Protein AF-A0A432UED9-F1 (afdb_monomer_lite)

Foldseek 3Di:
DVVVVVVVVVVVVVCVVVPHDVVVVVVVVVVVVVVVVCVVPVVVVLVVVLVVLCVVHPVSSVVSVVVVVVVVVVVVVVVVVVVVVVVVVVVVVVVCVVPVPDQLVPDDLVVLVVLLVVLLVLLLVLCPPPPHDPVLNVVSVVLSVVLVCCLVQLAAEEEEAEDQPLCRQLLVCQQQVHRDGDDDSPPDFPPDWDWDDGVPQRRYIYTYQTDLQPPPDPVSPVSSVVSLLQHLAYEYGDAFADDPSSLVSLQVSLVLVHAYQYEHEPCVVDDPVRSVVRLVVVCVSCPPSYDSLSHYYWYSDWDWDWDWDQDPVRDTDTDIDTDDTGCPSVVVSVVVCCVPPSSSSSSSSSSSSSVVSSVVSLVVSLVVLLVVLLVLLVVLLQVLLVVQLPDPDPVVSVVSLLVSLLVSLCVSCVSLVHDDDSVRSNVLVVVLVVLVCVVVDVPDDPCPLLVLLVVLVVPDPPDPDDDPSNSRSLSSSLVSSLSSVLSNQQSSCVSVVHPGDDSSVSSVVSNCVSSDSVNSVVSNVVVVVVVVVVVVVVVVVVVPD

Radius of gyration: 36.58 Å; chains: 1; bounding box: 94×60×133 Å

pLDDT: mean 77.94, std 15.43, range [35.62, 96.44]

Structure (mmCIF, N/CA/C/O backbone):
data_AF-A0A432UED9-F1
#
_entry.id   AF-A0A432UED9-F1
#
loop_
_atom_site.group_PDB
_atom_site.id
_atom_site.type_symbol
_atom_site.label_atom_id
_atom_site.label_alt_id
_atom_site.label_comp_id
_atom_site.label_asym_id
_atom_site.label_entity_id
_atom_site.label_seq_id
_atom_site.pdbx_PDB_ins_code
_atom_site.Cartn_x
_atom_site.Cartn_y
_atom_site.Cartn_z
_atom_site.occupancy
_atom_site.B_iso_or_equiv
_atom_site.auth_seq_id
_atom_site.auth_comp_id
_atom_site.auth_asym_id
_atom_site.auth_atom_id
_atom_site.pdbx_PDB_model_num
ATOM 1 N N . MET A 1 1 ? -7.446 26.823 -44.133 1.00 36.09 1 MET A N 1
ATOM 2 C CA . MET A 1 1 ? -6.359 25.834 -43.932 1.00 36.09 1 MET A CA 1
ATOM 3 C C . MET A 1 1 ? -5.287 26.330 -42.955 1.00 36.09 1 MET A C 1
ATOM 5 O O . MET A 1 1 ? -5.137 25.722 -41.907 1.00 36.09 1 MET A O 1
ATOM 9 N N . LEU A 1 2 ? -4.612 27.458 -43.213 1.00 41.72 2 LEU A N 1
ATOM 10 C CA . LEU A 1 2 ? -3.575 28.015 -42.317 1.00 41.72 2 LEU A CA 1
ATOM 11 C C . LEU A 1 2 ? -4.075 28.396 -40.907 1.00 41.72 2 LEU A C 1
ATOM 13 O O . LEU A 1 2 ? -3.389 28.144 -39.925 1.00 41.72 2 LEU A O 1
ATOM 17 N N . ILE A 1 3 ? -5.296 28.926 -40.789 1.00 50.16 3 ILE A N 1
ATOM 18 C CA . ILE A 1 3 ? -5.912 29.262 -39.488 1.00 50.16 3 ILE A CA 1
ATOM 19 C C . ILE A 1 3 ? -6.211 27.994 -38.668 1.00 50.16 3 ILE A C 1
ATOM 21 O O . ILE A 1 3 ? -5.996 27.966 -37.461 1.00 50.16 3 ILE A O 1
ATOM 25 N N . PHE A 1 4 ? -6.622 26.914 -39.340 1.00 43.75 4 PHE A N 1
ATOM 26 C CA . PHE A 1 4 ? -6.864 25.613 -38.713 1.00 43.75 4 PHE A CA 1
ATOM 27 C C . PHE A 1 4 ? -5.549 24.976 -38.236 1.00 43.75 4 PHE A C 1
ATOM 29 O O . PHE A 1 4 ? -5.474 24.498 -37.113 1.00 43.75 4 PHE A O 1
ATOM 36 N N . LEU A 1 5 ? -4.479 25.059 -39.038 1.00 43.38 5 LEU A N 1
ATOM 37 C CA . LEU A 1 5 ? -3.134 24.602 -38.657 1.00 43.38 5 LEU A CA 1
ATOM 38 C C . LEU A 1 5 ? -2.552 25.382 -37.466 1.00 43.38 5 LEU A C 1
ATOM 40 O O . LEU A 1 5 ? -1.876 24.793 -36.625 1.00 43.38 5 LEU A O 1
ATOM 44 N N . ARG A 1 6 ? -2.846 26.685 -37.358 1.00 53.12 6 ARG A N 1
ATOM 45 C CA . ARG A 1 6 ? -2.422 27.523 -36.226 1.00 53.12 6 ARG A CA 1
ATOM 46 C C . ARG A 1 6 ? -3.153 27.161 -34.933 1.00 53.12 6 ARG A C 1
ATOM 48 O O . ARG A 1 6 ? -2.504 26.975 -33.910 1.00 53.12 6 ARG A O 1
ATOM 55 N N . HIS A 1 7 ? -4.472 26.982 -34.994 1.00 54.75 7 HIS A N 1
ATOM 56 C CA . HIS A 1 7 ? -5.255 26.568 -33.827 1.00 54.75 7 HIS A CA 1
ATOM 57 C C . HIS A 1 7 ? -4.871 25.151 -33.352 1.00 54.75 7 HIS A C 1
ATOM 59 O O . HIS A 1 7 ? -4.771 24.881 -32.158 1.00 54.75 7 HIS A O 1
ATOM 65 N N . MET A 1 8 ? -4.530 24.271 -34.298 1.00 50.72 8 MET A N 1
ATOM 66 C CA . MET A 1 8 ? -4.008 22.926 -34.044 1.00 50.72 8 MET A CA 1
ATOM 67 C C . MET A 1 8 ? -2.629 22.914 -33.365 1.00 50.72 8 MET A C 1
ATOM 69 O O . MET A 1 8 ? -2.375 22.044 -32.533 1.00 50.72 8 MET A O 1
ATOM 73 N N . ALA A 1 9 ? -1.733 23.849 -33.699 1.00 50.19 9 ALA A N 1
ATOM 74 C CA . ALA A 1 9 ? -0.420 23.954 -33.057 1.00 50.19 9 ALA A CA 1
ATOM 75 C C . ALA A 1 9 ? -0.545 24.354 -31.576 1.00 50.19 9 ALA A C 1
ATOM 77 O O . ALA A 1 9 ? 0.102 23.754 -30.715 1.00 50.19 9 ALA A O 1
ATOM 78 N N . GLU A 1 10 ? -1.450 25.287 -31.273 1.00 55.97 10 GLU A N 1
ATOM 79 C CA . GLU A 1 10 ? -1.755 25.720 -29.903 1.00 55.97 10 GLU A CA 1
ATOM 80 C C . GLU A 1 10 ? -2.382 24.585 -29.069 1.00 55.97 10 GLU A C 1
ATOM 82 O O . GLU A 1 10 ? -2.042 24.388 -27.899 1.00 55.97 10 GLU A O 1
ATOM 87 N N . GLU A 1 11 ? -3.254 23.772 -29.671 1.00 48.91 11 GLU A N 1
ATOM 88 C CA . GLU A 1 11 ? -3.901 22.647 -28.986 1.00 48.91 11 GLU A CA 1
ATOM 89 C C . GLU A 1 11 ? -2.949 21.452 -28.754 1.00 48.91 11 GLU A C 1
ATOM 91 O O . GLU A 1 11 ? -3.057 20.741 -27.748 1.00 48.91 11 GLU A O 1
ATOM 96 N N . GLN A 1 12 ? -1.955 21.259 -29.630 1.00 49.06 12 GLN A N 1
ATOM 97 C CA . GLN A 1 12 ? -0.869 20.282 -29.454 1.00 49.06 12 GLN A CA 1
ATOM 98 C C . GLN A 1 12 ? 0.091 20.683 -28.330 1.00 49.06 12 GLN A C 1
ATOM 100 O O . GLN A 1 12 ? 0.479 19.837 -27.520 1.00 49.06 12 GLN A O 1
ATOM 105 N N . GLU A 1 13 ? 0.429 21.969 -28.224 1.00 50.94 13 GLU A N 1
ATOM 106 C CA . GLU A 1 13 ? 1.265 22.484 -27.138 1.00 50.94 13 GLU A CA 1
ATOM 107 C C . GLU A 1 13 ? 0.572 22.331 -25.773 1.00 50.94 13 GLU A C 1
ATOM 109 O O . GLU A 1 13 ? 1.195 21.943 -24.780 1.00 50.94 13 GLU A O 1
ATOM 114 N N . LYS A 1 14 ? -0.755 22.509 -25.747 1.00 49.53 14 LYS A N 1
ATOM 115 C CA . LYS A 1 14 ? -1.598 22.262 -24.571 1.00 49.53 14 LYS A CA 1
ATOM 116 C C . LYS A 1 14 ? -1.686 20.771 -24.208 1.00 49.53 14 LYS A C 1
ATOM 118 O O . LYS A 1 14 ? -1.514 20.410 -23.047 1.00 49.53 14 LYS A O 1
ATOM 123 N N . ASN A 1 15 ? -1.861 19.877 -25.186 1.00 47.06 15 ASN A N 1
ATOM 124 C CA . ASN A 1 15 ? -1.908 18.423 -24.953 1.00 47.06 15 ASN A CA 1
ATOM 125 C C . ASN A 1 15 ? -0.559 17.817 -24.519 1.00 47.06 15 ASN A C 1
ATOM 127 O O . ASN A 1 15 ? -0.558 16.825 -23.784 1.00 47.06 15 ASN A O 1
ATOM 131 N N . LYS A 1 16 ? 0.568 18.409 -24.943 1.00 47.56 16 LYS A N 1
ATOM 132 C CA . LYS A 1 16 ? 1.922 18.030 -24.506 1.00 47.56 16 LYS A CA 1
ATOM 133 C C . LYS A 1 16 ? 2.175 18.412 -23.043 1.00 47.56 16 LYS A C 1
ATOM 135 O O . LYS A 1 16 ? 2.797 17.635 -22.326 1.00 47.56 16 LYS A O 1
ATOM 140 N N . LYS A 1 17 ? 1.639 19.553 -22.585 1.00 48.81 17 LYS A N 1
ATOM 141 C CA . LYS A 1 17 ? 1.655 19.958 -21.165 1.00 48.81 17 LYS A CA 1
ATOM 142 C C . LYS A 1 17 ? 0.771 19.065 -20.278 1.00 48.81 17 LYS A C 1
ATOM 144 O O . LYS A 1 17 ? 1.135 18.806 -19.139 1.00 48.81 17 LYS A O 1
ATOM 149 N N . ASP A 1 18 ? -0.323 18.522 -20.818 1.00 44.00 18 ASP A N 1
ATOM 150 C CA . ASP A 1 18 ? -1.283 17.666 -20.090 1.00 44.00 18 ASP A CA 1
ATOM 151 C C . ASP A 1 18 ? -0.950 16.151 -20.092 1.00 44.00 18 ASP A C 1
ATOM 153 O O . ASP A 1 18 ? -1.757 15.332 -19.633 1.00 44.00 18 ASP A O 1
ATOM 157 N N . GLY A 1 19 ? 0.196 15.734 -20.647 1.00 43.66 19 GLY A N 1
ATOM 158 C CA . GLY A 1 19 ? 0.627 14.326 -20.650 1.00 43.66 19 GLY A CA 1
ATOM 159 C C . GLY A 1 19 ? -0.291 13.374 -21.435 1.00 43.66 19 GLY A C 1
ATOM 160 O O . GLY A 1 19 ? -0.444 12.204 -21.074 1.00 43.66 19 GLY A O 1
ATOM 161 N N . LYS A 1 20 ? -0.965 13.855 -22.489 1.00 50.94 20 LYS A N 1
ATOM 162 C CA . LYS A 1 20 ? -1.780 13.007 -23.380 1.00 50.94 20 LYS A CA 1
ATOM 163 C C . LYS A 1 20 ? -0.901 12.347 -24.448 1.00 50.94 20 LYS A C 1
ATOM 165 O O . LYS A 1 20 ? -0.001 12.980 -24.986 1.00 50.94 20 LYS A O 1
ATOM 170 N N . ASN A 1 21 ? -1.197 11.091 -24.798 1.00 47.69 21 ASN A N 1
ATOM 171 C CA . ASN A 1 21 ? -0.459 10.349 -25.828 1.00 47.69 21 ASN A CA 1
ATOM 172 C C . ASN A 1 21 ? -0.582 11.039 -27.210 1.00 47.69 21 ASN A C 1
ATOM 174 O O . ASN A 1 21 ? -1.680 11.040 -27.777 1.00 47.69 21 ASN A O 1
ATOM 178 N N . PRO A 1 22 ? 0.515 11.560 -27.795 1.00 48.94 22 PRO A N 1
ATOM 179 C CA . PRO A 1 22 ? 0.488 12.335 -29.045 1.00 48.94 22 PRO A CA 1
ATOM 180 C C . PRO A 1 22 ? 0.173 11.484 -30.285 1.00 48.94 22 PRO A C 1
ATOM 182 O O . PRO A 1 22 ? -0.267 11.994 -31.310 1.00 48.94 22 PRO A O 1
ATOM 185 N N . VAL A 1 23 ? 0.337 10.163 -30.182 1.00 48.72 23 VAL A N 1
ATOM 186 C CA . VAL A 1 23 ? 0.050 9.212 -31.267 1.00 48.72 23 VAL A CA 1
ATOM 187 C C . VAL A 1 23 ? -1.434 9.231 -31.648 1.00 48.72 23 VAL A C 1
ATOM 189 O O . VAL A 1 23 ? -1.789 9.086 -32.814 1.00 48.72 23 VAL A O 1
ATOM 192 N N . PHE A 1 24 ? -2.315 9.456 -30.672 1.00 51.53 24 PHE A N 1
ATOM 193 C CA . PHE A 1 24 ? -3.758 9.386 -30.886 1.00 51.53 24 PHE A CA 1
ATOM 194 C C . PHE A 1 24 ? -4.313 10.656 -31.547 1.00 51.53 24 PHE A C 1
ATOM 196 O O . PHE A 1 24 ? -5.193 10.578 -32.404 1.00 51.53 24 PHE A O 1
ATOM 203 N N . SER A 1 25 ? -3.762 11.825 -31.200 1.00 54.34 25 SER A N 1
ATOM 204 C CA . SER A 1 25 ? -4.078 13.080 -31.888 1.00 54.34 25 SER A CA 1
ATOM 205 C C . SER A 1 25 ? -3.504 13.089 -33.307 1.00 54.34 25 SER A C 1
ATOM 207 O O . SER A 1 25 ? -4.192 13.529 -34.221 1.00 54.34 25 SER A O 1
ATOM 209 N N . MET A 1 26 ? -2.310 12.522 -33.526 1.00 53.50 26 MET A N 1
ATOM 210 C CA . MET A 1 26 ? -1.756 12.328 -34.873 1.00 53.50 26 MET A CA 1
ATOM 211 C C . MET A 1 26 ? -2.616 11.409 -35.746 1.00 53.50 26 MET A C 1
ATOM 213 O O . MET A 1 26 ? -2.861 11.745 -36.901 1.00 53.50 26 MET A O 1
ATOM 217 N N . ALA A 1 27 ? -3.110 10.287 -35.211 1.00 56.28 27 ALA A N 1
ATOM 218 C CA . ALA A 1 27 ? -3.962 9.368 -35.966 1.00 56.28 27 ALA A CA 1
ATOM 219 C C . ALA A 1 27 ? -5.292 10.022 -36.381 1.00 56.28 27 ALA A C 1
ATOM 221 O O . ALA A 1 27 ? -5.701 9.908 -37.533 1.00 56.28 27 ALA A O 1
ATOM 222 N N . LEU A 1 28 ? -5.937 10.767 -35.475 1.00 58.91 28 LEU A N 1
ATOM 223 C CA . LEU A 1 28 ? -7.177 11.488 -35.781 1.00 58.91 28 LEU A CA 1
ATOM 224 C C . LEU A 1 28 ? -6.959 12.575 -36.847 1.00 58.91 28 LEU A C 1
ATOM 226 O O . LEU A 1 28 ? -7.775 12.734 -37.752 1.00 58.91 28 LEU A O 1
ATOM 230 N N . VAL A 1 29 ? -5.837 13.293 -36.766 1.00 62.62 29 VAL A N 1
ATOM 231 C CA . VAL A 1 29 ? -5.458 14.318 -37.748 1.00 62.62 29 VAL A CA 1
ATOM 232 C C . VAL A 1 29 ? -5.149 13.696 -39.108 1.00 62.62 29 VAL A C 1
ATOM 234 O O . VAL A 1 29 ? -5.603 14.218 -40.121 1.00 62.62 29 VAL A O 1
ATOM 237 N N . ALA A 1 30 ? -4.442 12.565 -39.146 1.00 66.00 30 ALA A N 1
ATOM 238 C CA . ALA A 1 30 ? -4.166 11.840 -40.382 1.00 66.00 30 ALA A CA 1
ATOM 239 C C . ALA A 1 30 ? -5.459 11.347 -41.051 1.00 66.00 30 ALA A C 1
ATOM 241 O O . ALA A 1 30 ? -5.606 11.483 -42.263 1.00 66.00 30 ALA A O 1
ATOM 242 N N . VAL A 1 31 ? -6.424 10.855 -40.265 1.00 68.56 31 VAL A N 1
ATOM 243 C CA . VAL A 1 31 ? -7.744 10.442 -40.768 1.00 68.56 31 VAL A CA 1
ATOM 244 C C . VAL A 1 31 ? -8.524 11.634 -41.326 1.00 68.56 31 VAL A C 1
ATOM 246 O O . VAL A 1 31 ? -9.039 11.542 -42.434 1.00 68.56 31 VAL A O 1
ATOM 249 N N . LEU A 1 32 ? -8.576 12.769 -40.619 1.00 68.56 32 LEU A N 1
ATOM 250 C CA . LEU A 1 32 ? -9.261 13.978 -41.102 1.00 68.56 32 LEU A CA 1
ATOM 251 C C . LEU A 1 32 ? -8.607 14.556 -42.365 1.00 68.56 32 LEU A C 1
ATOM 253 O O . LEU A 1 32 ? -9.306 14.997 -43.276 1.00 68.56 32 LEU A O 1
ATOM 257 N N . PHE A 1 33 ? -7.276 14.523 -42.440 1.00 72.12 33 PHE A N 1
ATOM 258 C CA . PHE A 1 33 ? -6.526 14.959 -43.615 1.00 72.12 33 PHE A CA 1
ATOM 259 C C . PHE A 1 33 ? -6.776 14.043 -44.818 1.00 72.12 33 PHE A C 1
ATOM 261 O O . PHE A 1 33 ? -7.039 14.529 -45.915 1.00 72.12 33 PHE A O 1
ATOM 268 N N . PHE A 1 34 ? -6.767 12.724 -44.607 1.00 73.31 34 PHE A N 1
ATOM 269 C CA . PHE A 1 34 ? -7.076 11.737 -45.642 1.00 73.31 34 PHE A CA 1
ATOM 270 C C . PHE A 1 34 ? -8.522 11.862 -46.136 1.00 73.31 34 PHE A C 1
ATOM 272 O O . PHE A 1 34 ? -8.761 11.833 -47.341 1.00 73.31 34 PHE A O 1
ATOM 279 N N . LEU A 1 35 ? -9.477 12.090 -45.227 1.00 66.06 35 LEU A N 1
ATOM 280 C CA . LEU A 1 35 ? -10.881 12.323 -45.568 1.00 66.06 35 LEU A CA 1
ATOM 281 C C . LEU A 1 35 ? -11.051 13.605 -46.400 1.00 66.06 35 LEU A C 1
ATOM 283 O O . LEU A 1 35 ? -11.772 13.601 -47.395 1.00 66.06 35 LEU A O 1
ATOM 287 N N . GLY A 1 36 ? -10.351 14.685 -46.031 1.00 70.19 36 GLY A N 1
ATOM 288 C CA . GLY A 1 36 ? -10.336 15.939 -46.787 1.00 70.19 36 GLY A CA 1
ATOM 289 C C . GLY A 1 36 ? -9.699 15.797 -48.172 1.00 70.19 36 GLY A C 1
ATOM 290 O O . GLY A 1 36 ? -10.230 16.323 -49.147 1.00 70.19 36 GLY A O 1
ATOM 291 N N . TYR A 1 37 ? -8.605 15.038 -48.282 1.00 77.31 37 TYR A N 1
ATOM 292 C CA . TYR A 1 37 ? -7.964 14.725 -49.561 1.00 77.31 37 TYR A CA 1
ATOM 293 C C . TYR A 1 37 ? -8.882 13.906 -50.479 1.00 77.31 37 TYR A C 1
ATOM 295 O O . TYR A 1 37 ? -9.028 14.241 -51.657 1.00 77.31 37 TYR A O 1
ATOM 303 N N . LEU A 1 38 ? -9.557 12.885 -49.936 1.00 68.69 38 LEU A N 1
ATOM 304 C CA . LEU A 1 38 ? -10.560 12.103 -50.666 1.00 68.69 38 LEU A CA 1
ATOM 305 C C . LEU A 1 38 ? -11.679 13.003 -51.203 1.00 68.69 38 LEU A C 1
ATOM 307 O O . LEU A 1 38 ? -12.054 12.889 -52.364 1.00 68.69 38 LEU A O 1
ATOM 311 N N . LEU A 1 39 ? -12.189 13.922 -50.380 1.00 70.56 39 LEU A N 1
ATOM 312 C CA . LEU A 1 39 ? -13.325 14.778 -50.731 1.00 70.56 39 LEU A CA 1
ATOM 313 C C . LEU A 1 39 ? -13.017 15.753 -51.882 1.00 70.56 39 LEU A C 1
ATOM 315 O O . LEU A 1 39 ? -13.920 16.127 -52.625 1.00 70.56 39 LEU A O 1
ATOM 319 N N . VAL A 1 40 ? -11.748 16.138 -52.044 1.00 74.69 40 VAL A N 1
ATOM 320 C CA . VAL A 1 40 ? -11.282 17.025 -53.124 1.00 74.69 40 VAL A CA 1
ATOM 321 C C . VAL A 1 40 ? -10.968 16.252 -54.409 1.00 74.69 40 VAL A C 1
ATOM 323 O O . VAL A 1 40 ? -11.218 16.755 -55.501 1.00 74.69 40 VAL A O 1
ATOM 326 N N . THR A 1 41 ? -10.423 15.040 -54.303 1.00 72.19 41 THR A N 1
ATOM 327 C CA . THR A 1 41 ? -9.892 14.290 -55.460 1.00 72.19 41 THR A CA 1
ATOM 328 C C . THR A 1 41 ? -10.894 13.328 -56.094 1.00 72.19 41 THR A C 1
ATOM 330 O O . THR A 1 41 ? -10.867 13.097 -57.305 1.00 72.19 41 THR A O 1
ATOM 333 N N . LEU A 1 42 ? -11.813 12.783 -55.302 1.00 72.81 42 LEU A N 1
ATOM 334 C CA . LEU A 1 42 ? -12.792 11.812 -55.774 1.00 72.81 42 LEU A CA 1
ATOM 335 C C . LEU A 1 42 ? -13.867 12.354 -56.736 1.00 72.81 42 LEU A C 1
ATOM 337 O O . LEU A 1 42 ? -14.228 11.622 -57.655 1.00 72.81 42 LEU A O 1
ATOM 341 N N . PRO A 1 43 ? -14.394 13.590 -56.605 1.00 75.31 43 PRO A N 1
ATOM 342 C CA . PRO A 1 43 ? -15.504 14.035 -57.451 1.00 75.31 43 PRO A CA 1
ATOM 343 C C . PRO A 1 43 ? -15.193 14.004 -58.954 1.00 75.31 43 PRO A C 1
ATOM 345 O O . PRO A 1 43 ? -16.044 13.602 -59.741 1.00 75.31 43 PRO A O 1
ATOM 348 N N . GLY A 1 44 ? -13.971 14.375 -59.356 1.00 74.44 44 GLY A N 1
ATOM 349 C CA . GLY A 1 44 ? -13.562 14.357 -60.767 1.00 74.44 44 GLY A CA 1
ATOM 350 C C . GLY A 1 44 ? -13.429 12.940 -61.328 1.00 74.44 44 GLY A C 1
ATOM 351 O O . GLY A 1 44 ? -13.956 12.635 -62.396 1.00 74.44 44 GLY A O 1
ATOM 352 N N . THR A 1 45 ? -12.808 12.042 -60.562 1.00 75.94 45 THR A N 1
ATOM 353 C CA . THR A 1 45 ? -12.578 10.649 -60.979 1.00 75.94 45 THR A CA 1
ATOM 354 C C . THR A 1 45 ? -13.868 9.826 -61.020 1.00 75.94 45 THR A C 1
ATOM 356 O O . THR A 1 45 ? -14.031 8.992 -61.912 1.00 75.94 45 THR A O 1
ATOM 359 N N . PHE A 1 46 ? -14.829 10.098 -60.127 1.00 79.44 46 PHE A N 1
ATOM 360 C CA . PHE A 1 46 ? -16.156 9.472 -60.162 1.00 79.44 46 PHE A CA 1
ATOM 361 C C . PHE A 1 46 ? -16.934 9.808 -61.438 1.00 79.44 46 PHE A C 1
ATOM 363 O O . PHE A 1 46 ? -17.615 8.942 -61.987 1.00 79.44 46 PHE A O 1
ATOM 370 N N . ILE A 1 47 ? -16.838 11.052 -61.921 1.00 79.00 47 ILE A N 1
ATOM 371 C CA . ILE A 1 47 ? -17.550 11.495 -63.126 1.00 79.00 47 ILE A CA 1
ATOM 372 C C . ILE A 1 47 ? -16.965 10.822 -64.372 1.00 79.00 47 ILE A C 1
ATOM 374 O O . ILE A 1 47 ? -17.728 10.309 -65.191 1.00 79.00 47 ILE A O 1
ATOM 378 N N . GLU A 1 48 ? -15.637 10.765 -64.495 1.00 82.62 48 GLU A N 1
ATOM 379 C CA . GLU A 1 48 ? -14.961 10.105 -65.622 1.00 82.62 48 GLU A CA 1
ATOM 380 C C . GLU A 1 48 ? -15.268 8.601 -65.676 1.00 82.62 48 GLU A C 1
ATOM 382 O O . GLU A 1 48 ? -15.640 8.072 -66.725 1.00 82.62 48 GLU A O 1
ATOM 387 N N . GLN A 1 49 ? -15.196 7.909 -64.535 1.00 81.62 49 GLN A N 1
ATOM 388 C CA . GLN A 1 49 ? -15.490 6.475 -64.462 1.00 81.62 49 GLN A CA 1
ATOM 389 C C . GLN A 1 49 ? -16.973 6.161 -64.697 1.00 81.62 49 GLN A C 1
ATOM 391 O O . GLN A 1 49 ? -17.291 5.176 -65.364 1.00 81.62 49 GLN A O 1
ATOM 396 N N . TYR A 1 50 ? -17.888 7.008 -64.217 1.00 84.69 50 TYR A N 1
ATOM 397 C CA . TYR A 1 50 ? -19.313 6.867 -64.516 1.00 84.69 50 TYR A CA 1
ATOM 398 C C . TYR A 1 50 ? -19.598 7.040 -66.013 1.00 84.69 50 TYR A C 1
ATOM 400 O O . TYR A 1 50 ? -20.370 6.268 -66.584 1.00 84.69 50 TYR A O 1
ATOM 408 N N . GLN A 1 51 ? -18.965 8.018 -66.670 1.00 83.19 51 GLN A N 1
ATOM 409 C CA . GLN A 1 51 ? -19.105 8.214 -68.115 1.00 83.19 51 GLN A CA 1
ATOM 410 C C . GLN A 1 51 ? -18.550 7.021 -68.908 1.00 83.19 51 GLN A C 1
ATOM 412 O O . GLN A 1 51 ? -19.218 6.551 -69.831 1.00 83.19 51 GLN A O 1
ATOM 417 N N . ALA A 1 52 ? -17.397 6.477 -68.505 1.00 84.31 52 ALA A N 1
ATOM 418 C CA . ALA A 1 52 ? -16.818 5.274 -69.105 1.00 84.31 52 ALA A CA 1
ATOM 419 C C . ALA A 1 52 ? -17.725 4.038 -68.938 1.00 84.31 52 ALA A C 1
ATOM 421 O O . ALA A 1 52 ? -17.962 3.311 -69.902 1.00 84.31 52 ALA A O 1
ATOM 422 N N . ALA A 1 53 ? -18.303 3.835 -67.749 1.00 81.50 53 ALA A N 1
ATOM 423 C CA . ALA A 1 53 ? -19.246 2.745 -67.490 1.00 81.50 53 ALA A CA 1
ATOM 424 C C . ALA A 1 53 ? -20.555 2.910 -68.282 1.00 81.50 53 ALA A C 1
ATOM 426 O O . ALA A 1 53 ? -21.067 1.951 -68.859 1.00 81.50 53 ALA A O 1
ATOM 427 N N . LYS A 1 54 ? -21.081 4.138 -68.371 1.00 85.88 54 LYS A N 1
ATOM 428 C CA . LYS A 1 54 ? -22.298 4.457 -69.132 1.00 85.88 54 LYS A CA 1
ATOM 429 C C . LYS A 1 54 ? -22.123 4.228 -70.638 1.00 85.88 54 LYS A C 1
ATOM 431 O O . LYS A 1 54 ? -23.096 3.871 -71.301 1.00 85.88 54 LYS A O 1
ATOM 436 N N . ALA A 1 55 ? -20.908 4.379 -71.173 1.00 85.69 55 ALA A N 1
ATOM 437 C CA . ALA A 1 55 ? -20.611 4.117 -72.583 1.00 85.69 55 ALA A CA 1
ATOM 438 C C . ALA A 1 55 ? -20.847 2.649 -72.991 1.00 85.69 55 ALA A C 1
ATOM 440 O O . ALA A 1 55 ? -21.089 2.375 -74.161 1.00 85.69 55 ALA A O 1
ATOM 441 N N . HIS A 1 56 ? -20.815 1.709 -72.038 1.00 86.62 56 HIS A N 1
ATOM 442 C CA . HIS A 1 56 ? -21.090 0.282 -72.269 1.00 86.62 56 HIS A CA 1
ATOM 443 C C . HIS A 1 56 ? -22.575 -0.079 -72.071 1.00 86.62 56 HIS A C 1
ATOM 445 O O . HIS A 1 56 ? -22.971 -1.232 -72.237 1.00 86.62 56 HIS A O 1
ATOM 451 N N . GLY A 1 57 ? -23.409 0.901 -71.709 1.00 88.31 57 GLY A N 1
ATOM 452 C CA . GLY A 1 57 ? -24.849 0.759 -71.527 1.00 88.31 57 GLY A CA 1
ATOM 453 C C . GLY A 1 57 ? -25.349 1.388 -70.217 1.00 88.31 57 GLY A C 1
ATOM 454 O O . GLY A 1 57 ? -24.608 1.484 -69.236 1.00 88.31 57 GLY A O 1
ATOM 455 N N . PRO A 1 58 ? -26.630 1.796 -70.150 1.00 87.50 58 PRO A N 1
ATOM 456 C CA . PRO A 1 58 ? -27.184 2.500 -68.991 1.00 87.50 58 PRO A CA 1
ATOM 457 C C . PRO A 1 58 ? -27.186 1.659 -67.703 1.00 87.50 58 PRO A C 1
ATOM 459 O O . PRO A 1 58 ? -26.994 2.205 -66.619 1.00 87.50 58 PRO A O 1
ATOM 462 N N . VAL A 1 59 ? -27.332 0.332 -67.809 1.00 87.81 59 VAL A N 1
ATOM 463 C CA . VAL A 1 59 ? -27.324 -0.596 -66.660 1.00 87.81 59 VAL A CA 1
ATOM 464 C C . VAL A 1 59 ? -25.984 -0.566 -65.914 1.00 87.81 59 VAL A C 1
ATOM 466 O O . VAL A 1 59 ? -25.967 -0.519 -64.684 1.00 87.81 59 VAL A O 1
ATOM 469 N N . TRP A 1 60 ? -24.864 -0.507 -66.639 1.00 83.19 60 TRP A N 1
ATOM 470 C CA . TRP A 1 60 ? -23.521 -0.441 -66.054 1.00 83.19 60 TRP A CA 1
ATOM 471 C C . TRP A 1 60 ? -23.274 0.867 -65.294 1.00 83.19 60 TRP A C 1
ATOM 473 O O . TRP A 1 60 ? -22.639 0.857 -64.240 1.00 83.19 60 TRP A O 1
ATOM 483 N N . GLY A 1 61 ? -23.851 1.979 -65.764 1.00 83.62 61 GLY A N 1
ATOM 484 C CA . GLY A 1 61 ? -23.835 3.253 -65.041 1.00 83.62 61 GLY A CA 1
ATOM 485 C C . GLY A 1 61 ? -24.560 3.177 -63.691 1.00 83.62 61 GLY A C 1
ATOM 486 O O . GLY A 1 61 ? -24.025 3.631 -62.678 1.00 83.62 61 GLY A O 1
ATOM 487 N N . TYR A 1 62 ? -25.744 2.554 -63.648 1.00 86.62 62 TYR A N 1
ATOM 488 C CA . TYR A 1 62 ? -26.485 2.355 -62.395 1.00 86.62 62 TYR A CA 1
ATOM 489 C C . TYR A 1 62 ? -25.779 1.384 -61.438 1.00 86.62 62 TYR A C 1
ATOM 491 O O . TYR A 1 62 ? -25.761 1.632 -60.232 1.00 86.62 62 TYR A O 1
ATOM 499 N N . MET A 1 63 ? -25.144 0.322 -61.950 1.00 84.19 63 MET A N 1
ATOM 500 C CA . MET A 1 63 ? -24.343 -0.595 -61.127 1.00 84.19 63 MET A CA 1
ATOM 501 C C . MET A 1 63 ? -23.134 0.097 -60.486 1.00 84.19 63 MET A C 1
ATOM 503 O O . MET A 1 63 ? -22.877 -0.106 -59.300 1.00 84.19 63 MET A O 1
ATOM 507 N N . TYR A 1 64 ? -22.421 0.943 -61.237 1.00 84.25 64 TYR A N 1
ATOM 508 C CA . TYR A 1 64 ? -21.303 1.724 -60.705 1.00 84.25 64 TYR A CA 1
ATOM 509 C C . TYR A 1 64 ? -21.760 2.690 -59.604 1.00 84.25 64 TYR A C 1
ATOM 511 O O . TYR A 1 64 ? -21.185 2.701 -58.517 1.00 84.25 64 TYR A O 1
ATOM 519 N N . LEU A 1 65 ? -22.844 3.441 -59.837 1.00 85.44 65 LEU A N 1
ATOM 520 C CA . LEU A 1 65 ? -23.426 4.330 -58.824 1.00 85.44 65 LEU A CA 1
ATOM 521 C C . LEU A 1 65 ? -23.850 3.569 -57.560 1.00 85.44 65 LEU A C 1
ATOM 523 O O . LEU A 1 65 ? -23.597 4.043 -56.454 1.00 85.44 65 LEU A O 1
ATOM 527 N N . GLY A 1 66 ? -24.436 2.377 -57.710 1.00 86.44 66 GLY A N 1
ATOM 528 C CA . GLY A 1 66 ? -24.780 1.504 -56.587 1.00 86.44 66 GLY A CA 1
ATOM 529 C C . GLY A 1 66 ? -23.554 1.052 -55.787 1.00 86.44 66 GLY A C 1
ATOM 530 O O . GLY A 1 66 ? -23.563 1.126 -54.559 1.00 86.44 66 GLY A O 1
ATOM 531 N N . ALA A 1 67 ? -22.476 0.646 -56.465 1.00 82.50 67 ALA A N 1
ATOM 532 C CA . ALA A 1 67 ? -21.228 0.236 -55.820 1.00 82.50 67 ALA A CA 1
ATOM 533 C C . ALA A 1 67 ? -20.548 1.395 -55.070 1.00 82.50 67 ALA A C 1
ATOM 535 O O . ALA A 1 67 ? -20.097 1.220 -53.937 1.00 82.50 67 ALA A O 1
ATOM 536 N N . VAL A 1 68 ? -20.525 2.593 -55.662 1.00 84.06 68 VAL A N 1
ATOM 537 C CA . VAL A 1 68 ? -19.981 3.801 -55.023 1.00 84.06 68 VAL A CA 1
ATOM 538 C C . VAL A 1 68 ? -20.823 4.214 -53.816 1.00 84.06 68 VAL A C 1
ATOM 540 O O . VAL A 1 68 ? -20.267 4.486 -52.753 1.00 84.06 68 VAL A O 1
ATOM 543 N N . ALA A 1 69 ? -22.153 4.210 -53.937 1.00 83.25 69 ALA A N 1
ATOM 544 C CA . ALA A 1 69 ? -23.052 4.520 -52.827 1.00 83.25 69 ALA A CA 1
ATOM 545 C C . ALA A 1 69 ? -22.879 3.533 -51.660 1.00 83.25 69 ALA A C 1
ATOM 547 O O . ALA A 1 69 ? -22.805 3.955 -50.505 1.00 83.25 69 ALA A O 1
ATOM 548 N N . LEU A 1 70 ? -22.739 2.235 -51.955 1.00 87.81 70 LEU A N 1
ATOM 549 C CA . LEU A 1 70 ? -22.457 1.204 -50.956 1.00 87.81 70 LEU A CA 1
ATOM 550 C C . LEU A 1 70 ? -21.093 1.426 -50.282 1.00 87.81 70 LEU A C 1
ATOM 552 O O . LEU A 1 70 ? -20.992 1.354 -49.057 1.00 87.81 70 LEU A O 1
ATOM 556 N N . GLY A 1 71 ? -20.056 1.751 -51.060 1.00 80.00 71 GLY A N 1
ATOM 557 C CA . GLY A 1 71 ? -18.723 2.067 -50.543 1.00 80.00 71 GLY A CA 1
ATOM 558 C C . GLY A 1 71 ? -18.711 3.296 -49.628 1.00 80.00 71 GLY A C 1
ATOM 559 O O . GLY A 1 71 ? -18.109 3.261 -48.555 1.00 80.00 71 GLY A O 1
ATOM 560 N N . LEU A 1 72 ? -19.429 4.360 -50.001 1.00 82.94 72 LEU A N 1
ATOM 561 C CA . LEU A 1 72 ? -19.581 5.565 -49.179 1.00 82.94 72 LEU A CA 1
ATOM 562 C C . LEU A 1 72 ? -20.352 5.285 -47.882 1.00 82.94 72 LEU A C 1
ATOM 564 O O . LEU A 1 72 ? -19.958 5.779 -46.827 1.00 82.94 72 LEU A O 1
ATOM 568 N N . LEU A 1 73 ? -21.398 4.453 -47.931 1.00 87.31 73 LEU A N 1
ATOM 569 C CA . LEU A 1 73 ? -22.135 4.006 -46.742 1.00 87.31 73 LEU A CA 1
ATOM 570 C C . LEU A 1 73 ? -21.244 3.214 -45.777 1.00 87.31 73 LEU A C 1
ATOM 572 O O . LEU A 1 73 ? -21.264 3.471 -44.572 1.00 87.31 73 LEU A O 1
ATOM 576 N N . LEU A 1 74 ? -20.427 2.293 -46.295 1.00 84.62 74 LEU A N 1
ATOM 577 C CA . LEU A 1 74 ? -19.474 1.524 -45.489 1.00 84.62 74 LEU A CA 1
ATOM 578 C C . LEU A 1 74 ? -18.393 2.422 -44.869 1.00 84.62 74 LEU A C 1
ATOM 580 O O . LEU A 1 74 ? -18.081 2.274 -43.687 1.00 84.62 74 LEU A O 1
ATOM 584 N N . LEU A 1 75 ? -17.863 3.389 -45.625 1.00 79.94 75 LEU A N 1
ATOM 585 C CA . LEU A 1 75 ? -16.885 4.363 -45.126 1.00 79.94 75 LEU A CA 1
ATOM 586 C C . LEU A 1 75 ? -17.468 5.277 -44.043 1.00 79.94 75 LEU A C 1
ATOM 588 O O . LEU A 1 75 ? -16.810 5.516 -43.025 1.00 79.94 75 LEU A O 1
ATOM 592 N N . ALA A 1 76 ? -18.698 5.760 -44.234 1.00 82.06 76 ALA A N 1
ATOM 593 C CA . ALA A 1 76 ? -19.408 6.555 -43.240 1.00 82.06 76 ALA A CA 1
ATOM 594 C C . ALA A 1 76 ? -19.661 5.737 -41.965 1.00 82.06 76 ALA A C 1
ATOM 596 O O . ALA A 1 76 ? -19.347 6.201 -40.869 1.00 82.06 76 ALA A O 1
ATOM 597 N N . GLY A 1 77 ? -20.121 4.489 -42.102 1.00 88.25 77 GLY A N 1
ATOM 598 C CA . GLY A 1 77 ? -20.307 3.566 -40.981 1.00 88.25 77 GLY A CA 1
ATOM 599 C C . GLY 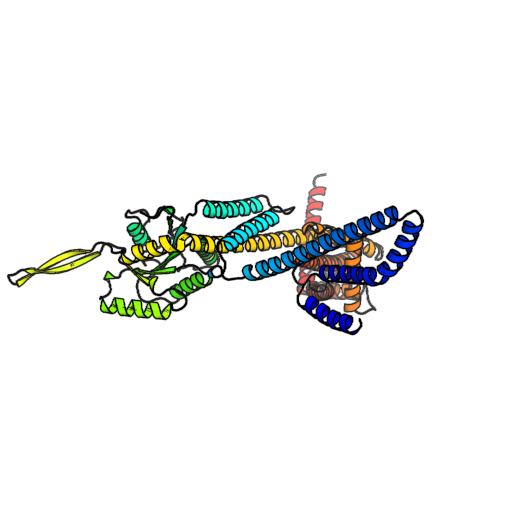A 1 77 ? -19.013 3.298 -40.205 1.00 88.25 77 GLY A C 1
ATOM 600 O O . GLY A 1 77 ? -18.994 3.407 -38.978 1.00 88.25 77 GLY A O 1
ATOM 601 N N . ALA A 1 78 ? -17.908 3.022 -40.906 1.00 77.81 78 ALA A N 1
ATOM 602 C CA . ALA A 1 78 ? -16.598 2.794 -40.296 1.00 77.81 78 ALA A CA 1
ATOM 603 C C . ALA A 1 78 ? -16.062 4.048 -39.581 1.00 77.81 78 ALA A C 1
ATOM 605 O O . ALA A 1 78 ? -15.538 3.957 -38.469 1.00 77.81 78 ALA A O 1
ATOM 606 N N . SER A 1 79 ? -16.246 5.226 -40.185 1.00 74.38 79 SER A N 1
ATOM 607 C CA . SER A 1 79 ? -15.835 6.514 -39.612 1.00 74.38 79 SER A CA 1
ATOM 608 C C . SER A 1 79 ? -16.651 6.877 -38.367 1.00 74.38 79 SER A C 1
ATOM 610 O O . SER A 1 79 ? -16.077 7.277 -37.354 1.00 74.38 79 SER A O 1
ATOM 612 N N . SER A 1 80 ? -17.974 6.675 -38.389 1.00 82.06 80 SER A N 1
ATOM 613 C CA . SER A 1 80 ? -18.841 6.850 -37.216 1.00 82.06 80 SER A CA 1
ATOM 614 C C . SER A 1 80 ? -18.497 5.872 -36.091 1.00 82.06 80 SER A C 1
ATOM 616 O O . SER A 1 80 ? -18.455 6.277 -34.928 1.00 82.06 80 SER A O 1
ATOM 618 N N . TRP A 1 81 ? -18.188 4.610 -36.408 1.00 87.44 81 TRP A N 1
ATOM 619 C CA . TRP A 1 81 ? -17.748 3.623 -35.417 1.00 87.44 81 TRP A CA 1
ATOM 620 C C . TRP A 1 81 ? -16.404 4.001 -34.781 1.00 87.44 81 TRP A C 1
ATOM 622 O O . TRP A 1 81 ? -16.278 3.988 -33.555 1.00 87.44 81 TRP A O 1
ATOM 632 N N . ALA A 1 82 ? -15.422 4.414 -35.589 1.00 73.75 82 ALA A N 1
ATOM 633 C CA . ALA A 1 82 ? -14.123 4.871 -35.101 1.00 73.75 82 ALA A CA 1
ATOM 634 C C . ALA A 1 82 ? -14.258 6.114 -34.202 1.00 73.75 82 ALA A C 1
ATOM 636 O O . ALA A 1 82 ? -13.690 6.154 -33.108 1.00 73.75 82 ALA A O 1
ATOM 637 N N . ALA A 1 83 ? -15.066 7.099 -34.612 1.00 75.94 83 ALA A N 1
ATOM 638 C CA . ALA A 1 83 ? -15.351 8.290 -33.813 1.00 75.94 83 ALA A CA 1
ATOM 639 C C . ALA A 1 83 ? -16.034 7.939 -32.480 1.00 75.94 83 ALA A C 1
ATOM 641 O O . ALA A 1 83 ? -15.634 8.438 -31.425 1.00 75.94 83 ALA A O 1
ATOM 642 N N . TRP A 1 84 ? -17.016 7.033 -32.500 1.00 86.06 84 TRP A N 1
ATOM 643 C CA . TRP A 1 84 ? -17.672 6.545 -31.288 1.00 86.06 84 TRP A CA 1
ATOM 644 C C . TRP A 1 84 ? -16.695 5.822 -30.354 1.00 86.06 84 TRP A C 1
ATOM 646 O O . TRP A 1 84 ? -16.691 6.083 -29.151 1.00 86.06 84 TRP A O 1
ATOM 656 N N . MET A 1 85 ? -15.816 4.972 -30.891 1.00 78.88 85 MET A N 1
ATOM 657 C CA . MET A 1 85 ? -14.788 4.265 -30.122 1.00 78.88 85 MET A CA 1
ATOM 658 C C . MET A 1 85 ? -13.824 5.243 -29.432 1.00 78.88 85 MET A C 1
ATOM 660 O O . MET A 1 85 ? -13.499 5.079 -28.254 1.00 78.88 85 MET A O 1
ATOM 664 N N . VAL A 1 86 ? -13.411 6.299 -30.137 1.00 74.62 86 VAL A N 1
ATOM 665 C CA . VAL A 1 86 ? -12.559 7.368 -29.597 1.00 74.62 86 VAL A CA 1
ATOM 666 C C . VAL A 1 86 ? -13.257 8.127 -28.470 1.00 74.62 86 VAL A C 1
ATOM 668 O O . VAL A 1 86 ? -12.670 8.297 -27.395 1.00 74.62 86 VAL A O 1
ATOM 671 N N . LEU A 1 87 ? -14.499 8.574 -28.689 1.00 77.12 87 LEU A N 1
ATOM 672 C CA . LEU A 1 87 ? -15.275 9.302 -27.681 1.00 77.12 87 LEU A CA 1
ATOM 673 C C . LEU A 1 87 ? -15.519 8.440 -26.443 1.00 77.12 87 LEU A C 1
ATOM 675 O O . LEU A 1 87 ? -15.315 8.892 -25.316 1.00 77.12 87 LEU A O 1
ATOM 679 N N . LYS A 1 88 ? -15.903 7.178 -26.644 1.00 79.44 88 LYS A N 1
ATOM 680 C CA . LYS A 1 88 ? -16.109 6.220 -25.560 1.00 79.44 88 LYS A CA 1
ATOM 681 C C . LYS A 1 88 ? -14.835 6.053 -24.731 1.00 79.44 88 LYS A C 1
ATOM 683 O O . LYS A 1 88 ? -14.875 6.241 -23.516 1.00 79.44 88 LYS A O 1
ATOM 688 N N . ASN A 1 89 ? -13.693 5.823 -25.380 1.00 73.69 89 ASN A N 1
ATOM 689 C CA . ASN A 1 89 ? -12.404 5.665 -24.700 1.00 73.69 89 ASN A CA 1
ATOM 690 C C . ASN A 1 89 ? -11.963 6.938 -23.957 1.00 73.69 89 ASN A C 1
ATOM 692 O O . ASN A 1 89 ? -11.405 6.854 -22.861 1.00 73.69 89 ASN A O 1
ATOM 696 N N . THR A 1 90 ? -12.227 8.127 -24.506 1.00 71.56 90 THR A N 1
ATOM 697 C CA . THR A 1 90 ? -11.887 9.395 -23.836 1.00 71.56 90 THR A CA 1
ATOM 698 C C . THR A 1 90 ? -12.794 9.690 -22.645 1.00 71.56 90 THR A C 1
ATOM 700 O O . THR A 1 90 ? -12.299 10.130 -21.604 1.00 71.56 90 THR A O 1
ATOM 703 N N . ILE A 1 91 ? -14.098 9.427 -22.748 1.00 72.06 91 ILE A N 1
ATOM 704 C CA . ILE A 1 91 ? -15.048 9.598 -21.640 1.00 72.06 91 ILE A CA 1
ATOM 705 C C . ILE A 1 91 ? -14.741 8.603 -20.515 1.00 72.06 91 ILE A C 1
ATOM 707 O O . ILE A 1 91 ? -14.656 9.000 -19.351 1.00 72.06 91 ILE A O 1
ATOM 711 N N . GLU A 1 92 ? -14.513 7.330 -20.845 1.00 70.44 92 GLU A N 1
ATOM 712 C CA . GLU A 1 92 ? -14.112 6.309 -19.872 1.00 70.44 92 GLU A CA 1
ATOM 713 C C . GLU A 1 92 ? -12.769 6.651 -19.215 1.00 70.44 92 GLU A C 1
ATOM 715 O O . GLU A 1 92 ? -12.627 6.520 -17.999 1.00 70.44 92 GLU A O 1
ATOM 720 N N . GLY A 1 93 ? -11.806 7.174 -19.980 1.00 66.81 93 GLY A N 1
ATOM 721 C CA . GLY A 1 93 ? -10.532 7.661 -19.454 1.00 66.81 93 GLY A CA 1
ATOM 722 C C . GLY A 1 93 ? -10.697 8.796 -18.436 1.00 66.81 93 GLY A C 1
ATOM 723 O O . GLY A 1 93 ? -10.068 8.766 -17.375 1.00 66.81 93 GLY A O 1
ATOM 724 N N . ARG A 1 94 ? -11.586 9.767 -18.703 1.00 68.94 94 ARG A N 1
ATOM 725 C CA . ARG A 1 94 ? -11.905 10.843 -17.744 1.00 68.94 94 ARG A CA 1
ATOM 726 C C . ARG A 1 94 ? -12.581 10.304 -16.485 1.00 68.94 94 ARG A C 1
ATOM 728 O O . ARG A 1 94 ? -12.198 10.708 -15.391 1.00 68.94 94 ARG A O 1
ATOM 735 N N . LYS A 1 95 ? -13.540 9.378 -16.617 1.00 67.19 95 LYS A N 1
ATOM 736 C CA . LYS A 1 95 ? -14.200 8.734 -15.466 1.00 67.19 95 LYS A CA 1
ATOM 737 C C . LYS A 1 95 ? -13.196 7.986 -14.587 1.00 67.19 95 LYS A C 1
ATOM 739 O O . LYS A 1 95 ? -13.178 8.195 -13.378 1.00 67.19 95 LYS A O 1
ATOM 744 N N . ARG A 1 96 ? -12.300 7.194 -15.192 1.00 67.69 96 ARG A N 1
ATOM 745 C CA . ARG A 1 96 ? -11.235 6.473 -14.470 1.00 67.69 96 ARG A CA 1
ATOM 746 C C . ARG A 1 96 ? -10.348 7.424 -13.672 1.00 67.69 96 ARG A C 1
ATOM 748 O O . ARG A 1 96 ? -10.104 7.171 -12.499 1.00 67.69 96 ARG A O 1
ATOM 755 N N . ARG A 1 97 ? -9.911 8.536 -14.277 1.00 68.88 97 ARG A N 1
ATOM 756 C CA . ARG A 1 97 ? -9.100 9.554 -13.585 1.00 68.88 97 ARG A CA 1
ATOM 757 C C . ARG A 1 97 ? -9.871 10.235 -12.455 1.00 68.88 97 ARG A C 1
ATOM 759 O O . ARG A 1 97 ? -9.314 10.407 -11.379 1.00 68.88 97 ARG A O 1
ATOM 766 N N . ARG A 1 98 ? -11.153 10.556 -12.670 1.00 73.56 98 ARG A N 1
ATOM 767 C CA . ARG A 1 98 ? -12.011 11.204 -11.666 1.00 73.56 98 ARG A CA 1
ATOM 768 C C . ARG A 1 98 ? -12.162 10.367 -10.395 1.00 73.56 98 ARG A C 1
ATOM 770 O O . ARG A 1 98 ? -12.165 10.937 -9.314 1.00 73.56 98 ARG A O 1
ATOM 777 N N . PHE A 1 99 ? -12.286 9.045 -10.519 1.00 76.06 99 PHE A N 1
ATOM 778 C CA . PHE A 1 99 ? -12.523 8.157 -9.373 1.00 76.06 99 PHE A CA 1
ATOM 779 C C . PHE A 1 99 ? -11.260 7.486 -8.811 1.00 76.06 99 PHE A C 1
ATOM 781 O O . PHE A 1 99 ? -11.301 6.946 -7.709 1.00 76.06 99 PHE A O 1
ATOM 788 N N . SER A 1 100 ? -10.124 7.531 -9.519 1.00 68.62 100 SER A N 1
ATOM 789 C CA . SER A 1 100 ? -8.883 6.878 -9.070 1.00 68.62 100 SER A CA 1
ATOM 790 C C . SER A 1 100 ? -8.381 7.414 -7.725 1.00 68.62 100 SER A C 1
ATOM 792 O O . SER A 1 100 ? -7.956 6.623 -6.887 1.00 68.62 100 SER A O 1
ATOM 794 N N . SER A 1 101 ? -8.454 8.730 -7.512 1.00 71.50 101 SER A N 1
ATOM 795 C CA . SER A 1 101 ? -7.979 9.418 -6.300 1.00 71.50 101 SER A CA 1
ATOM 796 C C . SER A 1 101 ? -9.100 10.042 -5.466 1.00 71.50 101 SER A C 1
ATOM 798 O O . SER A 1 101 ? -8.824 10.715 -4.479 1.00 71.50 101 SER A O 1
ATOM 800 N N . ALA A 1 102 ? -10.364 9.843 -5.848 1.00 81.06 102 ALA A N 1
ATOM 801 C CA . ALA A 1 102 ? -11.481 10.401 -5.098 1.00 81.06 102 ALA A CA 1
ATOM 802 C C . ALA A 1 102 ? -11.644 9.710 -3.726 1.00 81.06 102 ALA A C 1
ATOM 804 O O . ALA A 1 102 ? -11.396 8.495 -3.629 1.00 81.06 102 ALA A O 1
ATOM 805 N N . PRO A 1 103 ? -12.114 10.461 -2.710 1.00 82.00 103 PRO A N 1
ATOM 806 C CA . PRO A 1 103 ? -12.689 9.922 -1.479 1.00 82.00 103 PRO A CA 1
ATOM 807 C C . PRO A 1 103 ? -13.664 8.781 -1.752 1.00 82.00 103 PRO A C 1
ATOM 809 O O . PRO A 1 103 ? -14.467 8.878 -2.688 1.00 82.00 103 PRO A O 1
ATOM 812 N N . ALA A 1 104 ? -13.619 7.718 -0.951 1.00 82.62 104 ALA A N 1
ATOM 813 C CA . ALA A 1 104 ? -14.486 6.554 -1.110 1.00 82.62 104 ALA A CA 1
ATOM 814 C C . ALA A 1 104 ? -15.967 6.946 -1.021 1.00 82.62 104 ALA A C 1
ATOM 816 O O . ALA A 1 104 ? -16.773 6.485 -1.828 1.00 82.62 104 ALA A O 1
ATOM 817 N N . SER A 1 105 ? -16.300 7.881 -0.130 1.00 79.69 105 SER A N 1
ATOM 818 C CA . SER A 1 105 ? -17.654 8.420 0.067 1.00 79.69 105 SER A CA 1
ATOM 819 C C . SER A 1 105 ? -18.291 9.036 -1.189 1.00 79.69 105 SER A C 1
ATOM 821 O O . SER A 1 105 ? -19.511 9.097 -1.297 1.00 79.69 105 SER A O 1
ATOM 823 N N . ARG A 1 106 ? -17.493 9.482 -2.171 1.00 84.25 106 ARG A N 1
ATOM 824 C CA . ARG A 1 106 ? -17.985 10.119 -3.412 1.00 84.25 106 ARG A CA 1
ATOM 825 C C . ARG A 1 106 ? -18.112 9.156 -4.592 1.00 84.25 106 ARG A C 1
ATOM 827 O O . ARG A 1 106 ? -18.520 9.568 -5.681 1.00 84.25 106 ARG A O 1
ATOM 834 N N . ILE A 1 107 ? -17.702 7.904 -4.421 1.00 86.62 107 ILE A N 1
ATOM 835 C CA . ILE A 1 107 ? -17.663 6.914 -5.496 1.00 86.62 107 ILE A CA 1
ATOM 836 C C . ILE A 1 107 ? -18.938 6.064 -5.416 1.00 86.62 107 ILE A C 1
ATOM 838 O O . ILE A 1 107 ? -19.242 5.544 -4.353 1.00 86.62 107 ILE A O 1
ATOM 842 N N . PRO A 1 108 ? -19.688 5.866 -6.511 1.00 89.38 108 PRO A N 1
ATOM 843 C CA . PRO A 1 108 ? -20.825 4.947 -6.505 1.00 89.38 108 PRO A CA 1
ATOM 844 C C . PRO A 1 108 ? -20.398 3.492 -6.263 1.00 89.38 108 PRO A C 1
ATOM 846 O O . PRO A 1 108 ? -19.375 3.058 -6.792 1.00 89.38 108 PRO A O 1
ATOM 849 N N . ASP A 1 109 ? -21.223 2.694 -5.584 1.00 90.06 109 ASP A N 1
ATOM 850 C CA . ASP A 1 109 ? -20.945 1.281 -5.260 1.00 90.06 109 ASP A CA 1
ATOM 851 C C . ASP A 1 109 ? -20.442 0.443 -6.440 1.00 90.06 109 ASP A C 1
ATOM 853 O O . ASP A 1 109 ? -19.469 -0.303 -6.319 1.00 90.06 109 ASP A O 1
ATOM 857 N N . LYS A 1 110 ? -21.079 0.581 -7.611 1.00 89.62 110 LYS A N 1
ATOM 858 C CA . LYS A 1 110 ? -20.676 -0.144 -8.828 1.00 89.62 110 LYS A CA 1
ATOM 859 C C . LYS A 1 110 ? -19.237 0.187 -9.241 1.00 89.62 110 LYS A C 1
ATOM 861 O O . LYS A 1 110 ? -18.497 -0.698 -9.664 1.00 89.62 110 LYS A O 1
ATOM 866 N N . GLU A 1 111 ? -18.838 1.449 -9.098 1.00 90.44 111 GLU A N 1
ATOM 867 C CA . GLU A 1 111 ? -17.479 1.902 -9.398 1.00 90.44 111 GLU A CA 1
ATOM 868 C C . GLU A 1 111 ? -16.493 1.469 -8.305 1.00 90.44 111 GLU A C 1
ATOM 870 O O . GLU A 1 111 ? -15.389 1.043 -8.642 1.00 90.44 111 GLU A O 1
ATOM 875 N N . LYS A 1 112 ? -16.887 1.472 -7.017 1.00 92.44 112 LYS A N 1
ATOM 876 C CA . LYS A 1 112 ? -16.051 0.942 -5.920 1.00 92.44 112 LYS A CA 1
ATOM 877 C C . LYS A 1 112 ? -15.647 -0.505 -6.193 1.00 92.44 112 LYS A C 1
ATOM 879 O O . LYS A 1 112 ? -14.457 -0.808 -6.190 1.00 92.44 112 LYS A O 1
ATOM 884 N N . VAL A 1 113 ? -16.614 -1.369 -6.517 1.00 93.50 113 VAL A N 1
ATOM 885 C CA . VAL A 1 113 ? -16.361 -2.784 -6.849 1.00 93.50 113 VAL A CA 1
ATOM 886 C C . VAL A 1 113 ? -15.399 -2.907 -8.034 1.00 93.50 113 VAL A C 1
ATOM 888 O O . VAL A 1 113 ? -14.419 -3.643 -7.952 1.00 93.50 113 VAL A O 1
ATOM 891 N N . SER A 1 114 ? -15.611 -2.135 -9.108 1.00 91.75 114 SER A N 1
ATOM 892 C CA . SER A 1 114 ? -14.703 -2.140 -10.266 1.00 91.75 114 SER A CA 1
ATOM 893 C C . SER A 1 114 ? -13.270 -1.740 -9.898 1.00 91.75 114 SER A C 1
ATOM 895 O O . SER A 1 114 ? -12.313 -2.332 -10.405 1.00 91.75 114 SER A O 1
ATOM 897 N N . ILE A 1 115 ? -13.101 -0.732 -9.035 1.00 91.88 115 ILE A N 1
ATOM 898 C CA . ILE A 1 115 ? -11.780 -0.270 -8.593 1.00 91.88 115 ILE A CA 1
ATOM 899 C C . ILE A 1 115 ? -11.117 -1.314 -7.689 1.00 91.88 115 ILE A C 1
ATOM 901 O O . ILE A 1 115 ? -9.939 -1.598 -7.894 1.00 91.88 115 ILE A O 1
ATOM 905 N N . ILE A 1 116 ? -11.859 -1.925 -6.760 1.00 94.38 116 ILE A N 1
ATOM 906 C CA . ILE A 1 116 ? -11.362 -3.001 -5.888 1.00 94.38 116 ILE A CA 1
ATOM 907 C C . ILE A 1 116 ? -10.804 -4.148 -6.736 1.00 94.38 116 ILE A C 1
ATOM 909 O O . ILE A 1 116 ? -9.627 -4.487 -6.614 1.00 94.38 116 ILE A O 1
ATOM 913 N N . SER A 1 117 ? -11.606 -4.689 -7.659 1.00 94.50 117 SER A N 1
ATOM 914 C CA . SER A 1 117 ? -11.183 -5.800 -8.520 1.00 94.50 117 SER A CA 1
ATOM 915 C C . SER A 1 117 ? -9.968 -5.438 -9.379 1.00 94.50 117 SER A C 1
ATOM 917 O O . SER A 1 117 ? -9.069 -6.257 -9.569 1.00 94.50 117 SER A O 1
ATOM 919 N N . ARG A 1 118 ? -9.902 -4.198 -9.879 1.00 93.38 118 ARG A N 1
ATOM 920 C CA . ARG A 1 118 ? -8.764 -3.711 -10.669 1.00 93.38 118 ARG A CA 1
ATOM 921 C C . ARG A 1 118 ? -7.489 -3.608 -9.838 1.00 93.38 118 ARG A C 1
ATOM 923 O O . ARG A 1 118 ? -6.454 -4.087 -10.286 1.00 93.38 118 ARG A O 1
ATOM 930 N N . ASN A 1 119 ? -7.568 -3.030 -8.640 1.00 94.94 119 ASN A N 1
ATOM 931 C CA . ASN A 1 119 ? -6.430 -2.906 -7.731 1.00 94.94 119 ASN A CA 1
ATOM 932 C C . ASN A 1 119 ? -5.876 -4.284 -7.347 1.00 94.94 119 ASN A C 1
ATOM 934 O O . ASN A 1 119 ? -4.665 -4.488 -7.385 1.00 94.94 119 ASN A O 1
ATOM 938 N N . ILE A 1 120 ? -6.757 -5.247 -7.053 1.00 95.12 120 ILE A N 1
ATOM 939 C CA . ILE A 1 120 ? -6.374 -6.636 -6.768 1.00 95.12 120 ILE A CA 1
ATOM 940 C C . ILE A 1 120 ? -5.695 -7.276 -7.983 1.00 95.12 120 ILE A C 1
ATOM 942 O O . ILE A 1 120 ? -4.638 -7.895 -7.852 1.00 95.12 120 ILE A O 1
ATOM 946 N N . GLN A 1 121 ? -6.263 -7.117 -9.183 1.00 93.69 121 GLN A N 1
ATOM 947 C CA . GLN A 1 121 ? -5.678 -7.672 -10.403 1.00 93.69 121 GLN A CA 1
ATOM 948 C C . GLN A 1 121 ? -4.305 -7.059 -10.714 1.00 93.69 121 GLN A C 1
ATOM 950 O O . GLN A 1 121 ? -3.394 -7.776 -11.126 1.00 93.69 121 GLN A O 1
ATOM 955 N N . GLU A 1 122 ? -4.138 -5.752 -10.522 1.00 91.50 122 GLU A N 1
ATOM 956 C CA . GLU A 1 122 ? -2.856 -5.064 -10.690 1.00 91.50 122 GLU A CA 1
ATOM 957 C C . GLU A 1 122 ? -1.829 -5.540 -9.656 1.00 91.50 122 GLU A C 1
ATOM 959 O O . GLU A 1 122 ? -0.711 -5.877 -10.042 1.00 91.50 122 GLU A O 1
ATOM 964 N N . ALA A 1 123 ? -2.217 -5.693 -8.385 1.00 92.19 123 ALA A N 1
ATOM 965 C CA . ALA A 1 123 ? -1.355 -6.269 -7.353 1.00 92.19 123 ALA A CA 1
ATOM 966 C C . ALA A 1 123 ? -0.917 -7.705 -7.704 1.00 92.19 123 ALA A C 1
ATOM 968 O O . ALA A 1 123 ? 0.272 -8.020 -7.649 1.00 92.19 123 ALA A O 1
ATOM 969 N N . ARG A 1 124 ? -1.842 -8.562 -8.162 1.00 93.00 124 ARG A N 1
ATOM 970 C CA . ARG A 1 124 ? -1.534 -9.927 -8.631 1.00 93.00 124 ARG A CA 1
ATOM 971 C C . ARG A 1 124 ? -0.578 -9.932 -9.823 1.00 93.00 124 ARG A C 1
ATOM 973 O O . ARG A 1 124 ? 0.375 -10.705 -9.835 1.00 93.00 124 ARG A O 1
ATOM 980 N N . ARG A 1 125 ? -0.798 -9.066 -10.819 1.00 89.44 125 ARG A N 1
ATOM 981 C CA . ARG A 1 125 ? 0.094 -8.942 -11.986 1.00 89.44 125 ARG A CA 1
ATOM 982 C C . ARG A 1 125 ? 1.498 -8.510 -11.572 1.00 89.44 125 ARG A C 1
ATOM 984 O O . ARG A 1 125 ? 2.464 -9.112 -12.027 1.00 89.44 125 ARG A O 1
ATOM 991 N N . SER A 1 126 ? 1.608 -7.530 -10.677 1.00 87.12 126 SER A N 1
ATOM 992 C CA . SER A 1 126 ? 2.887 -7.090 -10.110 1.00 87.12 126 SER A CA 1
ATOM 993 C C . SER A 1 126 ? 3.582 -8.221 -9.341 1.00 87.12 126 SER A C 1
ATOM 995 O O . SER A 1 126 ? 4.780 -8.449 -9.503 1.00 87.12 126 SER A O 1
ATOM 997 N N . ALA A 1 127 ? 2.830 -9.000 -8.563 1.00 86.12 127 ALA A N 1
ATOM 998 C CA . ALA A 1 127 ? 3.352 -10.158 -7.842 1.00 86.12 127 ALA A CA 1
ATOM 999 C C . ALA A 1 127 ? 3.754 -11.332 -8.756 1.00 86.12 127 ALA A C 1
ATOM 1001 O O . ALA A 1 127 ? 4.628 -12.113 -8.379 1.00 86.12 127 ALA A O 1
ATOM 1002 N N . GLY A 1 128 ? 3.144 -11.450 -9.938 1.00 81.88 128 GLY A N 1
ATOM 1003 C CA . GLY A 1 128 ? 3.457 -12.450 -10.964 1.00 81.88 128 GLY A CA 1
ATOM 1004 C C . GLY A 1 128 ? 4.617 -12.078 -11.893 1.00 81.88 128 GLY A C 1
ATOM 1005 O O . GLY A 1 128 ? 4.940 -12.857 -12.787 1.00 81.88 128 GLY A O 1
ATOM 1006 N N . SER A 1 129 ? 5.236 -10.906 -11.705 1.00 79.19 129 SER A N 1
ATOM 1007 C CA . SER A 1 129 ? 6.409 -10.494 -12.482 1.00 79.19 129 SER A CA 1
ATOM 1008 C C . SER A 1 129 ? 7.590 -11.461 -12.296 1.00 79.19 129 SER A C 1
ATOM 1010 O O . SER A 1 129 ? 7.782 -12.070 -11.236 1.00 79.19 129 SER A O 1
ATOM 1012 N N . SER A 1 130 ? 8.384 -11.621 -13.351 1.00 64.12 130 SER A N 1
ATOM 1013 C CA . SER A 1 130 ? 9.490 -12.571 -13.426 1.00 64.12 130 SER A CA 1
ATOM 1014 C C . SER A 1 130 ? 10.573 -12.209 -12.407 1.00 64.12 130 SER A C 1
ATOM 1016 O O . SER A 1 130 ? 11.320 -11.246 -12.573 1.00 64.12 130 SER A O 1
ATOM 1018 N N . GLY A 1 131 ? 10.705 -13.013 -11.349 1.00 65.81 131 GLY A N 1
ATOM 1019 C CA . GLY A 1 131 ? 11.747 -12.840 -10.331 1.00 65.81 131 GLY A CA 1
ATOM 1020 C C . GLY A 1 131 ? 11.280 -12.392 -8.949 1.00 65.81 131 GLY A C 1
ATOM 1021 O O . GLY A 1 131 ? 12.134 -12.092 -8.112 1.00 65.81 131 GLY A O 1
ATOM 1022 N N . CYS A 1 132 ? 9.972 -12.369 -8.689 1.00 74.62 132 CYS A N 1
ATOM 1023 C CA . CYS A 1 132 ? 9.445 -12.283 -7.329 1.00 74.62 132 CYS A CA 1
ATOM 1024 C C . CYS A 1 132 ? 9.761 -13.557 -6.527 1.00 74.62 132 CYS A C 1
ATOM 1026 O O . CYS A 1 132 ? 9.731 -14.668 -7.058 1.00 74.62 132 CYS A O 1
ATOM 1028 N N . ALA A 1 133 ? 10.044 -13.400 -5.230 1.00 79.88 133 ALA A N 1
ATOM 1029 C CA . ALA A 1 133 ? 10.152 -14.539 -4.324 1.00 79.88 133 ALA A CA 1
ATOM 1030 C C . ALA A 1 133 ? 8.775 -15.226 -4.180 1.00 79.88 133 ALA A C 1
ATOM 1032 O O . ALA A 1 133 ? 7.773 -14.516 -4.055 1.00 79.88 133 ALA A O 1
ATOM 1033 N N . PRO A 1 134 ? 8.696 -16.571 -4.133 1.00 83.50 134 PRO A N 1
ATOM 1034 C CA . PRO A 1 134 ? 7.425 -17.289 -3.996 1.00 83.50 134 PRO A CA 1
ATOM 1035 C C . PRO A 1 134 ? 6.594 -16.833 -2.790 1.00 83.50 134 PRO A C 1
ATOM 1037 O O . PRO A 1 134 ? 5.369 -16.758 -2.869 1.00 83.50 134 PRO A O 1
ATOM 1040 N N . ASP A 1 135 ? 7.259 -16.485 -1.689 1.00 87.50 135 ASP A N 1
ATOM 1041 C CA . ASP A 1 135 ? 6.604 -16.040 -0.458 1.00 87.50 135 ASP A CA 1
ATOM 1042 C C . ASP A 1 135 ? 5.935 -14.671 -0.616 1.00 87.50 135 ASP A C 1
ATOM 1044 O O . ASP A 1 135 ? 4.851 -14.449 -0.078 1.00 87.50 135 ASP A O 1
ATOM 1048 N N . PHE A 1 136 ? 6.523 -13.775 -1.418 1.00 88.38 136 PHE A N 1
ATOM 1049 C CA . PHE A 1 136 ? 5.918 -12.482 -1.735 1.00 88.38 136 PHE A CA 1
ATOM 1050 C C . PHE A 1 136 ? 4.613 -12.671 -2.508 1.00 88.38 136 PHE A C 1
ATOM 1052 O O . PHE A 1 136 ? 3.577 -12.141 -2.111 1.00 88.38 136 PHE A O 1
ATOM 1059 N N . SER A 1 137 ? 4.635 -13.482 -3.568 1.00 89.62 137 SER A N 1
ATOM 1060 C CA . SER A 1 137 ? 3.443 -13.737 -4.380 1.00 89.62 137 SER A CA 1
ATOM 1061 C C . SER A 1 137 ? 2.346 -14.444 -3.579 1.00 89.62 137 SER A C 1
ATOM 1063 O O . SER A 1 137 ? 1.177 -14.079 -3.696 1.00 89.62 137 SER A O 1
ATOM 1065 N N . LYS A 1 138 ? 2.711 -15.390 -2.701 1.00 90.50 138 LYS A N 1
ATOM 1066 C CA . LYS A 1 138 ? 1.770 -16.031 -1.766 1.00 90.50 138 LYS A CA 1
ATOM 1067 C C . LYS A 1 138 ? 1.139 -15.034 -0.794 1.00 90.50 138 LYS A C 1
ATOM 1069 O O . LYS A 1 138 ? -0.059 -15.128 -0.540 1.00 90.50 138 LYS A O 1
ATOM 1074 N N . ALA A 1 139 ? 1.913 -14.090 -0.256 1.00 89.94 139 ALA A N 1
ATOM 1075 C CA . ALA A 1 139 ? 1.397 -13.075 0.659 1.00 89.94 139 ALA A CA 1
ATOM 1076 C C . ALA A 1 139 ? 0.379 -12.149 -0.027 1.00 89.94 139 ALA A C 1
ATOM 1078 O O . ALA A 1 139 ? -0.698 -11.921 0.523 1.00 89.94 139 ALA A O 1
ATOM 1079 N N . ILE A 1 140 ? 0.676 -11.678 -1.245 1.00 93.12 140 ILE A N 1
ATOM 1080 C CA . ILE A 1 140 ? -0.258 -10.849 -2.026 1.00 93.12 140 ILE A CA 1
ATOM 1081 C C . ILE A 1 140 ? -1.525 -11.631 -2.379 1.00 93.12 140 ILE A C 1
ATOM 1083 O O . ILE A 1 140 ? -2.626 -11.104 -2.233 1.00 93.12 140 ILE A O 1
ATOM 1087 N N . GLU A 1 141 ? -1.389 -12.894 -2.788 1.00 92.81 141 GLU A N 1
ATOM 1088 C CA . GLU A 1 141 ? -2.536 -13.748 -3.109 1.00 92.81 141 GLU A CA 1
ATOM 1089 C C . GLU A 1 141 ? -3.416 -14.016 -1.883 1.00 92.81 141 GLU A C 1
ATOM 1091 O O . GLU A 1 141 ? -4.641 -13.985 -1.989 1.00 92.81 141 GLU A O 1
ATOM 1096 N N . LYS A 1 142 ? -2.815 -14.220 -0.704 1.00 92.06 142 LYS A N 1
ATOM 1097 C CA . LYS A 1 142 ? -3.555 -14.357 0.554 1.00 92.06 142 LYS A CA 1
ATOM 1098 C C . LYS A 1 142 ? -4.383 -13.102 0.839 1.00 92.06 142 LYS A C 1
ATOM 1100 O O . LYS A 1 142 ? -5.582 -13.222 1.060 1.00 92.06 142 LYS A O 1
ATOM 1105 N N . SER A 1 143 ? -3.775 -11.916 0.784 1.00 91.31 143 SER A N 1
ATOM 1106 C CA . SER A 1 143 ? -4.484 -10.652 1.027 1.00 91.31 143 SER A CA 1
ATOM 1107 C C . SER A 1 143 ? -5.577 -10.384 -0.010 1.00 91.31 143 SER A C 1
ATOM 1109 O O . SER A 1 143 ? -6.675 -9.970 0.352 1.00 91.31 143 SER A O 1
ATOM 1111 N N . ALA A 1 144 ? -5.311 -10.665 -1.290 1.00 94.12 144 ALA A N 1
ATOM 1112 C CA . ALA A 1 144 ? -6.297 -10.555 -2.363 1.00 94.12 144 ALA A CA 1
ATOM 1113 C C . ALA A 1 144 ? -7.527 -11.436 -2.102 1.00 94.12 144 ALA A C 1
ATOM 1115 O O . ALA A 1 144 ? -8.655 -10.949 -2.168 1.00 94.12 144 ALA A O 1
ATOM 1116 N N . ARG A 1 145 ? -7.307 -12.707 -1.738 1.00 93.50 145 ARG A N 1
ATOM 1117 C CA . ARG A 1 145 ? -8.388 -13.641 -1.398 1.00 93.50 145 ARG A CA 1
ATOM 1118 C C . ARG A 1 145 ? -9.189 -13.183 -0.191 1.00 93.50 145 ARG A C 1
ATOM 1120 O O . ARG A 1 145 ? -10.406 -13.292 -0.230 1.00 93.50 145 ARG A O 1
ATOM 1127 N N . THR A 1 146 ? -8.547 -12.646 0.846 1.00 91.00 146 THR A N 1
ATOM 1128 C CA . THR A 1 146 ? -9.262 -12.104 2.012 1.00 91.00 146 THR A CA 1
ATOM 1129 C C . THR A 1 146 ? -10.228 -10.989 1.603 1.00 91.00 146 THR A C 1
ATOM 1131 O O . THR A 1 146 ? -11.384 -11.001 2.021 1.00 91.00 146 THR A O 1
ATOM 1134 N N . ILE A 1 147 ? -9.789 -10.054 0.750 1.00 92.19 147 ILE A N 1
ATOM 1135 C CA . ILE A 1 147 ? -10.630 -8.946 0.265 1.00 92.19 147 ILE A CA 1
ATOM 1136 C C . ILE A 1 147 ? -11.793 -9.478 -0.591 1.00 92.19 147 ILE A C 1
ATOM 1138 O O . ILE A 1 147 ? -12.930 -9.052 -0.404 1.00 92.19 147 ILE A O 1
ATOM 1142 N N . GLU A 1 148 ? -11.533 -10.421 -1.504 1.00 93.44 148 GLU A N 1
ATOM 1143 C CA . GLU A 1 148 ? -12.563 -11.042 -2.356 1.00 93.44 148 GLU A CA 1
ATOM 1144 C C . GLU A 1 148 ? -13.593 -11.825 -1.530 1.00 93.44 148 GLU A C 1
ATOM 1146 O O . GLU A 1 148 ? -14.794 -11.617 -1.684 1.00 93.44 148 GLU A O 1
ATOM 1151 N N . GLN A 1 149 ? -13.136 -12.649 -0.586 1.00 91.31 149 GLN A N 1
ATOM 1152 C CA . GLN A 1 149 ? -14.006 -13.401 0.319 1.00 91.31 149 GLN A CA 1
ATOM 1153 C C . GLN A 1 149 ? -14.864 -12.471 1.174 1.00 91.31 149 GLN A C 1
ATOM 1155 O O . GLN A 1 149 ? -16.057 -12.717 1.332 1.00 91.31 149 GLN A O 1
ATOM 1160 N N . LYS A 1 150 ? -14.293 -11.380 1.700 1.00 89.88 150 LYS A N 1
ATOM 1161 C CA . LYS A 1 150 ? -15.039 -10.395 2.493 1.00 89.88 150 LYS A CA 1
ATOM 1162 C C . LYS A 1 150 ? -16.077 -9.653 1.637 1.00 89.88 150 LYS A C 1
ATOM 1164 O O . LYS A 1 150 ? -17.196 -9.425 2.099 1.00 89.88 150 LYS A O 1
ATOM 1169 N N . LEU A 1 151 ? -15.750 -9.356 0.375 1.00 91.19 151 LEU A N 1
ATOM 1170 C CA . LEU A 1 151 ? -16.673 -8.765 -0.600 1.00 91.19 151 LEU A CA 1
ATOM 1171 C C . LEU A 1 151 ? -17.854 -9.692 -0.929 1.00 91.19 151 LEU A C 1
ATOM 1173 O O . LEU A 1 151 ? -18.996 -9.236 -0.945 1.00 91.19 151 LEU A O 1
ATOM 1177 N N . GLU A 1 152 ? -17.588 -10.974 -1.186 1.00 91.06 152 GLU A N 1
ATOM 1178 C CA . GLU A 1 152 ? -18.607 -11.983 -1.511 1.00 91.06 152 GLU A CA 1
ATOM 1179 C C . GLU A 1 152 ? -19.477 -12.334 -0.300 1.00 91.06 152 GLU A C 1
ATOM 1181 O O . GLU A 1 152 ? -20.705 -12.398 -0.399 1.00 91.06 152 GLU A O 1
ATOM 1186 N N . ALA A 1 153 ? -18.847 -12.519 0.863 1.00 87.88 153 ALA A N 1
ATOM 1187 C CA . ALA A 1 153 ? -19.540 -12.820 2.105 1.00 87.88 153 ALA A CA 1
ATOM 1188 C C . ALA A 1 153 ? -20.393 -11.639 2.576 1.00 87.88 153 ALA A C 1
ATOM 1190 O O . ALA A 1 153 ? -21.410 -11.853 3.230 1.00 87.88 153 ALA A O 1
ATOM 1191 N N . GLY A 1 154 ? -20.026 -10.396 2.253 1.00 87.56 154 GLY A N 1
ATOM 1192 C CA . GLY A 1 154 ? -20.716 -9.222 2.785 1.00 87.56 154 GLY A CA 1
ATOM 1193 C C . GLY A 1 154 ? -20.564 -9.094 4.305 1.00 87.56 154 GLY A C 1
ATOM 1194 O O . GLY A 1 154 ? -21.497 -8.636 4.964 1.00 87.56 154 GLY A O 1
ATOM 1195 N N . LEU A 1 155 ? -19.440 -9.577 4.848 1.00 83.56 155 LEU A N 1
ATOM 1196 C CA . LEU A 1 155 ? -19.148 -9.607 6.281 1.00 83.56 155 LEU A CA 1
ATOM 1197 C C . LEU A 1 155 ? -18.657 -8.230 6.740 1.00 83.56 155 LEU A C 1
ATOM 1199 O O . LEU A 1 155 ? -17.638 -7.750 6.247 1.00 83.56 155 LEU A O 1
ATOM 1203 N N . LEU A 1 156 ? -19.370 -7.628 7.689 1.00 87.19 156 LEU A N 1
ATOM 1204 C CA . LEU A 1 156 ? -19.000 -6.365 8.321 1.00 87.19 156 LEU A CA 1
ATOM 1205 C C . LEU A 1 156 ? -18.229 -6.646 9.615 1.00 87.19 156 LEU A C 1
ATOM 1207 O O . LEU A 1 156 ? -18.728 -7.332 10.503 1.00 87.19 156 LEU A O 1
ATOM 1211 N N . GLU A 1 157 ? -17.031 -6.100 9.743 1.00 88.25 157 GLU A N 1
ATOM 1212 C CA . GLU A 1 157 ? -16.190 -6.185 10.931 1.00 88.25 157 GLU A CA 1
ATOM 1213 C C . GLU A 1 157 ? -16.218 -4.854 11.682 1.00 88.25 157 GLU A C 1
ATOM 1215 O O . GLU A 1 157 ? -15.839 -3.804 11.158 1.00 88.25 157 GLU A O 1
ATOM 1220 N N . ILE A 1 158 ? -16.672 -4.912 12.927 1.00 88.81 158 ILE A N 1
ATOM 1221 C CA . ILE A 1 158 ? -16.743 -3.789 13.849 1.00 88.81 158 ILE A CA 1
ATOM 1222 C C . ILE A 1 158 ? -15.591 -3.942 14.834 1.00 88.81 158 ILE A C 1
ATOM 1224 O O . ILE A 1 158 ? -15.559 -4.885 15.622 1.00 88.81 158 ILE A O 1
ATOM 1228 N N . ALA A 1 159 ? -14.640 -3.023 14.774 1.00 87.38 159 ALA A N 1
ATOM 1229 C CA . ALA A 1 159 ? -13.523 -2.982 15.696 1.00 87.38 159 ALA A CA 1
ATOM 1230 C C . ALA A 1 159 ? -13.850 -2.176 16.948 1.00 87.38 159 ALA A C 1
ATOM 1232 O O . ALA A 1 159 ? -14.571 -1.185 16.867 1.00 87.38 159 ALA A O 1
ATOM 1233 N N . VAL A 1 160 ? -13.245 -2.537 18.076 1.00 86.12 160 VAL A N 1
ATOM 1234 C CA . VAL A 1 160 ? -13.266 -1.728 19.299 1.00 86.12 160 VAL A CA 1
ATOM 1235 C C . VAL A 1 160 ? -11.865 -1.203 19.591 1.00 86.12 160 VAL A C 1
ATOM 1237 O O . VAL A 1 160 ? -10.891 -1.949 19.547 1.00 86.12 160 VAL A O 1
ATOM 1240 N N . ALA A 1 161 ? -11.776 0.096 19.860 1.00 85.31 161 ALA A N 1
ATOM 1241 C CA . ALA A 1 161 ? -10.558 0.857 20.105 1.00 85.31 161 ALA A CA 1
ATOM 1242 C C . ALA A 1 161 ? -10.739 1.760 21.336 1.00 85.31 161 ALA A C 1
ATOM 1244 O O . ALA A 1 161 ? -11.864 2.025 21.744 1.00 85.31 161 ALA A O 1
ATOM 1245 N N . GLY A 1 162 ? -9.646 2.229 21.941 1.00 79.56 162 GLY A N 1
ATOM 1246 C CA . GLY A 1 162 ? -9.685 3.100 23.125 1.00 79.56 162 GLY A CA 1
ATOM 1247 C C . GLY A 1 162 ? -8.562 2.817 24.126 1.00 79.56 162 GLY A C 1
ATOM 1248 O O . GLY A 1 162 ? -7.827 1.830 24.000 1.00 79.56 162 GLY A O 1
ATOM 1249 N N . THR A 1 163 ? -8.453 3.659 25.151 1.00 73.25 163 THR A N 1
ATOM 1250 C CA . THR A 1 163 ? -7.431 3.593 26.218 1.00 73.25 163 THR A CA 1
ATOM 1251 C C . THR A 1 163 ? -7.478 2.312 27.039 1.00 73.25 163 THR A C 1
ATOM 1253 O O . THR A 1 163 ? -8.530 1.667 27.137 1.00 73.25 163 THR A O 1
ATOM 1256 N N . VAL A 1 164 ? -6.362 1.902 27.654 1.00 69.69 164 VAL A N 1
ATOM 1257 C CA . VAL A 1 164 ? -6.403 0.886 28.718 1.00 69.69 164 VAL A CA 1
ATOM 1258 C C . VAL A 1 164 ? -7.356 1.350 29.822 1.00 69.69 164 VAL A C 1
ATOM 1260 O O . VAL A 1 164 ? -7.461 2.534 30.127 1.00 69.69 164 VAL A O 1
ATOM 1263 N N . SER A 1 165 ? -8.127 0.408 30.367 1.00 75.06 165 SER A N 1
ATOM 1264 C CA . SER A 1 165 ? -9.120 0.664 31.423 1.00 75.06 165 SER A CA 1
ATOM 1265 C C . SER A 1 165 ? -10.319 1.557 31.048 1.00 75.06 165 SER A C 1
ATOM 1267 O O . SER A 1 165 ? -11.154 1.836 31.911 1.00 75.06 165 SER A O 1
ATOM 1269 N N . SER A 1 166 ? -10.498 1.910 29.766 1.00 79.94 166 SER A N 1
ATOM 1270 C CA . SER A 1 166 ? -11.743 2.531 29.261 1.00 79.94 166 SER A CA 1
ATOM 1271 C C . SER A 1 166 ? -12.941 1.579 29.242 1.00 79.94 166 SER A C 1
ATOM 1273 O O . SER A 1 166 ? -14.072 2.018 29.076 1.00 79.94 166 SER A O 1
ATOM 1275 N N . GLY A 1 167 ? -12.720 0.272 29.429 1.00 81.56 167 GLY A N 1
ATOM 1276 C CA . GLY A 1 167 ? -13.780 -0.739 29.484 1.00 81.56 167 GLY A CA 1
ATOM 1277 C C . GLY A 1 167 ? -14.111 -1.421 28.152 1.00 81.56 167 GLY A C 1
ATOM 1278 O O . GLY A 1 167 ? -15.188 -1.989 28.034 1.00 81.56 167 GLY A O 1
ATOM 1279 N N . LYS A 1 168 ? -13.198 -1.421 27.168 1.00 85.31 168 LYS A N 1
ATOM 1280 C CA . LYS A 1 168 ? -13.366 -2.090 25.856 1.00 85.31 168 LYS A CA 1
ATOM 1281 C C . LYS A 1 168 ? -13.828 -3.551 25.945 1.00 85.31 168 LYS A C 1
ATOM 1283 O O . LYS A 1 168 ? -14.854 -3.902 25.371 1.00 85.31 168 LYS A O 1
ATOM 1288 N N . SER A 1 169 ? -13.094 -4.397 26.677 1.00 82.62 169 SER A N 1
ATOM 1289 C CA . SER A 1 169 ? -13.421 -5.824 26.822 1.00 82.62 169 SER A CA 1
ATOM 1290 C C . SER A 1 169 ? -14.760 -6.029 27.529 1.00 82.62 169 SER A C 1
ATOM 1292 O O . SER A 1 169 ? -15.530 -6.910 27.156 1.00 82.62 169 SER A O 1
ATOM 1294 N N . THR A 1 170 ? -15.061 -5.186 28.522 1.00 88.25 170 THR A N 1
ATOM 1295 C CA . THR A 1 170 ? -16.350 -5.193 29.219 1.00 88.25 170 THR A CA 1
ATOM 1296 C C . THR A 1 170 ? -17.478 -4.822 28.262 1.00 88.25 170 THR A C 1
ATOM 1298 O O . THR A 1 170 ? -18.448 -5.561 28.168 1.00 88.25 170 THR A O 1
ATOM 1301 N N . LEU A 1 171 ? -17.315 -3.753 27.474 1.00 88.62 171 LEU A N 1
ATOM 1302 C CA . LEU A 1 171 ? -18.293 -3.320 26.475 1.00 88.62 171 LEU A CA 1
ATOM 1303 C C . LEU A 1 171 ? -18.558 -4.419 25.443 1.00 88.62 171 LEU A C 1
ATOM 1305 O O . LEU A 1 171 ? -19.708 -4.705 25.127 1.00 88.62 171 LEU A O 1
ATOM 1309 N N . LEU A 1 172 ? -17.504 -5.075 24.958 1.00 87.56 172 LEU A N 1
ATOM 1310 C CA . LEU A 1 172 ? -17.611 -6.203 24.039 1.00 87.56 172 LEU A CA 1
ATOM 1311 C C . LEU A 1 172 ? -18.377 -7.386 24.643 1.00 87.56 172 LEU A C 1
ATOM 1313 O O . LEU A 1 172 ? -19.254 -7.940 23.984 1.00 87.56 172 LEU A O 1
ATOM 1317 N N . ASN A 1 173 ? -18.080 -7.766 25.887 1.00 87.19 173 ASN A N 1
ATOM 1318 C CA . ASN A 1 173 ? -18.806 -8.833 26.582 1.00 87.19 173 ASN A CA 1
ATOM 1319 C C . ASN A 1 173 ? -20.292 -8.493 26.747 1.00 87.19 173 ASN A C 1
ATOM 1321 O O . ASN A 1 173 ? -21.142 -9.351 26.508 1.00 87.19 173 ASN A O 1
ATOM 1325 N N . THR A 1 174 ? -20.602 -7.241 27.087 1.00 89.31 174 THR A N 1
ATOM 1326 C CA . THR A 1 174 ? -21.974 -6.746 27.250 1.00 89.31 174 THR A CA 1
ATOM 1327 C C . THR A 1 174 ? -22.728 -6.725 25.920 1.00 89.31 174 THR A C 1
ATOM 1329 O O . THR A 1 174 ? -23.857 -7.201 25.858 1.00 89.31 174 THR A O 1
ATOM 1332 N N . LEU A 1 175 ? -22.092 -6.289 24.825 1.00 87.88 175 LEU A N 1
ATOM 1333 C CA . LEU A 1 175 ? -22.678 -6.330 23.475 1.00 87.88 175 LEU A CA 1
ATOM 1334 C C . LEU A 1 175 ? -22.949 -7.758 22.978 1.00 87.88 175 LEU A C 1
ATOM 1336 O O . LEU A 1 175 ? -23.894 -7.982 22.225 1.00 87.88 175 LEU A O 1
ATOM 1340 N N . VAL A 1 176 ? -22.114 -8.725 23.366 1.00 85.69 176 VAL A N 1
ATOM 1341 C CA . VAL A 1 176 ? -22.283 -10.141 22.997 1.00 85.69 176 VAL A CA 1
ATOM 1342 C C . VAL A 1 176 ? -23.250 -10.866 23.949 1.00 85.69 176 VAL A C 1
ATOM 1344 O O . VAL A 1 176 ? -23.798 -11.906 23.586 1.00 85.69 176 VAL A O 1
ATOM 1347 N N . GLY A 1 177 ? -23.467 -10.342 25.158 1.00 83.56 177 GLY A N 1
ATOM 1348 C CA . GLY A 1 177 ? -24.290 -10.961 26.202 1.00 83.56 177 GLY A CA 1
ATOM 1349 C C . GLY A 1 177 ? -23.627 -12.148 26.915 1.00 83.56 177 GLY A C 1
ATOM 1350 O O . GLY A 1 177 ? -24.308 -12.927 27.576 1.00 83.56 177 GLY A O 1
ATOM 1351 N N . ARG A 1 178 ? -22.307 -12.334 26.769 1.00 81.38 178 ARG A N 1
ATOM 1352 C CA . ARG A 1 178 ? -21.527 -13.385 27.456 1.00 81.38 178 ARG A CA 1
ATOM 1353 C C . ARG A 1 178 ? -20.070 -12.968 27.636 1.00 81.38 178 ARG A C 1
ATOM 1355 O O . ARG A 1 178 ? -19.529 -12.214 26.832 1.00 81.38 178 ARG A O 1
ATOM 1362 N N . GLN A 1 179 ? -19.412 -13.519 28.655 1.00 77.44 179 GLN A N 1
ATOM 1363 C CA . GLN A 1 179 ? -17.987 -13.291 28.901 1.00 77.44 179 GLN A CA 1
ATOM 1364 C C . GLN A 1 179 ? -17.116 -14.101 27.934 1.00 77.44 179 GLN A C 1
ATOM 1366 O O . GLN A 1 179 ? -16.962 -15.310 28.086 1.00 77.44 179 GLN A O 1
ATOM 1371 N N . VAL A 1 180 ? -16.556 -13.433 26.924 1.00 75.12 180 VAL A N 1
ATOM 1372 C CA . VAL A 1 180 ? -15.672 -14.044 25.915 1.00 75.12 180 VAL A CA 1
ATOM 1373 C C . VAL A 1 180 ? -14.330 -13.320 25.797 1.00 75.12 180 VAL A C 1
ATOM 1375 O O . VAL A 1 180 ? -13.327 -13.933 25.428 1.00 75.12 180 VAL A O 1
ATOM 1378 N N . PHE A 1 181 ? -14.284 -12.032 26.120 1.00 73.31 181 PHE A N 1
ATOM 1379 C CA . PHE A 1 181 ? -13.071 -11.222 26.151 1.00 73.31 181 PHE A CA 1
ATOM 1380 C C . PHE A 1 181 ? -12.563 -11.111 27.592 1.00 73.31 181 PHE A C 1
ATOM 1382 O O . PHE A 1 181 ? -13.347 -10.894 28.515 1.00 73.31 181 PHE A O 1
ATOM 1389 N N . GLU A 1 182 ? -11.254 -11.270 27.790 1.00 66.75 182 GLU A N 1
ATOM 1390 C CA . GLU A 1 182 ? -10.631 -11.160 29.114 1.00 66.75 182 GLU A CA 1
ATOM 1391 C C . GLU A 1 182 ? -10.668 -9.704 29.611 1.00 66.75 182 GLU A C 1
ATOM 1393 O O . GLU A 1 182 ? -10.300 -8.776 28.887 1.00 66.75 182 GLU A O 1
ATOM 1398 N N . THR A 1 183 ? -11.119 -9.500 30.853 1.00 56.72 183 THR A N 1
ATOM 1399 C CA . THR A 1 183 ? -11.330 -8.180 31.482 1.00 56.72 183 THR A CA 1
ATOM 1400 C C . THR A 1 183 ? -10.286 -7.840 32.556 1.00 56.72 183 THR A C 1
ATOM 1402 O O . THR A 1 183 ? -10.568 -7.069 33.470 1.00 56.72 183 THR A O 1
ATOM 1405 N N . ALA A 1 184 ? -9.074 -8.405 32.493 1.00 48.00 184 ALA A N 1
ATOM 1406 C CA . ALA A 1 184 ? -8.047 -8.153 33.506 1.00 48.00 184 ALA A CA 1
ATOM 1407 C C . ALA A 1 184 ? -7.491 -6.712 33.425 1.00 48.00 184 ALA A C 1
ATOM 1409 O O . ALA A 1 184 ? -6.956 -6.298 32.398 1.00 48.00 184 ALA A O 1
ATOM 1410 N N . ALA A 1 185 ? -7.566 -5.966 34.535 1.00 43.88 185 ALA A N 1
ATOM 1411 C CA . ALA A 1 185 ? -7.053 -4.594 34.682 1.00 43.88 185 ALA A CA 1
ATOM 1412 C C . ALA A 1 185 ? -5.509 -4.493 34.719 1.00 43.88 185 ALA A C 1
ATOM 1414 O O . ALA A 1 185 ? -4.945 -3.401 34.776 1.00 43.88 185 ALA A O 1
ATOM 1415 N N . SER A 1 186 ? -4.802 -5.623 34.684 1.00 35.62 186 SER A N 1
ATOM 1416 C CA . SER A 1 186 ? -3.343 -5.699 34.717 1.00 35.62 186 SER A CA 1
ATOM 1417 C C . SER A 1 186 ? -2.758 -5.676 33.303 1.00 35.62 186 SER A C 1
ATOM 1419 O O . SER A 1 186 ? -2.473 -6.740 32.764 1.00 35.62 186 SER A O 1
ATOM 1421 N N . GLY A 1 187 ? -2.604 -4.484 32.710 1.00 38.38 187 GLY A N 1
ATOM 1422 C CA . GLY A 1 187 ? -1.669 -4.160 31.610 1.00 38.38 187 GLY A CA 1
ATOM 1423 C C . GLY A 1 187 ? -1.323 -5.275 30.608 1.00 38.38 187 GLY A C 1
ATOM 1424 O O . GLY A 1 187 ? -0.152 -5.473 30.285 1.00 38.38 187 GLY A O 1
ATOM 1425 N N . GLY A 1 188 ? -2.316 -6.038 30.152 1.00 38.25 188 GLY A N 1
ATOM 1426 C CA . GLY A 1 188 ? -2.131 -7.200 29.293 1.00 38.25 188 GLY A CA 1
ATOM 1427 C C . GLY A 1 188 ? -2.356 -6.801 27.847 1.00 38.25 188 GLY A C 1
ATOM 1428 O O . GLY A 1 188 ? -3.457 -6.421 27.467 1.00 38.25 188 GLY A O 1
ATOM 1429 N N . THR A 1 189 ? -1.313 -6.867 27.023 1.00 40.09 189 THR A N 1
ATOM 1430 C CA . THR A 1 189 ? -1.423 -6.612 25.584 1.00 40.09 189 THR A CA 1
ATOM 1431 C C . THR A 1 189 ? -2.271 -7.719 24.954 1.00 40.09 189 THR A C 1
ATOM 1433 O O . THR A 1 189 ? -1.837 -8.872 24.919 1.00 40.09 189 THR A O 1
ATOM 1436 N N . THR A 1 190 ? -3.463 -7.399 24.440 1.00 44.19 190 THR A N 1
ATOM 1437 C CA . THR A 1 190 ? -4.277 -8.344 23.659 1.00 44.19 190 THR A CA 1
ATOM 1438 C C . THR A 1 190 ? -3.528 -8.715 22.373 1.00 44.19 190 THR A C 1
ATOM 1440 O O . THR A 1 190 ? -3.634 -8.048 21.354 1.00 44.19 190 THR A O 1
ATOM 1443 N N . ARG A 1 191 ? -2.709 -9.773 22.402 1.00 44.16 191 ARG A N 1
ATOM 1444 C CA . ARG A 1 191 ? -1.885 -10.201 21.249 1.00 44.16 191 ARG A CA 1
ATOM 1445 C C . ARG A 1 191 ? -2.666 -10.960 20.172 1.00 44.16 191 ARG A C 1
ATOM 1447 O O . ARG A 1 191 ? -2.104 -11.262 19.124 1.00 44.16 191 ARG A O 1
ATOM 1454 N N . GLN A 1 192 ? -3.929 -11.310 20.421 1.00 47.34 192 GLN A N 1
ATOM 1455 C CA . GLN A 1 192 ? -4.751 -12.083 19.491 1.00 47.34 192 GLN A CA 1
ATOM 1456 C C . GLN A 1 192 ? -6.067 -11.370 19.204 1.00 47.34 192 GLN A C 1
ATOM 1458 O O . GLN A 1 192 ? -6.865 -11.128 20.105 1.00 47.34 192 GLN A O 1
ATOM 1463 N N . VAL A 1 193 ? -6.298 -11.097 17.923 1.00 57.09 193 VAL A N 1
ATOM 1464 C CA . VAL A 1 193 ? -7.566 -10.586 17.404 1.00 57.09 193 VAL A CA 1
ATOM 1465 C C . VAL A 1 193 ? -8.646 -11.652 17.626 1.00 57.09 193 VAL A C 1
ATOM 1467 O O . VAL A 1 193 ? -8.654 -12.678 16.943 1.00 57.09 193 VAL A O 1
ATOM 1470 N N . ARG A 1 194 ? -9.544 -11.441 18.597 1.00 64.75 194 ARG A N 1
ATOM 1471 C CA . ARG A 1 194 ? -10.722 -12.301 18.814 1.00 64.75 194 ARG A CA 1
ATOM 1472 C C . ARG A 1 194 ? -11.886 -11.797 17.967 1.00 64.75 194 ARG A C 1
ATOM 1474 O O . ARG A 1 194 ? -12.110 -10.595 17.866 1.00 64.75 194 ARG A O 1
ATOM 1481 N N . GLN A 1 195 ? -12.603 -12.735 17.357 1.00 65.50 195 GLN A N 1
ATOM 1482 C CA . GLN A 1 195 ? -13.674 -12.480 16.401 1.00 65.50 195 GLN A CA 1
ATOM 1483 C C . GLN A 1 195 ? -14.950 -13.197 16.848 1.00 65.50 195 GLN A C 1
ATOM 1485 O O . GLN A 1 195 ? -14.927 -14.413 17.036 1.00 65.50 195 GLN A O 1
ATOM 1490 N N . ILE A 1 196 ? -16.050 -12.460 17.026 1.00 74.19 196 ILE A N 1
ATOM 1491 C CA . ILE A 1 196 ? -17.338 -13.021 17.471 1.00 74.19 196 ILE A CA 1
ATOM 1492 C C . ILE A 1 196 ? -18.474 -12.432 16.645 1.00 74.19 196 ILE A C 1
ATOM 1494 O O . ILE A 1 196 ? -18.481 -11.232 16.390 1.00 74.19 196 ILE A O 1
ATOM 1498 N N . ASP A 1 197 ? -19.440 -13.258 16.256 1.00 79.25 197 ASP A N 1
ATOM 1499 C CA . ASP A 1 197 ? -20.639 -12.785 15.569 1.00 79.25 197 ASP A CA 1
ATOM 1500 C C . ASP A 1 197 ? -21.506 -11.927 16.508 1.00 79.25 197 ASP A C 1
ATOM 1502 O O . ASP A 1 197 ? -21.748 -12.287 17.663 1.00 79.25 197 ASP A O 1
ATOM 1506 N N . PHE A 1 198 ? -21.956 -10.772 16.020 1.00 77.62 198 PHE A N 1
ATOM 1507 C CA . PHE A 1 198 ? -22.791 -9.849 16.784 1.00 77.62 198 PHE A CA 1
ATOM 1508 C C . PHE A 1 198 ? -24.225 -10.396 16.907 1.00 77.62 198 PHE A C 1
ATOM 1510 O O . PHE A 1 198 ? -24.845 -10.696 15.879 1.00 77.62 198 PHE A O 1
ATOM 1517 N N . PRO A 1 199 ? -24.791 -10.506 18.124 1.00 70.94 199 PRO A N 1
ATOM 1518 C CA . PRO A 1 199 ? -26.160 -10.980 18.311 1.00 70.94 199 PRO A CA 1
ATOM 1519 C C . PRO A 1 199 ? -27.176 -10.141 17.521 1.00 70.94 199 PRO A C 1
ATOM 1521 O O . PRO A 1 199 ? -27.228 -8.922 17.644 1.00 70.94 199 PRO A O 1
ATOM 1524 N N . GLY A 1 200 ? -27.984 -10.793 16.679 1.00 68.12 200 GLY A N 1
ATOM 1525 C CA . GLY A 1 200 ? -28.999 -10.125 15.850 1.00 68.12 200 GLY A CA 1
ATOM 1526 C C . GLY A 1 200 ? -28.462 -9.387 14.613 1.00 68.12 200 GLY A C 1
ATOM 1527 O O . GLY A 1 200 ? -29.254 -8.858 13.831 1.00 68.12 200 GLY A O 1
ATOM 1528 N N . GLY A 1 201 ? -27.143 -9.368 14.397 1.00 67.44 201 GLY A N 1
ATOM 1529 C CA . GLY A 1 201 ? -26.514 -8.835 13.192 1.00 67.44 201 GLY A CA 1
ATOM 1530 C C . GLY A 1 201 ? -26.075 -9.942 12.243 1.00 67.44 201 GLY A C 1
ATOM 1531 O O . GLY A 1 201 ? -24.984 -10.489 12.390 1.00 67.44 201 GLY A O 1
ATOM 1532 N N . ASP A 1 202 ? -26.874 -10.227 11.214 1.00 68.94 202 ASP A N 1
ATOM 1533 C CA . ASP A 1 202 ? -26.459 -11.151 10.157 1.00 68.94 202 ASP A CA 1
ATOM 1534 C C . ASP A 1 202 ? -25.166 -10.658 9.496 1.00 68.94 202 ASP A C 1
ATOM 1536 O O . ASP A 1 202 ? -25.130 -9.597 8.857 1.00 68.94 202 ASP A O 1
ATOM 1540 N N . ARG A 1 203 ? -24.114 -11.482 9.598 1.00 77.75 203 ARG A N 1
ATOM 1541 C CA . ARG A 1 203 ? -22.793 -11.235 8.998 1.00 77.75 203 ARG A CA 1
ATOM 1542 C C . ARG A 1 203 ? -22.099 -9.997 9.574 1.00 77.75 203 ARG A C 1
ATOM 1544 O O . ARG A 1 203 ? -21.430 -9.265 8.844 1.00 77.75 203 ARG A O 1
ATOM 1551 N N . VAL A 1 204 ? -22.256 -9.768 10.871 1.00 82.19 204 VAL A N 1
ATOM 1552 C CA . VAL A 1 204 ? -21.534 -8.732 11.609 1.00 82.19 204 VAL A CA 1
ATOM 1553 C C . VAL A 1 204 ? -20.632 -9.400 12.631 1.00 82.19 204 VAL A C 1
ATOM 1555 O O . VAL A 1 204 ? -21.070 -10.291 13.351 1.00 82.19 204 VAL A O 1
ATOM 1558 N N . ARG A 1 205 ? -19.379 -8.965 12.703 1.00 85.06 205 ARG A N 1
ATOM 1559 C CA . ARG A 1 205 ? -18.365 -9.537 13.581 1.00 85.06 205 ARG A CA 1
ATOM 1560 C C . ARG A 1 205 ? -17.709 -8.453 14.415 1.00 85.06 205 ARG A C 1
ATOM 1562 O O . ARG A 1 205 ? -17.244 -7.461 13.867 1.00 85.06 205 ARG A O 1
ATOM 1569 N N . LEU A 1 206 ? -17.640 -8.664 15.720 1.00 82.12 206 LEU A N 1
ATOM 1570 C CA . LEU A 1 206 ? -16.905 -7.811 16.641 1.00 82.12 206 LEU A CA 1
ATOM 1571 C C . LEU A 1 206 ? -15.446 -8.255 16.713 1.00 82.12 206 LEU A C 1
ATOM 1573 O O . LEU A 1 206 ? -15.158 -9.453 16.786 1.00 82.12 206 LEU A O 1
ATOM 1577 N N . VAL A 1 207 ? -14.548 -7.277 16.676 1.00 78.12 207 VAL A N 1
ATOM 1578 C CA . VAL A 1 207 ? -13.100 -7.452 16.629 1.00 78.12 207 VAL A CA 1
ATOM 1579 C C . VAL A 1 207 ? -12.461 -6.589 17.716 1.00 78.12 207 VAL A C 1
ATOM 1581 O O . VAL A 1 207 ? -12.642 -5.374 17.733 1.00 78.12 207 VAL A O 1
ATOM 1584 N N . ASP A 1 208 ? -11.699 -7.200 18.619 1.00 74.25 208 ASP A N 1
ATOM 1585 C CA . ASP A 1 208 ? -10.908 -6.450 19.602 1.00 74.25 208 ASP A CA 1
ATOM 1586 C C . ASP A 1 208 ? -9.565 -6.041 18.977 1.00 74.25 208 ASP A C 1
ATOM 1588 O O . ASP A 1 208 ? -8.780 -6.910 18.576 1.00 74.25 208 ASP A O 1
ATOM 1592 N N . LEU A 1 209 ? -9.323 -4.732 18.831 1.00 65.19 209 LEU A N 1
ATOM 1593 C CA . LEU A 1 209 ? -8.076 -4.207 18.277 1.00 65.19 209 LEU A CA 1
ATOM 1594 C C . LEU A 1 209 ? -7.123 -3.805 19.410 1.00 65.19 209 LEU A C 1
ATOM 1596 O O . LEU A 1 209 ? -7.444 -2.907 20.194 1.00 65.19 209 LEU A O 1
ATOM 1600 N N . PRO A 1 210 ? -5.916 -4.386 19.490 1.00 57.97 210 PRO A N 1
ATOM 1601 C CA . PRO A 1 210 ? -4.930 -3.913 20.447 1.00 57.97 210 PRO A CA 1
ATOM 1602 C C . PRO A 1 210 ? -4.442 -2.496 20.111 1.00 57.97 210 PRO A C 1
ATOM 1604 O O . PRO A 1 210 ? -4.139 -2.184 18.963 1.00 57.97 210 PRO A O 1
ATOM 1607 N N . GLY A 1 211 ? -4.291 -1.656 21.140 1.00 53.53 211 GLY A N 1
ATOM 1608 C CA . GLY A 1 211 ? -3.263 -0.607 21.163 1.00 53.53 211 GLY A CA 1
ATOM 1609 C C . GLY A 1 211 ? -3.450 0.641 20.295 1.00 53.53 211 GLY A C 1
ATOM 1610 O O . GLY A 1 211 ? -2.505 1.415 20.207 1.00 53.53 211 GLY A O 1
ATOM 1611 N N . LEU A 1 212 ? -4.627 0.909 19.714 1.00 54.78 212 LEU A N 1
ATOM 1612 C CA . LEU A 1 212 ? -4.848 2.135 18.916 1.00 54.78 212 LEU A CA 1
ATOM 1613 C C . LEU A 1 212 ? -4.589 3.456 19.672 1.00 54.78 212 LEU A C 1
ATOM 1615 O O . LEU A 1 212 ? -4.420 4.486 19.033 1.00 54.78 212 LEU A O 1
ATOM 1619 N N . ALA A 1 213 ? -4.552 3.430 21.006 1.00 49.91 213 ALA A N 1
ATOM 1620 C CA . ALA A 1 213 ? -4.308 4.598 21.852 1.00 49.91 213 ALA A CA 1
ATOM 1621 C C . ALA A 1 213 ? -2.934 4.596 22.562 1.00 49.91 213 ALA A C 1
ATOM 1623 O O . ALA A 1 213 ? -2.602 5.575 23.218 1.00 49.91 213 ALA A O 1
ATOM 1624 N N . GLU A 1 214 ? -2.145 3.516 22.459 1.00 52.66 214 GLU A N 1
ATOM 1625 C CA . GLU A 1 214 ? -0.927 3.291 23.271 1.00 52.66 214 GLU A CA 1
ATOM 1626 C C . GLU A 1 214 ? 0.219 2.679 22.443 1.00 52.66 214 GLU A C 1
ATOM 1628 O O . GLU A 1 214 ? 0.967 1.805 22.895 1.00 52.66 214 GLU A O 1
ATOM 1633 N N . ALA A 1 215 ? 0.346 3.100 21.184 1.00 49.78 215 ALA A N 1
ATOM 1634 C CA . ALA A 1 215 ? 1.445 2.685 20.321 1.00 49.78 215 ALA A CA 1
ATOM 1635 C C . ALA A 1 215 ? 2.752 3.406 20.706 1.00 49.78 215 ALA A C 1
ATOM 1637 O O . ALA A 1 215 ? 3.241 4.268 19.983 1.00 49.78 215 ALA A O 1
ATOM 1638 N N . ASP A 1 216 ? 3.350 3.033 21.839 1.00 44.12 216 ASP A N 1
ATOM 1639 C CA . ASP A 1 216 ? 4.736 3.400 22.130 1.00 44.12 216 ASP A CA 1
ATOM 1640 C C . ASP A 1 216 ? 5.666 2.552 21.247 1.00 44.12 216 ASP A C 1
ATOM 1642 O O . ASP A 1 216 ? 5.921 1.373 21.525 1.00 44.12 216 ASP A O 1
ATOM 1646 N N . GLY A 1 217 ? 6.137 3.154 20.151 1.00 52.62 217 GLY A N 1
ATOM 1647 C CA . GLY A 1 217 ? 7.128 2.594 19.228 1.00 52.62 217 GLY A CA 1
ATOM 1648 C C . GLY A 1 217 ? 6.641 2.448 17.779 1.00 52.62 217 GLY A C 1
ATOM 1649 O O . GLY A 1 217 ? 5.495 2.090 17.521 1.00 52.62 217 GLY A O 1
ATOM 1650 N N . ILE A 1 218 ? 7.563 2.659 16.830 1.00 51.78 218 ILE A N 1
ATOM 1651 C CA . ILE A 1 218 ? 7.312 2.692 15.373 1.00 51.78 218 ILE A CA 1
ATOM 1652 C C . ILE A 1 218 ? 6.633 1.406 14.862 1.00 51.78 218 ILE A C 1
ATOM 1654 O O . ILE A 1 218 ? 5.738 1.467 14.022 1.00 51.78 218 ILE A O 1
ATOM 1658 N N . ASP A 1 219 ? 7.022 0.237 15.383 1.00 53.84 219 ASP A N 1
ATOM 1659 C CA . ASP A 1 219 ? 6.476 -1.050 14.927 1.00 53.84 219 ASP A CA 1
ATOM 1660 C C . ASP A 1 219 ? 5.018 -1.270 15.380 1.00 53.84 219 ASP A C 1
ATOM 1662 O O . ASP A 1 219 ? 4.226 -1.865 14.651 1.00 53.84 219 ASP A O 1
ATOM 1666 N N . ARG A 1 220 ? 4.629 -0.746 16.553 1.00 61.81 220 ARG A N 1
ATOM 1667 C CA . ARG A 1 220 ? 3.258 -0.879 17.083 1.00 61.81 220 ARG A CA 1
ATOM 1668 C C . ARG A 1 220 ? 2.271 0.047 16.389 1.00 61.81 220 ARG A C 1
ATOM 1670 O O . ARG A 1 220 ? 1.105 -0.308 16.243 1.00 61.81 220 ARG A O 1
ATOM 1677 N N . GLU A 1 221 ? 2.737 1.209 15.951 1.00 62.25 221 GLU A N 1
ATOM 1678 C CA . GLU A 1 221 ? 1.923 2.174 15.214 1.00 62.25 221 GLU A CA 1
ATOM 1679 C C . GLU A 1 221 ? 1.481 1.597 13.860 1.00 62.25 221 GLU A C 1
ATOM 1681 O O . GLU A 1 221 ? 0.310 1.683 13.489 1.00 62.25 221 GLU A O 1
ATOM 1686 N N . GLU A 1 222 ? 2.387 0.915 13.154 1.00 64.44 222 GLU A N 1
ATOM 1687 C CA . GLU A 1 222 ? 2.081 0.286 11.868 1.00 64.44 222 GLU A CA 1
ATOM 1688 C C . GLU A 1 222 ? 1.115 -0.901 12.012 1.00 64.44 222 GLU A C 1
ATOM 1690 O O . GLU A 1 222 ? 0.194 -1.053 11.204 1.00 64.44 222 GLU A O 1
ATOM 1695 N N . GLU A 1 223 ? 1.275 -1.717 13.059 1.00 63.97 223 GLU A N 1
ATOM 1696 C CA . GLU A 1 223 ? 0.344 -2.806 13.379 1.00 63.97 223 GLU A CA 1
ATOM 1697 C C . GLU A 1 223 ? -1.050 -2.274 13.737 1.00 63.97 223 GLU A C 1
ATOM 1699 O O . GLU A 1 223 ? -2.047 -2.743 13.183 1.00 63.97 223 GLU A O 1
ATOM 1704 N N . ALA A 1 224 ? -1.133 -1.251 14.594 1.00 66.25 224 ALA A N 1
ATOM 1705 C CA . ALA A 1 224 ? -2.394 -0.612 14.967 1.00 66.25 224 ALA A CA 1
ATOM 1706 C C . ALA A 1 224 ? -3.092 0.010 13.747 1.00 66.25 224 ALA A C 1
ATOM 1708 O O . ALA A 1 224 ? -4.299 -0.167 13.553 1.00 66.25 224 ALA A O 1
ATOM 1709 N N . ARG A 1 225 ? -2.327 0.664 12.865 1.00 71.38 225 ARG A N 1
ATOM 1710 C CA . ARG A 1 225 ? -2.816 1.239 11.608 1.00 71.38 225 ARG A CA 1
ATOM 1711 C C . ARG A 1 225 ? -3.376 0.177 10.666 1.00 71.38 225 ARG A C 1
ATOM 1713 O O . ARG A 1 225 ? -4.447 0.374 10.094 1.00 71.38 225 ARG A O 1
ATOM 1720 N N . GLN A 1 226 ? -2.695 -0.958 10.511 1.00 71.12 226 GLN A N 1
ATOM 1721 C CA . GLN A 1 226 ? -3.189 -2.073 9.694 1.00 71.12 226 GLN A CA 1
ATOM 1722 C C . GLN A 1 226 ? -4.453 -2.701 10.290 1.00 71.12 226 GLN A C 1
ATOM 1724 O O . GLN A 1 226 ? -5.389 -3.032 9.557 1.00 71.12 226 GLN A O 1
ATOM 1729 N N . ALA A 1 227 ? -4.515 -2.816 11.615 1.00 71.00 227 ALA A N 1
ATOM 1730 C CA . ALA A 1 227 ? -5.671 -3.363 12.304 1.00 71.00 227 ALA A CA 1
ATOM 1731 C C . ALA A 1 227 ? -6.896 -2.433 12.169 1.00 71.00 227 ALA A C 1
ATOM 1733 O O . ALA A 1 227 ? -7.973 -2.886 11.779 1.00 71.00 227 ALA A O 1
ATOM 1734 N N . ALA A 1 228 ? -6.722 -1.119 12.338 1.00 76.62 228 ALA A N 1
ATOM 1735 C CA . ALA A 1 228 ? -7.754 -0.118 12.049 1.00 76.62 228 ALA A CA 1
ATOM 1736 C C . ALA A 1 228 ? -8.173 -0.104 10.571 1.00 76.62 228 ALA A C 1
ATOM 1738 O O . ALA A 1 228 ? -9.360 -0.001 10.249 1.00 76.62 228 ALA A O 1
ATOM 1739 N N . ALA A 1 229 ? -7.216 -0.263 9.651 1.00 79.81 229 ALA A N 1
ATOM 1740 C CA . ALA A 1 229 ? -7.503 -0.373 8.228 1.00 79.81 229 ALA A CA 1
ATOM 1741 C C . ALA A 1 229 ? -8.365 -1.603 7.905 1.00 79.81 229 ALA A C 1
ATOM 1743 O O . ALA A 1 229 ? -9.122 -1.557 6.938 1.00 79.81 229 ALA A O 1
ATOM 1744 N N . SER A 1 230 ? -8.323 -2.669 8.710 1.00 78.88 230 SER A N 1
ATOM 1745 C CA . SER A 1 230 ? -9.151 -3.860 8.492 1.00 78.88 230 SER A CA 1
ATOM 1746 C C . SER A 1 230 ? -10.632 -3.670 8.866 1.00 78.88 230 SER A C 1
ATOM 1748 O O . SER A 1 230 ? -11.504 -4.245 8.208 1.00 78.88 230 SER A O 1
ATOM 1750 N N . ALA A 1 231 ? -10.925 -2.798 9.837 1.00 85.25 231 ALA A N 1
ATOM 1751 C CA . ALA A 1 231 ? -12.264 -2.569 10.381 1.00 85.25 231 ALA A CA 1
ATOM 1752 C C . ALA A 1 231 ? -13.179 -1.772 9.437 1.00 85.25 231 ALA A C 1
ATOM 1754 O O . ALA A 1 231 ? -12.747 -0.793 8.826 1.00 85.25 231 ALA A O 1
ATOM 1755 N N . ASP A 1 232 ? -14.453 -2.156 9.337 1.00 89.56 232 ASP A N 1
ATOM 1756 C CA . ASP A 1 232 ? -15.470 -1.431 8.560 1.00 89.56 232 ASP A CA 1
ATOM 1757 C C . ASP A 1 232 ? -16.151 -0.321 9.381 1.00 89.56 232 ASP A C 1
ATOM 1759 O O . ASP A 1 232 ? -16.569 0.698 8.830 1.00 89.56 232 ASP A O 1
ATOM 1763 N N . LEU A 1 233 ? -16.237 -0.512 10.700 1.00 91.12 233 LEU A N 1
ATOM 1764 C CA . LEU A 1 233 ? -16.757 0.435 11.689 1.00 91.12 233 LEU A CA 1
ATOM 1765 C C . LEU A 1 233 ? -15.880 0.357 12.942 1.00 91.12 233 LEU A C 1
ATOM 1767 O O . LEU A 1 233 ? -15.471 -0.738 13.324 1.00 91.12 233 LEU A O 1
ATOM 1771 N N . VAL A 1 234 ? -15.603 1.488 13.588 1.00 91.69 234 VAL A N 1
ATOM 1772 C CA . VAL A 1 234 ? -14.812 1.523 14.828 1.00 91.69 234 VAL A CA 1
ATOM 1773 C C . VAL A 1 234 ? -15.659 2.055 15.978 1.00 91.69 234 VAL A C 1
ATOM 1775 O O . VAL A 1 234 ? -16.228 3.136 15.871 1.00 91.69 234 VAL A O 1
ATOM 1778 N N . LEU A 1 235 ? -15.720 1.317 17.084 1.00 92.69 235 LEU A N 1
ATOM 1779 C CA . LEU A 1 235 ? -16.231 1.786 18.369 1.00 92.69 235 LEU A CA 1
ATOM 1780 C C . LEU A 1 235 ? -15.044 2.312 19.172 1.00 92.69 235 LEU A C 1
ATOM 1782 O O . LEU A 1 235 ? -14.177 1.537 19.573 1.00 92.69 235 LEU A O 1
ATOM 1786 N N . PHE A 1 236 ? -14.972 3.622 19.368 1.00 92.12 236 PHE A N 1
ATOM 1787 C CA . PHE A 1 236 ? -13.902 4.262 20.120 1.00 92.12 236 PHE A CA 1
ATOM 1788 C C . PHE A 1 236 ? -14.381 4.555 21.542 1.00 92.12 236 PHE A C 1
ATOM 1790 O O . PHE A 1 236 ? -15.216 5.431 21.751 1.00 92.12 236 PHE A O 1
ATOM 1797 N N . VAL A 1 237 ? -13.882 3.798 22.514 1.00 91.50 237 VAL A N 1
ATOM 1798 C CA . VAL A 1 237 ? -14.317 3.855 23.911 1.00 91.50 237 VAL A CA 1
ATOM 1799 C C . VAL A 1 237 ? -13.455 4.843 24.691 1.00 91.50 237 VAL A C 1
ATOM 1801 O O . VAL A 1 237 ? -12.230 4.711 24.726 1.00 91.50 237 VAL A O 1
ATOM 1804 N N . ILE A 1 238 ? -14.113 5.801 25.338 1.00 92.19 238 ILE A N 1
ATOM 1805 C CA . ILE A 1 238 ? -13.522 6.781 26.259 1.00 92.19 238 ILE A CA 1
ATOM 1806 C C . ILE A 1 238 ? -14.241 6.702 27.606 1.00 92.19 238 ILE A C 1
ATOM 1808 O O . ILE A 1 238 ? -15.344 6.170 27.682 1.00 92.19 238 ILE A O 1
ATOM 1812 N N . ASP A 1 239 ? -13.636 7.223 28.666 1.00 90.06 239 ASP A N 1
ATOM 1813 C CA . ASP A 1 239 ? -14.186 7.161 30.026 1.00 90.06 239 ASP A CA 1
ATOM 1814 C C . ASP A 1 239 ? -14.347 8.528 30.708 1.00 90.06 239 ASP A C 1
ATOM 1816 O O . ASP A 1 239 ? -14.509 8.606 31.923 1.00 90.06 239 ASP A O 1
ATOM 1820 N N . GLY A 1 240 ? -14.288 9.615 29.935 1.00 90.69 240 GLY A N 1
ATOM 1821 C CA . GLY A 1 240 ? -14.381 10.976 30.454 1.00 90.69 240 GLY A CA 1
ATOM 1822 C C . GLY A 1 240 ? -14.063 12.036 29.394 1.00 90.69 240 GLY A C 1
ATOM 1823 O O . GLY A 1 240 ? -14.319 11.809 28.208 1.00 90.69 240 GLY A O 1
ATOM 1824 N N . PRO A 1 241 ? -13.512 13.199 29.798 1.00 91.31 241 PRO A N 1
ATOM 1825 C CA . PRO A 1 241 ? -13.044 14.230 28.874 1.00 91.31 241 PRO A CA 1
ATOM 1826 C C . PRO A 1 241 ? -12.031 13.688 27.866 1.00 91.31 241 PRO A C 1
ATOM 1828 O O . PRO A 1 241 ? -11.145 12.913 28.227 1.00 91.31 241 PRO A O 1
ATOM 1831 N N . LEU A 1 242 ? -12.152 14.133 26.614 1.00 92.12 242 LEU A N 1
ATOM 1832 C CA . LEU A 1 242 ? -11.308 13.663 25.521 1.00 92.12 242 LEU A CA 1
ATOM 1833 C C . LEU A 1 242 ? -9.845 14.055 25.740 1.00 92.12 242 LEU A C 1
ATOM 1835 O O . LEU A 1 242 ? -9.530 15.239 25.878 1.00 92.12 242 LEU A O 1
ATOM 1839 N N . LYS A 1 243 ? -8.957 13.060 25.735 1.00 90.88 243 LYS A N 1
ATOM 1840 C CA . LYS A 1 243 ? -7.506 13.252 25.866 1.00 90.88 243 LYS A CA 1
ATOM 1841 C C . LYS A 1 243 ? -6.874 13.516 24.492 1.00 90.88 243 LYS A C 1
ATOM 1843 O O . LYS A 1 243 ? -7.387 13.067 23.467 1.00 90.88 243 LYS A O 1
ATOM 1848 N N . ASP A 1 244 ? -5.719 14.181 24.454 1.00 87.12 244 ASP A N 1
ATOM 1849 C CA . ASP A 1 244 ? -5.059 14.582 23.194 1.00 87.12 244 ASP A CA 1
ATOM 1850 C C . ASP A 1 244 ? -4.734 13.402 22.264 1.00 87.12 244 ASP A C 1
ATOM 1852 O O . ASP A 1 244 ? -4.908 13.472 21.043 1.00 87.12 244 ASP A O 1
ATOM 1856 N N . PHE A 1 245 ? -4.277 12.290 22.833 1.00 83.19 245 PHE A N 1
ATOM 1857 C CA . PHE A 1 245 ? -3.943 11.095 22.062 1.00 83.19 245 PHE A CA 1
ATOM 1858 C C . PHE A 1 245 ? -5.204 10.346 21.585 1.00 83.19 245 PHE A C 1
ATOM 1860 O O . PHE A 1 245 ? -5.192 9.769 20.500 1.00 83.19 245 PHE A O 1
ATOM 1867 N N . GLU A 1 246 ? -6.317 10.411 22.329 1.00 88.19 246 GLU A N 1
ATOM 1868 C CA . GLU A 1 246 ? -7.619 9.884 21.891 1.00 88.19 246 GLU A CA 1
ATOM 1869 C C . GLU A 1 246 ? -8.154 10.710 20.715 1.00 88.19 246 GLU A C 1
ATOM 1871 O O . GLU A 1 246 ? -8.570 10.151 19.701 1.00 88.19 246 GLU A O 1
ATOM 1876 N N . PHE A 1 247 ? -8.061 12.041 20.804 1.00 91.00 247 PHE A N 1
ATOM 1877 C CA . PHE A 1 247 ? -8.404 12.943 19.706 1.00 91.00 247 PHE A CA 1
ATOM 1878 C C . PHE A 1 247 ? -7.558 12.670 18.456 1.00 91.00 247 PHE A C 1
ATOM 1880 O O . PHE A 1 247 ? -8.097 12.586 17.352 1.00 91.00 247 PHE A O 1
ATOM 1887 N N . THR A 1 248 ? -6.245 12.491 18.624 1.00 88.06 248 THR A N 1
ATOM 1888 C CA . THR A 1 248 ? -5.328 12.178 17.516 1.00 88.06 248 THR A CA 1
ATOM 1889 C C . THR A 1 248 ? -5.701 10.855 16.847 1.00 88.06 248 THR A C 1
ATOM 1891 O O . THR A 1 248 ? -5.863 10.818 15.630 1.00 88.06 248 THR A O 1
ATOM 1894 N N . ALA A 1 249 ? -5.966 9.804 17.628 1.00 85.19 249 ALA A N 1
ATOM 1895 C CA . ALA A 1 249 ? -6.393 8.514 17.091 1.00 85.19 249 ALA A CA 1
ATOM 1896 C C . ALA A 1 249 ? -7.731 8.603 16.329 1.00 85.19 249 ALA A C 1
ATOM 1898 O O . ALA A 1 249 ? -7.863 8.050 15.236 1.00 85.19 249 ALA A O 1
ATOM 1899 N N . ILE A 1 250 ? -8.724 9.334 16.855 1.00 90.06 250 ILE A N 1
ATOM 1900 C CA . ILE A 1 250 ? -10.006 9.558 16.161 1.00 90.06 250 ILE A CA 1
ATOM 1901 C C . ILE A 1 250 ? -9.791 10.339 14.859 1.00 90.06 250 ILE A C 1
ATOM 1903 O O . ILE A 1 250 ? -10.382 10.004 13.830 1.00 90.06 250 ILE A O 1
ATOM 1907 N N . LYS A 1 251 ? -8.924 11.355 14.875 1.00 90.56 251 LYS A N 1
ATOM 1908 C CA . LYS A 1 251 ? -8.574 12.143 13.691 1.00 90.56 251 LYS A CA 1
ATOM 1909 C C . LYS A 1 251 ? -7.908 11.288 12.612 1.00 90.56 251 LYS A C 1
ATOM 1911 O O . LYS A 1 251 ? -8.251 11.436 11.439 1.00 90.56 251 LYS A O 1
ATOM 1916 N N . ASP A 1 252 ? -7.016 10.378 12.987 1.00 87.38 252 ASP A N 1
ATOM 1917 C CA . ASP A 1 252 ? -6.358 9.468 12.046 1.00 87.38 252 ASP A CA 1
ATOM 1918 C C . ASP A 1 252 ? -7.350 8.472 11.434 1.00 87.38 252 ASP A C 1
ATOM 1920 O O . ASP A 1 252 ? -7.342 8.247 10.221 1.00 87.38 252 ASP A O 1
ATOM 1924 N N . LEU A 1 253 ? -8.273 7.936 12.239 1.00 88.25 253 LEU A N 1
ATOM 1925 C CA . LEU A 1 253 ? -9.373 7.100 11.750 1.00 88.25 253 LEU A CA 1
ATOM 1926 C C . LEU A 1 253 ? -10.273 7.866 10.767 1.00 88.25 253 LEU A C 1
ATOM 1928 O O . LEU A 1 253 ? -10.605 7.345 9.699 1.00 88.25 253 LEU A O 1
ATOM 1932 N N . ALA A 1 254 ? -10.619 9.116 11.081 1.00 88.69 254 ALA A N 1
ATOM 1933 C CA . ALA A 1 254 ? -11.404 9.977 10.200 1.00 88.69 254 ALA A CA 1
ATOM 1934 C C . ALA A 1 254 ? -10.654 10.305 8.894 1.00 88.69 254 ALA A C 1
ATOM 1936 O O . ALA A 1 254 ? -11.253 10.289 7.817 1.00 88.69 254 ALA A O 1
ATOM 1937 N N . ALA A 1 255 ? -9.335 10.526 8.951 1.00 87.12 255 ALA A N 1
ATOM 1938 C CA . ALA A 1 255 ? -8.490 10.732 7.771 1.00 87.12 255 ALA A CA 1
ATOM 1939 C C . ALA A 1 255 ? -8.415 9.486 6.868 1.00 87.12 255 ALA A C 1
ATOM 1941 O O . ALA A 1 255 ? -8.258 9.608 5.652 1.00 87.12 255 ALA A O 1
ATOM 1942 N N . MET A 1 256 ? -8.580 8.291 7.442 1.00 84.38 256 MET A N 1
ATOM 1943 C CA . MET A 1 256 ? -8.761 7.030 6.711 1.00 84.38 256 MET A CA 1
ATOM 1944 C C . MET A 1 256 ? -10.205 6.810 6.223 1.00 84.38 256 MET A C 1
ATOM 1946 O O . MET A 1 256 ? -10.521 5.728 5.729 1.00 84.38 256 MET A O 1
ATOM 1950 N N . GLU A 1 257 ? -11.082 7.810 6.354 1.00 85.44 257 GLU A N 1
ATOM 1951 C CA . GLU A 1 257 ? -12.508 7.756 6.003 1.00 85.44 257 GLU A CA 1
ATOM 1952 C C . GLU A 1 257 ? -13.271 6.639 6.733 1.00 85.44 257 GLU A C 1
ATOM 1954 O O . GLU A 1 257 ? -14.256 6.095 6.224 1.00 85.44 257 GLU A O 1
ATOM 1959 N N . LYS A 1 258 ? -12.813 6.271 7.936 1.00 87.69 258 LYS A N 1
ATOM 1960 C CA . LYS A 1 258 ? -13.494 5.286 8.774 1.00 87.69 258 LYS A CA 1
ATOM 1961 C C . LYS A 1 258 ? -14.688 5.922 9.459 1.00 87.69 258 LYS A C 1
ATOM 1963 O O . LYS A 1 258 ? -14.623 7.045 9.953 1.00 87.69 258 LYS A O 1
ATOM 1968 N N . ARG A 1 259 ? -15.779 5.164 9.542 1.00 90.56 259 ARG A N 1
ATOM 1969 C CA . ARG A 1 259 ? -16.895 5.520 10.410 1.00 90.56 259 ARG A CA 1
ATOM 1970 C C . ARG A 1 259 ? -16.518 5.185 11.852 1.00 90.56 259 ARG A C 1
ATOM 1972 O O . ARG A 1 259 ? -16.111 4.054 12.121 1.00 90.56 259 ARG A O 1
ATOM 1979 N N . VAL A 1 260 ? -16.660 6.149 12.755 1.00 92.94 260 VAL A N 1
ATOM 1980 C CA . VAL A 1 260 ? -16.310 6.003 14.173 1.00 92.94 260 VAL A CA 1
ATOM 1981 C C . VAL A 1 260 ? -17.539 6.303 15.027 1.00 92.94 260 VAL A C 1
ATOM 1983 O O . VAL A 1 260 ? -18.190 7.317 14.806 1.00 92.94 260 VAL A O 1
ATOM 1986 N N . ILE A 1 261 ? -17.845 5.429 15.986 1.00 95.25 261 ILE A N 1
ATOM 1987 C CA . ILE A 1 261 ? -18.808 5.673 17.064 1.00 95.25 261 ILE A CA 1
ATOM 1988 C C . ILE A 1 261 ? -18.020 5.892 18.344 1.00 95.25 261 ILE A C 1
ATOM 1990 O O . ILE A 1 261 ? -17.331 4.985 18.806 1.00 95.25 261 ILE A O 1
ATOM 1994 N N . VAL A 1 262 ? -18.109 7.090 18.909 1.00 95.75 262 VAL A N 1
ATOM 1995 C CA . VAL A 1 262 ? -17.451 7.415 20.173 1.00 95.75 262 VAL A CA 1
ATOM 1996 C C . VAL A 1 262 ? -18.381 7.028 21.311 1.00 95.75 262 VAL A C 1
ATOM 1998 O O . VAL A 1 262 ? -19.495 7.535 21.419 1.00 95.75 262 VAL A O 1
ATOM 2001 N N . CYS A 1 263 ? -17.917 6.102 22.141 1.00 95.38 263 CYS A N 1
ATOM 2002 C CA . CYS A 1 263 ? -18.654 5.548 23.264 1.00 95.38 263 CYS A CA 1
ATOM 2003 C C . CYS A 1 263 ? -18.095 6.152 24.556 1.00 95.38 263 CYS A C 1
ATOM 2005 O O . CYS A 1 263 ? -17.018 5.751 25.000 1.00 95.38 263 CYS A O 1
ATOM 2007 N N . LEU A 1 264 ? -18.814 7.105 25.149 1.00 95.19 264 LEU A N 1
ATOM 2008 C CA . LEU A 1 264 ? -18.538 7.601 26.495 1.00 95.19 264 LEU A CA 1
ATOM 2009 C C . LEU A 1 264 ? -19.003 6.549 27.504 1.00 95.19 264 LEU A C 1
ATOM 2011 O O . LEU A 1 264 ? -20.183 6.470 27.836 1.00 95.19 264 LEU A O 1
ATOM 2015 N N . ASN A 1 265 ? -18.075 5.700 27.928 1.00 93.25 265 ASN A N 1
ATOM 2016 C CA . ASN A 1 265 ? -18.316 4.656 28.908 1.00 93.25 265 ASN A CA 1
ATOM 2017 C C . ASN A 1 265 ? -18.260 5.204 30.340 1.00 93.25 265 ASN A C 1
ATOM 2019 O O . ASN A 1 265 ? -17.706 6.276 30.580 1.00 93.25 265 ASN A O 1
ATOM 2023 N N . LYS A 1 266 ? -18.776 4.415 31.290 1.00 90.50 266 LYS A N 1
ATOM 2024 C CA . LYS A 1 266 ? -18.901 4.771 32.713 1.00 90.50 266 LYS A CA 1
ATOM 2025 C C . LYS A 1 266 ? -19.849 5.954 32.932 1.00 90.50 266 LYS A C 1
ATOM 2027 O O . LYS A 1 266 ? -19.579 6.830 33.751 1.00 90.50 266 LYS A O 1
ATOM 2032 N N . GLN A 1 267 ? -20.947 6.015 32.169 1.00 88.38 267 GLN A N 1
ATOM 2033 C CA . GLN A 1 267 ? -21.934 7.096 32.313 1.00 88.38 267 GLN A CA 1
ATOM 2034 C C . GLN A 1 267 ? -22.497 7.201 33.743 1.00 88.38 267 GLN A C 1
ATOM 2036 O O . GLN A 1 267 ? -22.878 8.283 34.167 1.00 88.38 267 GLN A O 1
ATOM 2041 N N . ASP A 1 268 ? -22.472 6.102 34.503 1.00 86.44 268 ASP A N 1
ATOM 2042 C CA . ASP A 1 268 ? -22.858 6.020 35.913 1.00 86.44 268 ASP A CA 1
ATOM 2043 C C . ASP A 1 268 ? -22.027 6.916 36.849 1.00 86.44 268 ASP A C 1
ATOM 2045 O O . ASP A 1 268 ? -22.467 7.217 37.957 1.00 86.44 268 ASP A O 1
ATOM 2049 N N . TRP A 1 269 ? -20.848 7.376 36.416 1.00 86.06 269 TRP A N 1
ATOM 2050 C CA . TRP A 1 269 ? -19.999 8.286 37.194 1.00 86.06 269 TRP A CA 1
ATOM 2051 C C . TRP A 1 269 ? -20.433 9.749 37.103 1.00 86.06 269 TRP A C 1
ATOM 2053 O O . TRP A 1 269 ? -19.922 10.584 37.850 1.00 86.06 269 TRP A O 1
ATOM 2063 N N . PHE A 1 270 ? -21.348 10.076 36.191 1.00 86.81 270 PHE A N 1
ATOM 2064 C CA . PHE A 1 270 ? -21.751 11.445 35.907 1.00 86.81 270 PHE A CA 1
ATOM 2065 C C . PHE A 1 270 ? -23.203 11.669 36.321 1.00 86.81 270 PHE A C 1
ATOM 2067 O O . PHE A 1 270 ? -24.064 10.805 36.150 1.00 86.81 270 PHE A O 1
ATOM 2074 N N . SER A 1 271 ? -23.491 12.857 36.854 1.00 88.69 271 SER A N 1
ATOM 2075 C CA . SER A 1 271 ? -24.877 13.307 36.952 1.00 88.69 271 SER A CA 1
ATOM 2076 C C . SER A 1 271 ? -25.457 13.490 35.537 1.00 88.69 271 SER A C 1
ATOM 2078 O O . SER A 1 271 ? -24.691 13.722 34.594 1.00 88.69 271 SER A O 1
ATOM 2080 N N . PRO A 1 272 ? -26.789 13.433 35.350 1.00 88.75 272 PRO A N 1
ATOM 2081 C CA . PRO A 1 272 ? -27.399 13.690 34.042 1.00 88.75 272 PRO A CA 1
ATOM 2082 C C . PRO A 1 272 ? -26.972 15.039 33.435 1.00 88.75 272 PRO A C 1
ATOM 2084 O O . PRO A 1 272 ? -26.728 15.137 32.235 1.00 88.75 272 PRO A O 1
ATOM 2087 N N . GLU A 1 273 ? -26.807 16.061 34.279 1.00 92.00 273 GLU A N 1
ATOM 2088 C CA . GLU A 1 273 ? -26.366 17.405 33.890 1.00 92.00 273 GLU A CA 1
ATOM 2089 C C . GLU A 1 273 ? -24.905 17.406 33.408 1.00 92.00 273 GLU A C 1
ATOM 2091 O O . GLU A 1 273 ? -24.595 17.925 32.332 1.00 92.00 273 GLU A O 1
ATOM 2096 N N . ASP A 1 274 ? -24.001 16.766 34.158 1.00 92.00 274 ASP A N 1
ATOM 2097 C CA . ASP A 1 274 ? -22.586 16.655 33.781 1.00 92.00 274 ASP A CA 1
ATOM 2098 C C . ASP A 1 274 ? -22.397 15.824 32.509 1.00 92.00 274 ASP A C 1
ATOM 2100 O O . ASP A 1 274 ? -21.554 16.146 31.666 1.00 92.00 274 ASP A O 1
ATOM 2104 N N . GLN A 1 275 ? -23.200 14.769 32.348 1.00 91.12 275 GLN A N 1
ATOM 2105 C CA . GLN A 1 275 ? -23.201 13.925 31.161 1.00 91.12 275 GLN A CA 1
ATOM 2106 C C . GLN A 1 275 ? -23.580 14.733 29.914 1.00 91.12 275 GLN A C 1
ATOM 2108 O O . GLN A 1 275 ? -22.898 14.635 28.890 1.00 91.12 275 GLN A O 1
ATOM 2113 N N . GLU A 1 276 ? -24.624 15.563 29.984 1.00 92.31 276 GLU A N 1
ATOM 2114 C CA . GLU A 1 276 ? -25.020 16.435 28.874 1.00 92.31 276 GLU A CA 1
ATOM 2115 C C . GLU A 1 276 ? -23.937 17.463 28.528 1.00 92.31 276 GLU A C 1
ATOM 2117 O O . GLU A 1 276 ? -23.614 17.644 27.348 1.00 92.31 276 GLU A O 1
ATOM 2122 N N . ILE A 1 277 ? -23.318 18.086 29.538 1.00 94.31 277 ILE A N 1
ATOM 2123 C CA . ILE A 1 277 ? -22.209 19.031 29.345 1.00 94.31 277 ILE A CA 1
ATOM 2124 C C . ILE A 1 277 ? -21.027 18.340 28.658 1.00 94.31 277 ILE A C 1
ATOM 2126 O O . ILE A 1 277 ? -20.456 18.875 27.699 1.00 94.31 277 ILE A O 1
ATOM 2130 N N . LEU A 1 278 ? -20.652 17.149 29.127 1.00 93.62 278 LEU A N 1
ATOM 2131 C CA . LEU A 1 278 ? -19.533 16.389 28.583 1.00 93.62 278 LEU A CA 1
ATOM 2132 C C . LEU A 1 278 ? -19.806 15.949 27.140 1.00 93.62 278 LEU A C 1
ATOM 2134 O O . LEU A 1 278 ? -18.967 16.178 26.268 1.00 93.62 278 LEU A O 1
ATOM 2138 N N . LEU A 1 279 ? -20.990 15.402 26.853 1.00 94.12 279 LEU A N 1
ATOM 2139 C CA . LEU A 1 279 ? -21.401 15.053 25.490 1.00 94.12 279 LEU A CA 1
ATOM 2140 C C . LEU A 1 279 ? -21.420 16.281 24.570 1.00 94.12 279 LEU A C 1
ATOM 2142 O O . LEU A 1 279 ? -20.992 16.189 23.419 1.00 94.12 279 LEU A O 1
ATOM 2146 N N . GLY A 1 280 ? -21.871 17.436 25.067 1.00 95.06 280 GLY A N 1
ATOM 2147 C CA . GLY A 1 280 ? -21.826 18.705 24.341 1.00 95.06 280 GLY A CA 1
ATOM 2148 C C . GLY A 1 280 ? -20.401 19.108 23.955 1.00 95.06 280 GLY A C 1
ATOM 2149 O O . GLY A 1 280 ? -20.141 19.416 22.790 1.00 95.06 280 GLY A O 1
ATOM 2150 N N . ARG A 1 281 ? -19.452 19.026 24.899 1.00 95.62 281 ARG A N 1
ATOM 2151 C CA . ARG A 1 281 ? -18.029 19.299 24.629 1.00 95.62 281 ARG A CA 1
ATOM 2152 C C . ARG A 1 281 ? -17.433 18.316 23.627 1.00 95.62 281 ARG A C 1
ATOM 2154 O O . ARG A 1 281 ? -16.761 18.749 22.696 1.00 95.62 281 ARG A O 1
ATOM 2161 N N . LEU A 1 282 ? -17.715 17.021 23.768 1.00 95.50 282 LEU A N 1
ATOM 2162 C CA . LEU A 1 282 ? -17.245 15.996 22.832 1.00 95.50 282 LEU A CA 1
ATOM 2163 C C . LEU A 1 282 ? -17.758 16.255 21.410 1.00 95.50 282 LEU A C 1
ATOM 2165 O O . LEU A 1 282 ? -16.982 16.194 20.458 1.00 95.50 282 LEU A O 1
ATOM 2169 N N . ARG A 1 283 ? -19.043 16.604 21.263 1.00 96.06 283 ARG A N 1
ATOM 2170 C CA . ARG A 1 283 ? -19.648 16.967 19.969 1.00 96.06 283 ARG A CA 1
ATOM 2171 C C . ARG A 1 283 ? -18.970 18.176 19.334 1.00 96.06 283 ARG A C 1
ATOM 2173 O O . ARG A 1 283 ? -18.743 18.162 18.130 1.00 96.06 283 ARG A O 1
ATOM 2180 N N . GLN A 1 284 ? -18.626 19.186 20.132 1.00 95.56 284 GLN A N 1
ATOM 2181 C CA . GLN A 1 284 ? -17.907 20.366 19.655 1.00 95.56 284 GLN A CA 1
ATOM 2182 C C . GLN A 1 284 ? -16.466 20.031 19.242 1.00 95.56 284 GLN A C 1
ATOM 2184 O O . GLN A 1 284 ? -16.013 20.445 18.180 1.00 95.56 284 GLN A O 1
ATOM 2189 N N . GLN A 1 285 ? -15.736 19.271 20.062 1.00 95.50 285 GLN A N 1
ATOM 2190 C CA . GLN A 1 285 ? -14.340 18.914 19.784 1.00 95.50 285 GLN A CA 1
ATOM 2191 C C . GLN A 1 285 ? -14.200 18.015 18.550 1.00 95.50 285 GLN A C 1
ATOM 2193 O O . GLN A 1 285 ? -13.217 18.123 17.824 1.00 95.50 285 GLN A O 1
ATOM 2198 N N . LEU A 1 286 ? -15.172 17.132 18.310 1.00 95.94 286 LEU A N 1
ATOM 2199 C CA . LEU A 1 286 ? -15.152 16.155 17.218 1.00 95.94 286 LEU A CA 1
ATOM 2200 C C . LEU A 1 286 ? -15.926 16.604 15.970 1.00 95.94 286 LEU A C 1
ATOM 2202 O O . LEU A 1 286 ? -16.160 15.801 15.060 1.00 95.94 286 LEU A O 1
ATOM 2206 N N . GLU A 1 287 ? -16.311 17.879 15.903 1.00 94.62 287 GLU A N 1
ATOM 2207 C CA . GLU A 1 287 ? -17.025 18.439 14.763 1.00 94.62 287 GLU A CA 1
ATOM 2208 C C . GLU A 1 287 ? -16.222 18.266 13.461 1.00 94.62 287 GLU A C 1
ATOM 2210 O O . GLU A 1 287 ? -15.023 18.531 13.385 1.00 94.62 287 GLU A O 1
ATOM 2215 N N . GLY A 1 288 ? -16.886 17.764 12.416 1.00 90.38 288 GLY A N 1
ATOM 2216 C CA . GLY A 1 288 ? -16.262 17.485 11.119 1.00 90.38 288 GLY A CA 1
ATOM 2217 C C . GLY A 1 288 ? -15.409 16.210 11.060 1.00 90.38 288 GLY A C 1
ATOM 2218 O O . GLY A 1 288 ? -15.039 15.804 9.959 1.00 90.38 288 GLY A O 1
ATOM 2219 N N . LEU A 1 289 ? -15.136 15.555 12.195 1.00 93.00 289 LEU A N 1
ATOM 2220 C CA . LEU A 1 289 ? -14.442 14.262 12.262 1.00 93.00 289 LEU A CA 1
ATOM 2221 C C . LEU A 1 289 ? -15.419 13.099 12.462 1.00 93.00 289 LEU A C 1
ATOM 2223 O O . LEU A 1 289 ? -15.287 12.061 11.815 1.00 93.00 289 LEU A O 1
ATOM 2227 N N . VAL A 1 290 ? -16.404 13.280 13.346 1.00 94.31 290 VAL A N 1
ATOM 2228 C CA . VAL A 1 290 ? -17.402 12.267 13.714 1.00 94.31 290 VAL A CA 1
ATOM 2229 C C . VAL A 1 290 ? -18.802 12.873 13.612 1.00 94.31 290 VAL A C 1
ATOM 2231 O O . VAL A 1 290 ? -19.002 14.052 13.904 1.00 94.31 290 VAL A O 1
ATOM 2234 N N . ASN A 1 291 ? -19.798 12.089 13.187 1.00 92.69 291 ASN A N 1
ATOM 2235 C CA . ASN A 1 291 ? -21.175 12.582 13.195 1.00 92.69 291 ASN A CA 1
ATOM 2236 C C . ASN A 1 291 ? -21.673 12.710 14.637 1.00 92.69 291 ASN A C 1
ATOM 2238 O O . ASN A 1 291 ? -21.463 11.814 15.447 1.00 92.69 291 ASN A O 1
ATOM 2242 N N . GLN A 1 292 ? -22.430 13.766 14.935 1.00 93.06 292 GLN A N 1
ATOM 2243 C CA . GLN A 1 292 ? -22.917 14.020 16.298 1.00 93.06 292 GLN A CA 1
ATOM 2244 C C . GLN A 1 292 ? -23.792 12.884 16.862 1.00 93.06 292 GLN A C 1
ATOM 2246 O O . GLN A 1 292 ? -23.760 12.626 18.062 1.00 93.06 292 GLN A O 1
ATOM 2251 N N . GLU A 1 293 ? -24.529 12.179 15.998 1.00 93.44 293 GLU A N 1
ATOM 2252 C CA . GLU A 1 293 ? -25.333 10.994 16.345 1.00 93.44 293 GLU A CA 1
ATOM 2253 C C . GLU A 1 293 ? -24.497 9.756 16.706 1.00 93.44 293 GLU A C 1
ATOM 2255 O O . GLU A 1 293 ? -25.026 8.793 17.252 1.00 93.44 293 GLU A O 1
ATOM 2260 N N . ASP A 1 294 ? -23.212 9.738 16.350 1.00 95.38 294 ASP A N 1
ATOM 2261 C CA . ASP A 1 294 ? -22.308 8.629 16.656 1.00 95.38 294 ASP A CA 1
ATOM 2262 C C . ASP A 1 294 ? -21.575 8.831 17.990 1.00 95.38 294 ASP A C 1
ATOM 2264 O O . ASP A 1 294 ? -20.687 8.052 18.322 1.00 95.38 294 ASP A O 1
ATOM 2268 N N . ILE A 1 295 ? -21.908 9.880 18.744 1.00 96.44 295 ILE A N 1
ATOM 2269 C CA . ILE A 1 295 ? -21.360 10.131 20.077 1.00 96.44 295 ILE A CA 1
ATOM 2270 C C . ILE A 1 295 ? -22.428 9.718 21.086 1.00 96.44 295 ILE A C 1
ATOM 2272 O O . ILE A 1 295 ? -23.430 10.417 21.265 1.00 96.44 295 ILE A O 1
ATOM 2276 N N . VAL A 1 296 ? -22.220 8.560 21.709 1.00 95.75 296 VAL A N 1
ATOM 2277 C CA . VAL A 1 296 ? -23.192 7.893 22.584 1.00 95.75 296 VAL A CA 1
ATOM 2278 C C . VAL A 1 296 ? -22.600 7.656 23.967 1.00 95.75 296 VAL A C 1
ATOM 2280 O O . VAL A 1 296 ? -21.409 7.380 24.099 1.00 95.75 296 VAL A O 1
ATOM 2283 N N . ALA A 1 297 ? -23.435 7.749 24.997 1.00 94.50 297 ALA A N 1
ATOM 2284 C CA . ALA A 1 297 ? -23.075 7.347 26.350 1.00 94.50 297 ALA A CA 1
ATOM 2285 C C . ALA A 1 297 ? -23.473 5.887 26.591 1.00 94.50 297 ALA A C 1
ATOM 2287 O O . ALA A 1 297 ? -24.471 5.416 26.039 1.00 94.50 297 ALA A O 1
ATOM 2288 N N . VAL A 1 298 ? -22.651 5.165 27.351 1.00 94.31 298 VAL A N 1
ATOM 2289 C CA . VAL A 1 298 ? -22.853 3.752 27.674 1.00 94.31 298 VAL A CA 1
ATOM 2290 C C . VAL A 1 298 ? -22.397 3.439 29.098 1.00 94.31 298 VAL A C 1
ATOM 2292 O O . VAL A 1 298 ? -21.482 4.060 29.645 1.00 94.31 298 VAL A O 1
ATOM 2295 N N . GLN A 1 299 ? -22.996 2.407 29.677 1.00 92.50 299 GLN A N 1
ATOM 2296 C CA . GLN A 1 299 ? -22.555 1.746 30.895 1.00 92.50 299 GLN A CA 1
ATOM 2297 C C . GLN A 1 299 ? -22.258 0.282 30.573 1.00 92.50 299 GLN A C 1
ATOM 2299 O O . GLN A 1 299 ? -23.149 -0.562 30.523 1.00 92.50 299 GLN A O 1
ATOM 2304 N N . ALA A 1 300 ? -20.987 -0.032 30.326 1.00 89.19 300 ALA A N 1
ATOM 2305 C CA . ALA A 1 300 ? -20.592 -1.392 29.975 1.00 89.19 300 ALA A CA 1
ATOM 2306 C C . ALA A 1 300 ? -20.613 -2.363 31.165 1.00 89.19 300 ALA A C 1
ATOM 2308 O O . ALA A 1 300 ? -20.861 -3.551 30.966 1.00 89.19 300 ALA A O 1
ATOM 2309 N N . ALA A 1 301 ? -20.286 -1.885 32.367 1.00 86.62 301 ALA A N 1
ATOM 2310 C CA . ALA A 1 301 ? -20.135 -2.711 33.560 1.00 86.62 301 ALA A CA 1
ATOM 2311 C C . ALA A 1 301 ? -21.402 -2.700 34.420 1.00 86.62 301 ALA A C 1
ATOM 2313 O O . ALA A 1 301 ? -22.098 -1.692 34.512 1.00 86.62 301 ALA A O 1
ATOM 2314 N N . GLU A 1 302 ? -21.655 -3.819 35.090 1.00 82.56 302 GLU A N 1
ATOM 2315 C CA . GLU A 1 302 ? -22.602 -3.870 36.198 1.00 82.56 302 GLU A CA 1
ATOM 2316 C C . GLU A 1 302 ? -21.984 -3.153 37.401 1.00 82.56 302 GLU A C 1
ATOM 2318 O O . GLU A 1 302 ? -20.811 -3.372 37.724 1.00 82.56 302 GLU A O 1
ATOM 2323 N N . VAL A 1 303 ? -22.752 -2.266 38.032 1.00 80.50 303 VAL A N 1
ATOM 2324 C CA . VAL A 1 303 ? -22.262 -1.417 39.123 1.00 80.50 303 VAL A CA 1
ATOM 2325 C C . VAL A 1 303 ? -23.127 -1.630 40.351 1.00 80.50 303 VAL A C 1
ATOM 2327 O O . VAL A 1 303 ? -24.353 -1.648 40.271 1.00 80.50 303 VAL A O 1
ATOM 2330 N N . ARG A 1 304 ? -22.470 -1.778 41.503 1.00 78.12 304 ARG A N 1
ATOM 2331 C CA . ARG A 1 304 ? -23.121 -1.811 42.812 1.00 78.12 304 ARG A CA 1
ATOM 2332 C C . ARG A 1 304 ? -23.073 -0.420 43.409 1.00 78.12 304 ARG A C 1
ATOM 2334 O O . ARG A 1 304 ? -21.986 0.074 43.708 1.00 78.12 304 ARG A O 1
ATOM 2341 N N . ARG A 1 305 ? -24.237 0.203 43.563 1.00 77.12 305 ARG A N 1
ATOM 2342 C CA . ARG A 1 305 ? -24.364 1.529 44.162 1.00 77.12 305 ARG A CA 1
ATOM 2343 C C . ARG A 1 305 ? -24.907 1.397 45.574 1.00 77.12 305 ARG A C 1
ATOM 2345 O O . ARG A 1 305 ? -25.926 0.751 45.789 1.00 77.12 305 ARG A O 1
ATOM 2352 N N . GLU A 1 306 ? -24.222 2.015 46.521 1.00 78.00 306 GLU A N 1
ATOM 2353 C CA . GLU A 1 306 ? -24.708 2.137 47.889 1.00 78.00 306 GLU A CA 1
ATOM 2354 C C . GLU A 1 306 ? -25.869 3.139 47.924 1.00 78.00 306 GLU A C 1
ATOM 2356 O O . GLU A 1 306 ? -25.772 4.245 47.382 1.00 78.00 306 GLU A O 1
ATOM 2361 N N . ILE A 1 307 ? -26.989 2.724 48.507 1.00 82.00 307 ILE A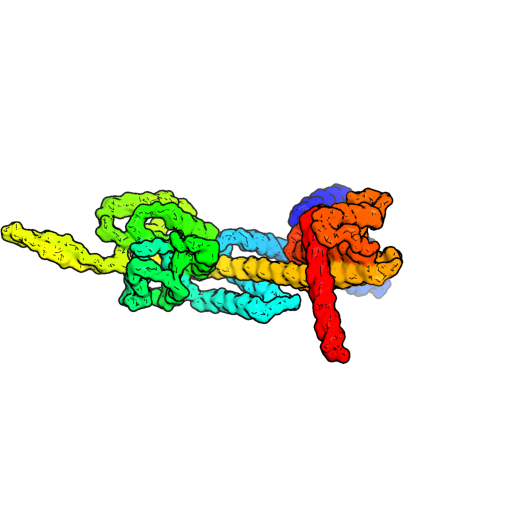 N 1
ATOM 2362 C CA . ILE A 1 307 ? -28.196 3.529 48.663 1.00 82.00 307 ILE A CA 1
ATOM 2363 C C . ILE A 1 307 ? -28.609 3.548 50.132 1.00 82.00 307 ILE A C 1
ATOM 2365 O O . ILE A 1 307 ? -28.577 2.533 50.822 1.00 82.00 307 ILE A O 1
ATOM 2369 N N . THR A 1 308 ? -29.059 4.703 50.609 1.00 82.62 308 THR A N 1
ATOM 2370 C CA . THR A 1 308 ? -29.650 4.822 51.943 1.00 82.62 308 THR A CA 1
ATOM 2371 C C . THR A 1 308 ? -31.162 4.676 51.821 1.00 82.62 308 THR A C 1
ATOM 2373 O O . THR A 1 308 ? -31.847 5.563 51.310 1.00 82.62 308 THR A O 1
ATOM 2376 N N . ARG A 1 309 ? -31.711 3.545 52.271 1.00 82.88 309 ARG A N 1
ATOM 2377 C CA . ARG A 1 309 ? -33.162 3.339 52.352 1.00 82.88 309 ARG A CA 1
ATOM 2378 C C . ARG A 1 309 ? -33.687 3.921 53.655 1.00 82.88 309 ARG A C 1
ATOM 2380 O O . ARG A 1 309 ? -33.321 3.461 54.734 1.00 82.88 309 ARG A O 1
ATOM 2387 N N . VAL A 1 310 ? -34.578 4.902 53.543 1.00 85.06 310 VAL A N 1
ATOM 2388 C CA . VAL A 1 310 ? -35.281 5.488 54.689 1.00 85.06 310 VAL A CA 1
ATOM 2389 C C . VAL A 1 310 ? -36.629 4.790 54.848 1.00 85.06 310 VAL A C 1
ATOM 2391 O O . VAL A 1 310 ? -37.478 4.844 53.958 1.00 85.06 310 VAL A O 1
ATOM 2394 N N . SER A 1 311 ? -36.819 4.098 55.970 1.00 85.12 311 SER A N 1
ATOM 2395 C CA . SER A 1 311 ? -38.089 3.440 56.300 1.00 85.12 311 SER A CA 1
ATOM 2396 C C . SER A 1 311 ? -39.149 4.474 56.716 1.00 85.12 311 SER A C 1
ATOM 2398 O O . SER A 1 311 ? -38.784 5.573 57.137 1.00 85.12 311 SER A O 1
ATOM 2400 N N . PRO A 1 312 ? -40.455 4.140 56.688 1.00 84.38 312 PRO A N 1
ATOM 2401 C CA . PRO A 1 312 ? -41.523 5.042 57.146 1.00 84.38 312 PRO A CA 1
ATOM 2402 C C . PRO A 1 312 ? -41.335 5.551 58.585 1.00 84.38 312 PRO A C 1
ATOM 2404 O O . PRO A 1 312 ? -41.790 6.641 58.918 1.00 84.38 312 PRO A O 1
ATOM 2407 N N . ASP A 1 313 ? -40.614 4.785 59.407 1.00 84.44 313 ASP A N 1
ATOM 2408 C CA . ASP A 1 313 ? -40.295 5.103 60.801 1.00 84.44 313 ASP A CA 1
ATOM 2409 C C . ASP A 1 313 ? -39.065 6.029 60.953 1.00 84.44 313 ASP A C 1
ATOM 2411 O O . ASP A 1 313 ? -38.588 6.251 62.064 1.00 84.44 313 ASP A O 1
ATOM 2415 N N . GLY A 1 314 ? -38.503 6.535 59.847 1.00 82.19 314 GLY A N 1
ATOM 2416 C CA . GLY A 1 314 ? -37.330 7.420 59.833 1.00 82.19 314 GLY A CA 1
ATOM 2417 C C . GLY A 1 314 ? -35.985 6.715 60.044 1.00 82.19 314 GLY A C 1
ATOM 2418 O O . GLY A 1 314 ? -34.962 7.378 60.179 1.00 82.19 314 GLY A O 1
ATOM 2419 N N . THR A 1 315 ? -35.961 5.380 60.078 1.00 85.56 315 THR A N 1
ATOM 2420 C CA . THR A 1 315 ? -34.717 4.606 60.173 1.00 85.56 315 THR A CA 1
ATOM 2421 C C . THR A 1 315 ? -34.036 4.497 58.813 1.00 85.56 315 THR A C 1
ATOM 2423 O O . THR A 1 315 ? -34.625 4.006 57.847 1.00 85.56 315 THR A O 1
ATOM 2426 N N . GLU A 1 316 ? -32.783 4.939 58.758 1.00 87.69 316 GLU A N 1
ATOM 2427 C CA . GLU A 1 316 ? -31.909 4.812 57.594 1.00 87.69 316 GLU A CA 1
ATOM 2428 C C . GLU A 1 316 ? -31.178 3.461 57.628 1.00 87.69 316 GLU A C 1
ATOM 2430 O O . GLU A 1 316 ? -30.667 3.042 58.669 1.00 87.69 316 GLU A O 1
ATOM 2435 N N . ARG A 1 317 ? -31.139 2.756 56.494 1.00 85.00 317 ARG A N 1
ATOM 2436 C CA . ARG A 1 317 ? -30.301 1.568 56.286 1.00 85.00 317 ARG A CA 1
ATOM 2437 C C . ARG A 1 317 ? -29.490 1.726 55.013 1.00 85.00 317 ARG A C 1
ATOM 2439 O O . ARG A 1 317 ? -30.053 2.048 53.970 1.00 85.00 317 ARG A O 1
ATOM 2446 N N . GLU A 1 318 ? -28.198 1.449 55.109 1.00 81.25 318 GLU A N 1
ATOM 2447 C CA . GLU A 1 318 ? -27.330 1.254 53.951 1.00 81.25 318 GLU A CA 1
ATOM 2448 C C . GLU A 1 318 ? -27.714 -0.066 53.271 1.00 81.25 318 GLU A C 1
ATOM 2450 O O . GLU A 1 318 ? -27.787 -1.122 53.906 1.00 81.25 318 GLU A O 1
ATOM 2455 N N . ASP A 1 319 ? -28.030 0.011 51.987 1.00 82.00 319 ASP A N 1
ATOM 2456 C CA . ASP A 1 319 ? -28.359 -1.113 51.120 1.00 82.00 319 ASP A CA 1
ATOM 2457 C C . ASP A 1 319 ? -27.589 -0.951 49.802 1.00 82.00 319 ASP A C 1
ATOM 2459 O O . ASP A 1 319 ? -27.028 0.110 49.521 1.00 82.00 319 ASP A O 1
ATOM 2463 N N . PHE A 1 320 ? -27.551 -1.991 48.977 1.00 78.69 320 PHE A N 1
ATOM 2464 C CA . PHE A 1 320 ? -26.896 -1.940 47.673 1.00 78.69 320 PHE A CA 1
ATOM 2465 C C . PHE A 1 320 ? -27.912 -2.174 46.562 1.00 78.69 320 PHE A C 1
ATOM 2467 O O . PHE A 1 320 ? -28.682 -3.132 46.592 1.00 78.69 320 PHE A O 1
ATOM 2474 N N . GLU A 1 321 ? -27.885 -1.311 45.553 1.00 80.94 321 GLU A N 1
ATOM 2475 C CA . GLU A 1 321 ? -28.633 -1.493 44.316 1.00 80.94 321 GLU A CA 1
ATOM 2476 C C . GLU A 1 321 ? -27.685 -1.961 43.207 1.00 80.94 321 GLU A C 1
ATOM 2478 O O . GLU A 1 321 ? -26.647 -1.343 42.945 1.00 80.94 321 GLU A O 1
ATOM 2483 N N . GLU A 1 322 ? -28.029 -3.084 42.574 1.00 80.19 322 GLU A N 1
ATOM 2484 C CA . GLU A 1 322 ? -27.326 -3.603 41.400 1.00 80.19 322 GLU A CA 1
ATOM 2485 C C . GLU A 1 322 ? -27.904 -2.937 40.149 1.00 80.19 322 GLU A C 1
ATOM 2487 O O . GLU A 1 322 ? -29.036 -3.199 39.743 1.00 80.19 322 GLU A O 1
ATOM 2492 N N . ILE A 1 323 ? -27.123 -2.040 39.547 1.00 80.00 323 ILE A N 1
ATOM 2493 C CA . ILE A 1 323 ? -27.492 -1.351 38.314 1.00 80.00 323 ILE A CA 1
ATOM 2494 C C . ILE A 1 323 ? -26.965 -2.180 37.145 1.00 80.00 323 ILE A C 1
ATOM 2496 O O . ILE A 1 323 ? -25.751 -2.329 36.962 1.00 80.00 323 ILE A O 1
ATOM 2500 N N . ALA A 1 324 ? -27.895 -2.709 36.350 1.00 85.00 324 ALA A N 1
ATOM 2501 C CA . ALA A 1 324 ? -27.575 -3.479 35.158 1.00 85.00 324 ALA A CA 1
ATOM 2502 C C . ALA A 1 324 ? -26.821 -2.622 34.117 1.00 85.00 324 ALA A C 1
ATOM 2504 O O . ALA A 1 324 ? -27.064 -1.416 34.022 1.00 85.00 324 ALA A O 1
ATOM 2505 N N . PRO A 1 325 ? -25.940 -3.227 33.299 1.00 88.88 325 PRO A N 1
ATOM 2506 C CA . PRO A 1 325 ? -25.308 -2.537 32.180 1.00 88.88 325 PRO A CA 1
ATOM 2507 C C . PRO A 1 325 ? -26.339 -1.931 31.218 1.00 88.88 325 PRO A C 1
ATOM 2509 O O . PRO A 1 325 ? -27.313 -2.591 30.853 1.00 88.88 325 PRO A O 1
ATOM 2512 N N . ASP A 1 326 ? -26.074 -0.720 30.730 1.00 91.50 326 ASP A N 1
ATOM 2513 C CA . ASP A 1 326 ? -26.889 -0.048 29.718 1.00 91.50 326 ASP A CA 1
ATOM 2514 C C . ASP A 1 326 ? -26.043 0.330 28.498 1.00 91.50 326 ASP A C 1
ATOM 2516 O O . ASP A 1 326 ? -25.242 1.264 28.506 1.00 91.50 326 ASP A O 1
ATOM 2520 N N . VAL A 1 327 ? -26.231 -0.420 27.415 1.00 92.88 327 VAL A N 1
ATOM 2521 C CA . VAL A 1 327 ? -25.598 -0.176 26.109 1.00 92.88 327 VAL A CA 1
ATOM 2522 C C . VAL A 1 327 ? -26.641 0.100 25.024 1.00 92.88 327 VAL A C 1
ATOM 2524 O O . VAL A 1 327 ? -26.344 0.003 23.831 1.00 92.88 327 VAL A O 1
ATOM 2527 N N . SER A 1 328 ? -27.871 0.436 25.419 1.00 92.06 328 SER A N 1
ATOM 2528 C CA . SER A 1 328 ? -29.033 0.502 24.525 1.00 92.06 328 SER A CA 1
ATOM 2529 C C . SER A 1 328 ? -28.840 1.532 23.412 1.00 92.06 328 SER A C 1
ATOM 2531 O O . SER A 1 328 ? -29.041 1.215 22.239 1.00 92.06 328 SER A O 1
ATOM 2533 N N . ALA A 1 329 ? -28.340 2.725 23.757 1.00 92.62 329 ALA A N 1
ATOM 2534 C CA . ALA A 1 329 ? -28.051 3.795 22.799 1.00 92.62 329 ALA A CA 1
ATOM 2535 C C . ALA A 1 329 ? -27.022 3.371 21.734 1.00 92.62 329 ALA A C 1
ATOM 2537 O O . ALA A 1 329 ? -27.169 3.670 20.546 1.00 92.62 329 ALA A O 1
ATOM 2538 N N . LEU A 1 330 ? -25.991 2.624 22.141 1.00 93.81 330 LEU A N 1
ATOM 2539 C CA . LEU A 1 330 ? -24.982 2.097 21.227 1.00 93.81 330 LEU A CA 1
ATOM 2540 C C . LEU A 1 330 ? -25.566 1.018 20.307 1.00 93.81 330 LEU A C 1
ATOM 2542 O O . LEU A 1 330 ? -25.341 1.063 19.097 1.00 93.81 330 LEU A O 1
ATOM 2546 N N . VAL A 1 331 ? -26.334 0.072 20.854 1.00 91.75 331 VAL A N 1
ATOM 2547 C CA . VAL A 1 331 ? -26.976 -0.999 20.074 1.00 91.75 331 VAL A CA 1
ATOM 2548 C C . VAL A 1 331 ? -27.949 -0.419 19.050 1.00 91.75 331 VAL A C 1
ATOM 2550 O O . VAL A 1 331 ? -27.931 -0.834 17.887 1.00 91.75 331 VAL A O 1
ATOM 2553 N N . GLU A 1 332 ? -28.760 0.565 19.441 1.00 92.31 332 GLU A N 1
ATOM 2554 C CA . GLU A 1 332 ? -29.670 1.269 18.537 1.00 92.31 332 GLU A CA 1
ATOM 2555 C C . GLU A 1 332 ? -28.892 1.947 17.406 1.00 92.31 332 GLU A C 1
ATOM 2557 O O . GLU A 1 332 ? -29.190 1.730 16.223 1.00 92.31 332 GLU A O 1
ATOM 2562 N N . ARG A 1 333 ? -27.826 2.685 17.745 1.00 93.44 333 ARG A N 1
ATOM 2563 C CA . ARG A 1 333 ? -27.018 3.384 16.748 1.00 93.44 333 ARG A CA 1
ATOM 2564 C C . ARG A 1 333 ? -26.333 2.429 15.774 1.00 93.44 333 ARG A C 1
ATOM 2566 O O . ARG A 1 333 ? -26.421 2.621 14.558 1.00 93.44 333 ARG A O 1
ATOM 2573 N N . MET A 1 334 ? -25.691 1.380 16.289 1.00 91.31 334 MET A N 1
ATOM 2574 C CA . MET A 1 334 ? -25.060 0.334 15.480 1.00 91.31 334 MET A CA 1
ATOM 2575 C C . MET A 1 334 ? -26.080 -0.322 14.551 1.00 91.31 334 MET A C 1
ATOM 2577 O O . MET A 1 334 ? -25.831 -0.453 13.353 1.00 91.31 334 MET A O 1
ATOM 2581 N N . THR A 1 335 ? -27.253 -0.680 15.073 1.00 89.44 335 THR A N 1
ATOM 2582 C CA . THR A 1 335 ? -28.318 -1.320 14.293 1.00 89.44 335 THR A CA 1
ATOM 2583 C C . THR A 1 335 ? -28.821 -0.408 13.174 1.00 89.44 335 THR A C 1
ATOM 2585 O O . THR A 1 335 ? -29.016 -0.878 12.049 1.00 89.44 335 THR A O 1
ATOM 2588 N N . GLY A 1 336 ? -28.979 0.893 13.437 1.00 89.38 336 GLY A N 1
ATOM 2589 C CA . GLY A 1 336 ? -29.346 1.885 12.424 1.00 89.38 336 GLY A CA 1
ATOM 2590 C C . GLY A 1 336 ? -28.316 1.983 11.295 1.00 89.38 336 GLY A C 1
ATOM 2591 O O . GLY A 1 336 ? -28.668 1.940 10.113 1.00 89.38 336 GLY A O 1
ATOM 2592 N N . ILE A 1 337 ? -27.028 2.019 11.645 1.00 89.75 337 ILE A N 1
ATOM 2593 C CA . ILE A 1 337 ? -25.926 2.052 10.676 1.00 89.75 337 ILE A CA 1
ATOM 2594 C C . ILE A 1 337 ? -25.872 0.758 9.851 1.00 89.75 337 ILE A C 1
ATOM 2596 O O . ILE A 1 337 ? -25.779 0.812 8.623 1.00 89.75 337 ILE A O 1
ATOM 2600 N N . ILE A 1 338 ? -25.972 -0.405 10.498 1.00 87.31 338 ILE A N 1
ATOM 2601 C CA . ILE A 1 338 ? -25.924 -1.713 9.831 1.00 87.31 338 ILE A CA 1
ATOM 2602 C C . ILE A 1 338 ? -27.108 -1.865 8.862 1.00 87.31 338 ILE A C 1
ATOM 2604 O O . ILE A 1 338 ? -26.920 -2.291 7.721 1.00 87.31 338 ILE A O 1
ATOM 2608 N N . LYS A 1 339 ? -28.324 -1.481 9.262 1.00 85.25 339 LYS A N 1
ATOM 2609 C CA . LYS A 1 339 ? -29.509 -1.589 8.394 1.00 85.25 339 LYS A CA 1
ATOM 2610 C C . LYS A 1 339 ? -29.477 -0.600 7.225 1.00 85.25 339 LYS A C 1
ATOM 2612 O O . LYS A 1 339 ? -29.860 -0.976 6.120 1.00 85.25 339 LYS A O 1
ATOM 2617 N N . GLY A 1 340 ? -29.009 0.631 7.445 1.00 82.06 340 GLY A N 1
ATOM 2618 C CA . GLY A 1 340 ? -29.014 1.683 6.421 1.00 82.06 340 GLY A CA 1
ATOM 2619 C C . GLY A 1 340 ? -27.808 1.678 5.474 1.00 82.06 340 GLY A C 1
ATOM 2620 O O . GLY A 1 340 ? -27.961 1.971 4.292 1.00 82.06 340 GLY A O 1
ATOM 2621 N N . HIS A 1 341 ? -26.613 1.337 5.969 1.00 83.50 341 HIS A N 1
ATOM 2622 C CA . HIS A 1 341 ? -25.345 1.667 5.299 1.00 83.50 341 HIS A CA 1
ATOM 2623 C C . HIS A 1 341 ? -24.325 0.515 5.234 1.00 83.50 341 HIS A C 1
ATOM 2625 O 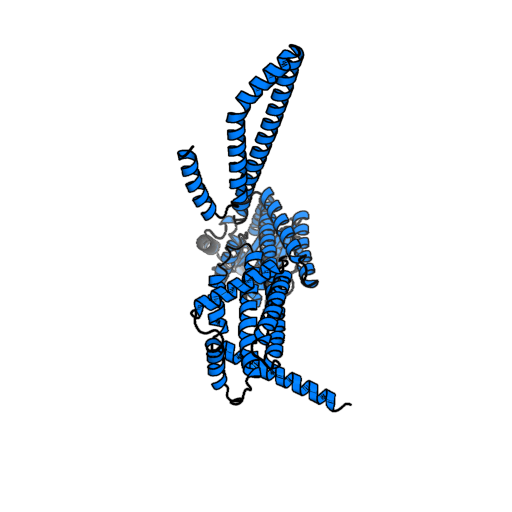O . HIS A 1 341 ? -23.206 0.724 4.767 1.00 83.50 341 HIS A O 1
ATOM 2631 N N . ARG A 1 342 ? -24.671 -0.720 5.638 1.00 85.94 342 ARG A N 1
ATOM 2632 C CA . ARG A 1 342 ? -23.717 -1.856 5.691 1.00 85.94 342 ARG A CA 1
ATOM 2633 C C . ARG A 1 342 ? -22.893 -2.045 4.416 1.00 85.94 342 ARG A C 1
ATOM 2635 O O . ARG A 1 342 ? -21.683 -2.232 4.491 1.00 85.94 342 ARG A O 1
ATOM 2642 N N . ARG A 1 343 ? -23.542 -2.034 3.245 1.00 88.94 343 ARG A N 1
ATOM 2643 C CA . ARG A 1 343 ? -22.855 -2.268 1.962 1.00 88.94 343 ARG A CA 1
ATOM 2644 C C . ARG A 1 343 ? -21.872 -1.144 1.638 1.00 88.94 343 ARG A C 1
ATOM 2646 O O . ARG A 1 343 ? -20.779 -1.426 1.157 1.00 88.94 343 ARG A O 1
ATOM 2653 N N . ASP A 1 344 ? -22.252 0.096 1.920 1.00 89.44 344 ASP A N 1
ATOM 2654 C CA . ASP A 1 344 ? -21.417 1.265 1.659 1.00 89.44 344 ASP A CA 1
ATOM 2655 C C . ASP A 1 344 ? -20.156 1.257 2.534 1.00 89.44 344 ASP A C 1
ATOM 2657 O O . ASP A 1 344 ? -19.051 1.402 2.007 1.00 89.44 344 ASP A O 1
ATOM 2661 N N . LEU A 1 345 ? -20.310 0.972 3.835 1.00 89.25 345 LEU A N 1
ATOM 2662 C CA . LEU A 1 345 ? -19.201 0.840 4.790 1.00 89.25 345 LEU A CA 1
ATOM 2663 C C . LEU A 1 345 ? -18.207 -0.237 4.358 1.00 89.25 345 LEU A C 1
ATOM 2665 O O . LEU A 1 345 ? -17.006 0.022 4.260 1.00 89.25 345 LEU A O 1
ATOM 2669 N N . LEU A 1 346 ? -18.728 -1.418 4.017 1.00 91.38 346 LEU A N 1
ATOM 2670 C CA . LEU A 1 346 ? -17.923 -2.527 3.527 1.00 91.38 346 LEU A CA 1
ATOM 2671 C C . LEU A 1 346 ? -17.148 -2.136 2.260 1.00 91.38 346 LEU A C 1
ATOM 2673 O O . LEU A 1 346 ? -15.942 -2.351 2.170 1.00 91.38 346 LEU A O 1
ATOM 2677 N N . LEU A 1 347 ? -17.814 -1.536 1.269 1.00 92.62 347 LEU A N 1
ATOM 2678 C CA . LEU A 1 347 ? -17.161 -1.162 0.014 1.00 92.62 347 LEU A CA 1
ATOM 2679 C C . LEU A 1 347 ? -16.142 -0.030 0.187 1.00 92.62 347 LEU A C 1
ATOM 2681 O O . LEU A 1 347 ? -15.112 -0.053 -0.485 1.00 92.62 347 LEU A O 1
ATOM 2685 N N . CYS A 1 348 ? -16.397 0.944 1.065 1.00 91.19 348 CYS A N 1
ATOM 2686 C CA . CYS A 1 348 ? -15.426 1.983 1.418 1.00 91.19 348 CYS A CA 1
ATOM 2687 C C . CYS A 1 348 ? -14.153 1.365 1.999 1.00 91.19 348 CYS A C 1
ATOM 2689 O O . CYS A 1 348 ? -13.048 1.665 1.540 1.00 91.19 348 CYS A O 1
ATOM 2691 N N . ASN A 1 349 ? -14.311 0.448 2.952 1.00 91.62 349 ASN A N 1
ATOM 2692 C CA . ASN A 1 349 ? -13.184 -0.211 3.585 1.00 91.62 349 ASN A CA 1
ATOM 2693 C C . ASN A 1 349 ? -12.409 -1.118 2.617 1.00 91.62 349 ASN A C 1
ATOM 2695 O O . ASN A 1 349 ? -11.191 -1.006 2.499 1.00 91.62 349 ASN A O 1
ATOM 2699 N N . LEU A 1 350 ? -13.096 -1.972 1.854 1.00 93.19 350 LEU A N 1
ATOM 2700 C CA . LEU A 1 350 ? -12.446 -2.834 0.860 1.00 93.19 350 LEU A CA 1
ATOM 2701 C C . LEU A 1 350 ? -11.743 -2.018 -0.230 1.00 93.19 350 LEU A C 1
ATOM 2703 O O . LEU A 1 350 ? -10.686 -2.417 -0.725 1.00 93.19 350 LEU A O 1
ATOM 2707 N N . LEU A 1 351 ? -12.283 -0.850 -0.593 1.00 92.75 351 LEU A N 1
ATOM 2708 C CA . LEU A 1 351 ? -11.609 0.075 -1.496 1.00 92.75 351 LEU A CA 1
ATOM 2709 C C . LEU A 1 351 ? -10.297 0.578 -0.887 1.00 92.75 351 LEU A C 1
ATOM 2711 O O . LEU A 1 351 ? -9.271 0.523 -1.571 1.00 92.75 351 LEU A O 1
ATOM 2715 N N . LEU A 1 352 ? -10.307 1.010 0.376 1.00 90.88 352 LEU A N 1
ATOM 2716 C CA . LEU A 1 352 ? -9.103 1.410 1.106 1.00 90.88 352 LEU A CA 1
ATOM 2717 C C . LEU A 1 352 ? -8.079 0.264 1.170 1.00 90.88 352 LEU A C 1
ATOM 2719 O O . LEU A 1 352 ? -6.937 0.453 0.751 1.00 90.88 352 LEU A O 1
ATOM 2723 N N . GLN A 1 353 ? -8.499 -0.941 1.563 1.00 91.06 353 GLN A N 1
ATOM 2724 C CA . GLN A 1 353 ? -7.632 -2.124 1.622 1.00 91.06 353 GLN A CA 1
ATOM 2725 C C . GLN A 1 353 ? -7.037 -2.477 0.259 1.00 91.06 353 GLN A C 1
ATOM 2727 O O . GLN A 1 353 ? -5.846 -2.753 0.152 1.00 91.06 353 GLN A O 1
ATOM 2732 N N . SER A 1 354 ? -7.835 -2.421 -0.810 1.00 94.25 354 SER A N 1
ATOM 2733 C CA . SER A 1 354 ? -7.347 -2.705 -2.162 1.00 94.25 354 SER A CA 1
ATOM 2734 C C . SER A 1 354 ? -6.317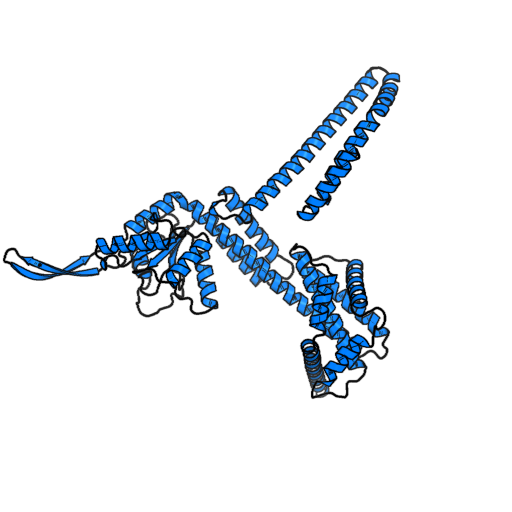 -1.672 -2.639 1.00 94.25 354 SER A C 1
ATOM 2736 O O . SER A 1 354 ? -5.344 -2.033 -3.304 1.00 94.25 354 SER A O 1
ATOM 2738 N N . ARG A 1 355 ? -6.499 -0.389 -2.283 1.00 91.56 355 ARG A N 1
ATOM 2739 C CA . ARG A 1 355 ? -5.549 0.693 -2.587 1.00 91.56 355 ARG A CA 1
ATOM 2740 C C . ARG A 1 355 ? -4.240 0.498 -1.822 1.00 91.56 355 ARG A C 1
ATOM 2742 O O . ARG A 1 355 ? -3.179 0.621 -2.432 1.00 91.56 355 ARG A O 1
ATOM 2749 N N . MET A 1 356 ? -4.315 0.162 -0.532 1.00 90.19 356 MET A N 1
ATOM 2750 C CA . MET A 1 356 ? -3.143 -0.158 0.292 1.00 90.19 356 MET A CA 1
ATOM 2751 C C . MET A 1 356 ? -2.401 -1.376 -0.259 1.00 90.19 356 MET A C 1
ATOM 2753 O O . MET A 1 356 ? -1.217 -1.272 -0.556 1.00 90.19 356 MET A O 1
ATOM 2757 N N . LEU A 1 357 ? -3.108 -2.480 -0.531 1.00 92.31 357 LEU A N 1
ATOM 2758 C CA . LEU A 1 357 ? -2.524 -3.692 -1.111 1.00 92.31 357 LEU A CA 1
ATOM 2759 C C . LEU A 1 357 ? -1.771 -3.391 -2.408 1.00 92.31 357 LEU A C 1
ATOM 2761 O O . LEU A 1 357 ? -0.634 -3.833 -2.577 1.00 92.31 357 LEU A O 1
ATOM 2765 N N . LYS A 1 358 ? -2.383 -2.630 -3.323 1.00 92.31 358 LYS A N 1
ATOM 2766 C CA . LYS A 1 358 ? -1.737 -2.230 -4.575 1.00 92.31 358 LYS A CA 1
ATOM 2767 C C . LYS A 1 358 ? -0.466 -1.418 -4.311 1.00 92.31 358 LYS A C 1
ATOM 2769 O O . LYS A 1 358 ? 0.592 -1.785 -4.820 1.00 92.31 358 LYS A O 1
ATOM 2774 N N . LYS A 1 359 ? -0.563 -0.353 -3.509 1.00 90.19 359 LYS A N 1
ATOM 2775 C CA . LYS A 1 359 ? 0.559 0.548 -3.208 1.00 90.19 359 LYS A CA 1
ATOM 2776 C C . LYS A 1 359 ? 1.719 -0.197 -2.540 1.00 90.19 359 LYS A C 1
ATOM 2778 O O . LYS A 1 359 ? 2.857 -0.084 -2.987 1.00 90.19 359 LYS A O 1
ATOM 2783 N N . ASP A 1 360 ? 1.424 -1.007 -1.529 1.00 89.94 360 ASP A N 1
ATOM 2784 C CA . ASP A 1 360 ? 2.425 -1.780 -0.792 1.00 89.94 360 ASP A CA 1
ATOM 2785 C C . ASP A 1 360 ? 3.097 -2.823 -1.691 1.00 89.94 360 ASP A C 1
ATOM 2787 O O . ASP A 1 360 ? 4.307 -3.043 -1.603 1.00 89.94 360 ASP A O 1
ATOM 2791 N N . THR A 1 361 ? 2.331 -3.447 -2.593 1.00 91.75 361 THR A N 1
ATOM 2792 C CA . THR A 1 361 ? 2.865 -4.384 -3.592 1.00 91.75 361 THR A CA 1
ATOM 2793 C C . THR A 1 361 ? 3.836 -3.680 -4.533 1.00 91.75 361 THR A C 1
ATOM 2795 O O . THR A 1 361 ? 4.945 -4.171 -4.739 1.00 91.75 361 THR A O 1
ATOM 2798 N N . GLU A 1 362 ? 3.444 -2.532 -5.090 1.00 88.69 362 GLU A N 1
ATOM 2799 C CA . GLU A 1 362 ? 4.282 -1.735 -5.991 1.00 88.69 362 GLU A CA 1
ATOM 2800 C C . GLU A 1 362 ? 5.565 -1.267 -5.290 1.00 88.69 362 GLU A C 1
ATOM 2802 O O . GLU A 1 362 ? 6.657 -1.403 -5.843 1.00 88.69 362 GLU A O 1
ATOM 2807 N N . GLU A 1 363 ? 5.470 -0.795 -4.045 1.00 88.81 363 GLU A N 1
ATOM 2808 C CA . GLU A 1 363 ? 6.628 -0.321 -3.288 1.00 88.81 363 GLU A CA 1
ATOM 2809 C C . GLU A 1 363 ? 7.593 -1.457 -2.918 1.00 88.81 363 GLU A C 1
ATOM 2811 O O . GLU A 1 363 ? 8.813 -1.324 -3.083 1.00 88.81 363 GLU A O 1
ATOM 2816 N N . ARG A 1 364 ? 7.073 -2.597 -2.447 1.00 89.81 364 ARG A N 1
ATOM 2817 C CA . ARG A 1 364 ? 7.896 -3.776 -2.134 1.00 89.81 364 ARG A CA 1
ATOM 2818 C C . ARG A 1 364 ? 8.550 -4.340 -3.390 1.00 89.81 364 ARG A C 1
ATOM 2820 O O . ARG A 1 364 ? 9.746 -4.628 -3.366 1.00 89.81 364 ARG A O 1
ATOM 2827 N N . LEU A 1 365 ? 7.809 -4.437 -4.496 1.00 89.19 365 LEU A N 1
ATOM 2828 C CA . LEU A 1 365 ? 8.353 -4.856 -5.787 1.00 89.19 365 LEU A CA 1
ATOM 2829 C C . LEU A 1 365 ? 9.474 -3.919 -6.236 1.00 89.19 365 LEU A C 1
ATOM 2831 O O . LEU A 1 365 ? 10.558 -4.386 -6.582 1.00 89.19 365 LEU A O 1
ATOM 2835 N N . ARG A 1 366 ? 9.257 -2.603 -6.158 1.00 88.50 366 ARG A N 1
ATOM 2836 C CA . ARG A 1 366 ? 10.272 -1.592 -6.474 1.00 88.50 366 ARG A CA 1
ATOM 2837 C C . ARG A 1 366 ? 11.547 -1.813 -5.663 1.00 88.50 366 ARG A C 1
ATOM 2839 O O . ARG A 1 366 ? 12.625 -1.893 -6.248 1.00 88.50 366 ARG A O 1
ATOM 2846 N N . LYS A 1 367 ? 11.436 -1.981 -4.339 1.00 89.75 367 LYS A N 1
ATOM 2847 C CA . LYS A 1 367 ? 12.585 -2.267 -3.460 1.00 89.75 367 LYS A CA 1
ATOM 2848 C C . LYS A 1 367 ? 13.311 -3.549 -3.886 1.00 89.75 367 LYS A C 1
ATOM 2850 O O . LYS A 1 367 ? 14.530 -3.526 -4.033 1.00 89.75 367 LYS A O 1
ATOM 2855 N N . MET A 1 368 ? 12.587 -4.635 -4.165 1.00 89.56 368 MET A N 1
ATOM 2856 C CA . MET A 1 368 ? 13.184 -5.902 -4.613 1.00 89.56 368 MET A CA 1
ATOM 2857 C C . MET A 1 368 ? 13.930 -5.774 -5.947 1.00 89.56 368 MET A C 1
ATOM 2859 O O . MET A 1 368 ? 15.055 -6.269 -6.066 1.00 89.56 368 MET A O 1
ATOM 2863 N N . LEU A 1 369 ? 13.330 -5.108 -6.939 1.00 90.19 369 LEU A N 1
ATOM 2864 C CA . LEU A 1 369 ? 13.940 -4.898 -8.254 1.00 90.19 369 LEU A CA 1
ATOM 2865 C C . LEU A 1 369 ? 15.211 -4.052 -8.141 1.00 90.19 369 LEU A C 1
ATOM 2867 O O . LEU A 1 369 ? 16.253 -4.449 -8.661 1.00 90.19 369 LEU A O 1
ATOM 2871 N N . VAL A 1 370 ? 15.163 -2.954 -7.382 1.00 91.81 370 VAL A N 1
ATOM 2872 C CA . VAL A 1 370 ? 16.330 -2.096 -7.126 1.00 91.81 370 VAL A CA 1
ATOM 2873 C C . VAL A 1 370 ? 17.434 -2.870 -6.406 1.00 91.81 370 VAL A C 1
ATOM 2875 O O . VAL A 1 370 ? 18.587 -2.829 -6.830 1.00 91.81 370 VAL A O 1
ATOM 2878 N N . SER A 1 371 ? 17.112 -3.633 -5.357 1.00 92.12 371 SER A N 1
ATOM 2879 C CA . SER A 1 371 ? 18.093 -4.471 -4.656 1.00 92.12 371 SER A CA 1
ATOM 2880 C C . SER A 1 371 ? 18.714 -5.529 -5.573 1.00 92.12 371 SER A C 1
ATOM 2882 O O . SER A 1 371 ? 19.918 -5.781 -5.499 1.00 92.12 371 SER A O 1
ATOM 2884 N N . ARG A 1 372 ? 17.927 -6.144 -6.464 1.00 92.44 372 ARG A N 1
ATOM 2885 C CA . ARG A 1 372 ? 18.435 -7.113 -7.444 1.00 92.44 372 ARG A CA 1
ATOM 2886 C C . ARG A 1 372 ? 19.351 -6.447 -8.465 1.00 92.44 372 ARG A C 1
ATOM 2888 O O . ARG A 1 372 ? 20.421 -6.987 -8.735 1.00 92.44 372 ARG A O 1
ATOM 2895 N N . ALA A 1 373 ? 18.964 -5.289 -8.985 1.00 94.44 373 ALA A N 1
ATOM 2896 C CA . ALA A 1 373 ? 19.756 -4.550 -9.954 1.00 94.44 373 ALA A CA 1
ATOM 2897 C C . ALA A 1 373 ? 21.071 -4.037 -9.340 1.00 94.44 373 ALA A C 1
ATOM 2899 O O . ALA A 1 373 ? 22.123 -4.179 -9.954 1.00 94.44 373 ALA A O 1
ATOM 2900 N N . ARG A 1 374 ? 21.062 -3.576 -8.080 1.00 94.81 374 ARG A N 1
ATOM 2901 C CA . ARG A 1 374 ? 22.289 -3.228 -7.338 1.00 94.81 374 ARG A CA 1
ATOM 2902 C C . ARG A 1 374 ? 23.268 -4.400 -7.238 1.00 94.81 374 ARG A C 1
ATOM 2904 O O . ARG A 1 374 ? 24.451 -4.212 -7.483 1.00 94.81 374 ARG A O 1
ATOM 2911 N N . ARG A 1 375 ? 22.788 -5.630 -7.003 1.00 94.69 375 ARG A N 1
ATOM 2912 C CA . ARG A 1 375 ? 23.656 -6.827 -7.030 1.00 94.69 375 ARG A CA 1
ATOM 2913 C C . ARG A 1 375 ? 24.294 -7.073 -8.401 1.00 94.69 375 ARG A C 1
ATOM 2915 O O . ARG A 1 375 ? 25.431 -7.540 -8.461 1.00 94.69 375 ARG A O 1
ATOM 2922 N N . VAL A 1 376 ? 23.582 -6.775 -9.493 1.00 95.31 376 VAL A N 1
ATOM 2923 C CA . VAL A 1 376 ? 24.144 -6.830 -10.855 1.00 95.31 376 VAL A CA 1
ATOM 2924 C C . VAL A 1 376 ? 25.253 -5.787 -10.991 1.00 95.31 376 VAL A C 1
ATOM 2926 O O . VAL A 1 376 ? 26.370 -6.152 -11.355 1.00 95.31 376 VAL A O 1
ATOM 2929 N N . VAL A 1 377 ? 24.985 -4.532 -10.614 1.00 95.00 377 VAL A N 1
ATOM 2930 C CA . VAL A 1 377 ? 25.978 -3.442 -10.631 1.00 95.00 377 VAL A CA 1
ATOM 2931 C C . VAL A 1 377 ? 27.225 -3.819 -9.837 1.00 95.00 377 VAL A C 1
ATOM 2933 O O . VAL A 1 377 ? 28.330 -3.720 -10.366 1.00 95.00 377 VAL A O 1
ATOM 2936 N N . ASP A 1 378 ? 27.073 -4.324 -8.614 1.00 94.00 378 ASP A N 1
ATOM 2937 C CA . ASP A 1 378 ? 28.199 -4.735 -7.772 1.00 94.00 378 ASP A CA 1
ATOM 2938 C C . ASP A 1 378 ? 29.010 -5.861 -8.429 1.00 94.00 378 ASP A C 1
ATOM 2940 O O . ASP A 1 378 ? 30.240 -5.830 -8.436 1.00 94.00 378 ASP A O 1
ATOM 2944 N N . SER A 1 379 ? 28.344 -6.857 -9.022 1.00 93.75 379 SER A N 1
ATOM 2945 C CA . SER A 1 379 ? 29.030 -7.947 -9.722 1.00 93.75 379 SER A CA 1
ATOM 2946 C C . SER A 1 379 ? 29.881 -7.428 -10.881 1.00 93.75 379 SER A C 1
ATOM 2948 O O . SER A 1 379 ? 31.049 -7.802 -10.998 1.00 93.75 379 SER A O 1
ATOM 2950 N N . TYR A 1 380 ? 29.317 -6.558 -11.721 1.00 93.81 380 TYR A N 1
ATOM 2951 C CA . TYR A 1 380 ? 30.017 -6.005 -12.880 1.00 93.81 380 TYR A CA 1
ATOM 2952 C C . TYR A 1 380 ? 31.106 -5.009 -12.497 1.00 93.81 380 TYR A C 1
ATOM 2954 O O . TYR A 1 380 ? 32.173 -5.055 -13.098 1.00 93.81 380 TYR A O 1
ATOM 2962 N N . THR A 1 381 ? 30.884 -4.198 -11.461 1.00 90.44 381 THR A N 1
ATOM 2963 C CA . THR A 1 381 ? 31.873 -3.267 -10.898 1.00 90.44 381 THR A CA 1
ATOM 2964 C C . THR A 1 381 ? 33.165 -3.989 -10.538 1.00 90.44 381 THR A C 1
ATOM 2966 O O . THR A 1 381 ? 34.249 -3.559 -10.916 1.00 90.44 381 THR A O 1
ATOM 2969 N N . TRP A 1 382 ? 33.063 -5.128 -9.850 1.00 90.19 382 TRP A N 1
ATOM 2970 C CA . TRP A 1 382 ? 34.247 -5.878 -9.434 1.00 90.19 382 TRP A CA 1
ATOM 2971 C C . TRP A 1 382 ? 34.854 -6.729 -10.552 1.00 90.19 382 TRP A C 1
ATOM 2973 O O . TRP A 1 382 ? 36.072 -6.895 -10.586 1.00 90.19 382 TRP A O 1
ATOM 2983 N N . LYS A 1 383 ? 34.042 -7.233 -11.491 1.00 89.75 383 LYS A N 1
ATOM 2984 C CA . LYS A 1 383 ? 34.542 -7.934 -12.687 1.00 89.75 383 LYS A CA 1
ATOM 2985 C C . LYS A 1 383 ? 35.341 -6.999 -13.596 1.00 89.75 383 LYS A C 1
ATOM 2987 O O . LYS A 1 383 ? 36.431 -7.369 -14.023 1.00 89.75 383 LYS A O 1
ATOM 2992 N N . SER A 1 384 ? 34.827 -5.798 -13.864 1.00 85.25 384 SER A N 1
ATOM 2993 C CA . SER A 1 384 ? 35.504 -4.813 -14.710 1.00 85.25 384 SER A CA 1
ATOM 2994 C C . SER A 1 384 ? 36.755 -4.253 -14.031 1.00 85.25 384 SER A C 1
ATOM 2996 O O . SER A 1 384 ? 37.793 -4.149 -14.677 1.00 85.25 384 SER A O 1
ATOM 2998 N N . ALA A 1 385 ? 36.692 -3.974 -12.725 1.00 85.50 385 ALA A N 1
ATOM 2999 C CA . ALA A 1 385 ? 37.837 -3.511 -11.943 1.00 85.50 385 ALA A CA 1
ATOM 3000 C C . ALA A 1 385 ? 38.992 -4.520 -11.927 1.00 85.50 385 ALA A C 1
ATOM 3002 O O . ALA A 1 385 ? 40.144 -4.140 -12.126 1.00 85.50 385 ALA A O 1
ATOM 3003 N N . LEU A 1 386 ? 38.692 -5.808 -11.724 1.00 84.81 386 LEU A N 1
ATOM 3004 C CA . LEU A 1 386 ? 39.708 -6.861 -11.735 1.00 84.81 386 LEU A CA 1
ATOM 3005 C C . LEU A 1 386 ? 40.332 -7.033 -13.125 1.00 84.81 386 LEU A C 1
ATOM 3007 O O . LEU A 1 386 ? 41.544 -7.195 -13.228 1.00 84.81 386 LEU A O 1
ATOM 3011 N N . ALA A 1 387 ? 39.517 -6.971 -14.182 1.00 82.81 387 ALA A N 1
ATOM 3012 C CA . ALA A 1 387 ? 40.002 -7.055 -15.557 1.00 82.81 387 ALA A CA 1
ATOM 3013 C C . ALA A 1 387 ? 40.945 -5.890 -15.901 1.00 82.81 387 ALA A C 1
ATOM 3015 O O . ALA A 1 387 ? 42.024 -6.128 -16.435 1.00 82.81 387 ALA A O 1
ATOM 3016 N N . ALA A 1 388 ? 40.577 -4.659 -15.531 1.00 78.50 388 ALA A N 1
ATOM 3017 C CA . ALA A 1 388 ? 41.419 -3.479 -15.729 1.00 78.50 388 ALA A CA 1
ATOM 3018 C C . ALA A 1 388 ? 42.723 -3.559 -14.920 1.00 78.50 388 ALA A C 1
ATOM 3020 O O . ALA A 1 388 ? 43.787 -3.221 -15.422 1.00 78.50 388 ALA A O 1
ATOM 3021 N N . ALA A 1 389 ? 42.674 -4.073 -13.686 1.00 79.75 389 ALA A N 1
ATOM 3022 C CA . ALA A 1 389 ? 43.871 -4.205 -12.857 1.00 79.75 389 ALA A CA 1
ATOM 3023 C C . ALA A 1 389 ? 44.879 -5.248 -13.365 1.00 79.75 389 ALA A C 1
ATOM 3025 O O . ALA A 1 389 ? 46.062 -5.159 -13.039 1.00 79.75 389 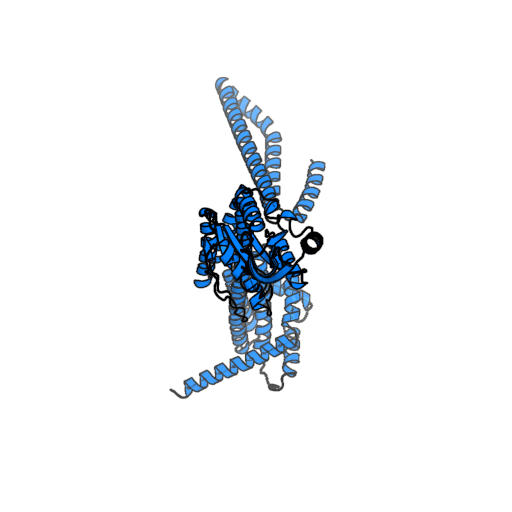ALA A O 1
ATOM 3026 N N . ALA A 1 390 ? 44.418 -6.233 -14.140 1.00 77.88 390 ALA A N 1
ATOM 3027 C CA . ALA A 1 390 ? 45.243 -7.297 -14.709 1.00 77.88 390 ALA A CA 1
ATOM 3028 C C . ALA A 1 390 ? 45.786 -6.974 -16.115 1.00 77.88 390 ALA A C 1
ATOM 3030 O O . ALA A 1 390 ? 46.545 -7.766 -16.674 1.00 77.88 390 ALA A O 1
ATOM 3031 N N . SER A 1 391 ? 45.389 -5.845 -16.705 1.00 65.75 391 SER A N 1
ATOM 3032 C CA . SER A 1 391 ? 45.730 -5.490 -18.080 1.00 65.75 391 SER A CA 1
ATOM 3033 C C . SER A 1 391 ? 47.067 -4.738 -18.162 1.00 65.75 391 SER A C 1
ATOM 3035 O O . SER A 1 391 ? 47.251 -3.734 -17.473 1.00 65.75 391 SER A O 1
ATOM 3037 N N . PRO A 1 392 ? 48.016 -5.170 -19.015 1.00 54.94 392 PRO A N 1
ATOM 3038 C CA . PRO A 1 392 ? 49.314 -4.506 -19.154 1.00 54.94 392 PRO A CA 1
ATOM 3039 C C . PRO A 1 392 ? 49.284 -3.196 -19.960 1.00 54.94 392 PRO A C 1
ATOM 3041 O O . PRO A 1 392 ? 50.286 -2.483 -19.967 1.00 54.94 392 PRO A O 1
ATOM 3044 N N . THR A 1 393 ? 48.198 -2.889 -20.694 1.00 55.09 393 THR A N 1
ATOM 3045 C CA . THR A 1 393 ? 48.159 -1.743 -21.629 1.00 55.09 393 THR A CA 1
ATOM 3046 C C . THR A 1 393 ? 46.832 -0.961 -21.588 1.00 55.09 393 THR A C 1
ATOM 3048 O O . THR A 1 393 ? 45.768 -1.572 -21.699 1.00 55.09 393 THR A O 1
ATOM 3051 N N . PRO A 1 394 ? 46.860 0.390 -21.554 1.00 52.06 394 PRO A N 1
ATOM 3052 C CA . PRO A 1 394 ? 45.663 1.234 -21.380 1.00 52.06 394 PRO A CA 1
ATOM 3053 C C . PRO A 1 394 ? 44.565 1.124 -22.458 1.00 52.06 394 PRO A C 1
ATOM 3055 O O . PRO A 1 394 ? 43.440 1.563 -22.237 1.00 52.06 394 PRO A O 1
ATOM 3058 N N . ILE A 1 395 ? 44.871 0.597 -23.651 1.00 35.88 395 ILE A N 1
ATOM 3059 C CA . ILE A 1 395 ? 43.945 0.569 -24.805 1.00 35.88 395 ILE A CA 1
ATOM 3060 C C . ILE A 1 395 ? 42.990 -0.639 -24.739 1.00 35.88 395 ILE A C 1
ATOM 3062 O O . ILE A 1 395 ? 41.815 -0.516 -25.092 1.00 35.88 395 ILE A O 1
ATOM 3066 N N . LEU A 1 396 ? 43.461 -1.789 -24.239 1.00 38.06 396 LEU A N 1
ATOM 3067 C CA . LEU A 1 396 ? 42.635 -2.986 -24.014 1.00 38.06 396 LEU A CA 1
ATOM 3068 C C . LEU A 1 396 ? 41.591 -2.772 -22.895 1.00 38.06 396 LEU A C 1
ATOM 3070 O O . LEU A 1 396 ? 40.515 -3.374 -22.938 1.00 38.06 396 LEU A O 1
ATOM 3074 N N . ASP A 1 397 ? 41.853 -1.844 -21.967 1.00 55.31 397 ASP A N 1
ATOM 3075 C CA . ASP A 1 397 ? 40.978 -1.511 -20.830 1.00 55.31 397 ASP A CA 1
ATOM 3076 C C . ASP A 1 397 ? 39.656 -0.866 -21.255 1.00 55.31 397 ASP A C 1
ATOM 3078 O O . ASP A 1 397 ? 38.601 -1.141 -20.677 1.00 55.31 397 ASP A O 1
ATOM 3082 N N . VAL A 1 398 ? 39.685 -0.047 -22.311 1.00 53.16 398 VAL A N 1
ATOM 3083 C CA . VAL A 1 398 ? 38.500 0.668 -22.803 1.00 53.16 398 VAL A CA 1
ATOM 3084 C C . VAL A 1 398 ? 37.527 -0.299 -23.479 1.00 53.16 398 VAL A C 1
ATOM 3086 O O . VAL A 1 398 ? 36.329 -0.264 -23.202 1.00 53.16 398 VAL A O 1
ATOM 3089 N N . ALA A 1 399 ? 38.018 -1.210 -24.323 1.00 54.91 399 ALA A N 1
ATOM 3090 C CA . ALA A 1 399 ? 37.170 -2.184 -25.013 1.00 54.91 399 ALA A CA 1
ATOM 3091 C C . ALA A 1 399 ? 36.533 -3.192 -24.036 1.00 54.91 399 ALA A C 1
ATOM 3093 O O . ALA A 1 399 ? 35.332 -3.468 -24.125 1.00 54.91 399 ALA A O 1
ATOM 3094 N N . ALA A 1 400 ? 37.307 -3.689 -23.064 1.00 59.62 400 ALA A N 1
ATOM 3095 C CA . ALA A 1 400 ? 36.800 -4.570 -22.015 1.00 59.62 400 ALA A CA 1
ATOM 3096 C C . ALA A 1 400 ? 35.773 -3.852 -21.119 1.00 59.62 400 ALA A C 1
ATOM 3098 O O . ALA A 1 400 ? 34.688 -4.384 -20.865 1.00 59.62 400 ALA A O 1
ATOM 3099 N N . GLY A 1 401 ? 36.064 -2.615 -20.701 1.00 67.12 401 GLY A N 1
ATOM 3100 C CA . GLY A 1 401 ? 35.159 -1.785 -19.904 1.00 67.12 401 GLY A CA 1
ATOM 3101 C C . GLY A 1 401 ? 33.828 -1.487 -20.602 1.00 67.12 401 GLY A C 1
ATOM 3102 O O . GLY A 1 401 ? 32.770 -1.543 -19.965 1.00 67.12 401 GLY A O 1
ATOM 3103 N N . LEU A 1 402 ? 33.857 -1.249 -21.917 1.00 73.44 402 LEU A N 1
ATOM 3104 C CA . LEU A 1 402 ? 32.655 -1.067 -22.736 1.00 73.44 402 LEU A CA 1
ATOM 3105 C C . LEU A 1 402 ? 31.819 -2.351 -22.818 1.00 73.44 402 LEU A C 1
ATOM 3107 O O . LEU A 1 402 ? 30.600 -2.286 -22.666 1.00 73.44 402 LEU A O 1
ATOM 3111 N N . GLY A 1 403 ? 32.450 -3.516 -23.000 1.00 83.00 403 GLY A N 1
ATOM 3112 C CA . GLY A 1 403 ? 31.755 -4.807 -23.049 1.00 83.00 403 GLY A CA 1
ATOM 3113 C C . GLY A 1 403 ? 31.037 -5.152 -21.740 1.00 83.00 403 GLY A C 1
ATOM 3114 O O . GLY A 1 403 ? 29.860 -5.523 -21.754 1.00 83.00 403 GLY A O 1
ATOM 3115 N N . PHE A 1 404 ? 31.709 -4.966 -20.598 1.00 88.88 404 PHE A N 1
ATOM 3116 C CA . PHE A 1 404 ? 31.096 -5.161 -19.280 1.00 88.88 404 PHE A CA 1
ATOM 3117 C C . PHE A 1 404 ? 29.956 -4.175 -19.023 1.00 88.88 404 PHE A C 1
ATOM 3119 O O . PHE A 1 404 ? 28.899 -4.590 -18.553 1.00 88.88 404 PHE A O 1
ATOM 3126 N N . SER A 1 405 ? 30.138 -2.896 -19.365 1.00 88.19 405 SER A N 1
ATOM 3127 C CA . SER A 1 405 ? 29.104 -1.871 -19.177 1.00 88.19 405 SER A CA 1
ATOM 3128 C C . SER A 1 405 ? 27.872 -2.141 -20.042 1.00 88.19 405 SER A C 1
ATOM 3130 O O . SER A 1 405 ? 26.749 -2.046 -19.558 1.00 88.19 405 SER A O 1
ATOM 3132 N N . LEU A 1 406 ? 28.066 -2.556 -21.297 1.00 91.44 406 LEU A N 1
ATOM 3133 C CA . LEU A 1 406 ? 26.979 -2.901 -22.211 1.00 91.44 406 LEU A CA 1
ATOM 3134 C C . LEU A 1 406 ? 26.164 -4.094 -21.700 1.00 91.44 406 LEU A C 1
ATOM 3136 O O . LEU A 1 406 ? 24.938 -4.022 -21.626 1.00 91.44 406 LEU A O 1
ATOM 3140 N N . LYS A 1 407 ? 26.839 -5.177 -21.294 1.00 93.75 407 LYS A N 1
ATOM 3141 C CA . LYS A 1 407 ? 26.164 -6.352 -20.730 1.00 93.75 407 LYS A CA 1
ATOM 3142 C C . LYS A 1 407 ? 25.483 -6.033 -19.398 1.00 93.75 407 LYS A C 1
ATOM 3144 O O . LYS A 1 407 ? 24.367 -6.483 -19.174 1.00 93.75 407 LYS A O 1
ATOM 3149 N N . MET A 1 408 ? 26.100 -5.209 -18.551 1.00 95.44 408 MET A N 1
ATOM 3150 C CA . MET A 1 408 ? 25.486 -4.731 -17.312 1.00 95.44 408 MET A CA 1
ATOM 3151 C C . MET A 1 408 ? 24.184 -3.968 -17.589 1.00 95.44 408 MET A C 1
ATOM 3153 O O . MET A 1 408 ? 23.193 -4.226 -16.919 1.00 95.44 408 MET A O 1
ATOM 3157 N N . ILE A 1 409 ? 24.156 -3.073 -18.583 1.00 95.19 409 ILE A N 1
ATOM 3158 C CA . ILE A 1 409 ? 22.942 -2.333 -18.972 1.00 95.19 409 ILE A CA 1
ATOM 3159 C C . ILE A 1 409 ? 21.832 -3.296 -19.413 1.00 95.19 409 ILE A C 1
ATOM 3161 O O . ILE A 1 409 ? 20.701 -3.168 -18.949 1.00 95.19 409 ILE A O 1
ATOM 3165 N N . LEU A 1 410 ? 22.160 -4.282 -20.254 1.00 94.94 410 LEU A N 1
ATOM 3166 C CA . LEU A 1 410 ? 21.227 -5.329 -20.694 1.00 94.94 410 LEU A CA 1
ATOM 3167 C C . LEU A 1 410 ? 20.690 -6.148 -19.510 1.00 94.94 410 LEU A C 1
ATOM 3169 O O . LEU A 1 410 ? 19.482 -6.352 -19.389 1.00 94.94 410 LEU A O 1
ATOM 3173 N N . ASP A 1 411 ? 21.575 -6.573 -18.607 1.00 94.94 411 ASP A N 1
ATOM 3174 C CA . ASP A 1 411 ? 21.208 -7.362 -17.434 1.00 94.94 411 ASP A CA 1
ATOM 3175 C C . ASP A 1 411 ? 20.344 -6.533 -16.459 1.00 94.94 411 ASP A C 1
ATOM 3177 O O . ASP A 1 411 ? 19.343 -7.043 -15.954 1.00 94.94 411 ASP A O 1
ATOM 3181 N N . ILE A 1 412 ? 20.648 -5.246 -16.234 1.00 95.19 412 ILE A N 1
ATOM 3182 C CA . ILE A 1 412 ? 19.809 -4.336 -15.431 1.00 95.19 412 ILE A CA 1
ATOM 3183 C C . ILE A 1 412 ? 18.433 -4.165 -16.085 1.00 95.19 412 ILE A C 1
ATOM 3185 O O . ILE A 1 412 ? 17.418 -4.311 -15.405 1.00 95.19 412 ILE A O 1
ATOM 3189 N N . ALA A 1 413 ? 18.368 -3.900 -17.390 1.00 93.38 413 ALA A N 1
ATOM 3190 C CA . ALA A 1 413 ? 17.098 -3.752 -18.098 1.00 93.38 413 ALA A CA 1
ATOM 3191 C C . ALA A 1 413 ? 16.237 -5.019 -17.992 1.00 93.38 413 ALA A C 1
ATOM 3193 O O . ALA A 1 413 ? 15.037 -4.933 -17.723 1.00 93.38 413 ALA A O 1
ATOM 3194 N N . SER A 1 414 ? 16.866 -6.196 -18.086 1.00 91.75 414 SER A N 1
ATOM 3195 C CA . SER A 1 414 ? 16.192 -7.481 -17.898 1.00 91.75 414 SER A CA 1
ATOM 3196 C C . SER A 1 414 ? 15.605 -7.647 -16.490 1.00 91.75 414 SER A C 1
ATOM 3198 O O . SER A 1 414 ? 14.503 -8.177 -16.357 1.00 91.75 414 SER A O 1
ATOM 3200 N N . VAL A 1 415 ? 16.270 -7.130 -15.442 1.00 91.44 415 VAL A N 1
ATOM 3201 C CA . VAL A 1 415 ? 15.734 -7.119 -14.067 1.00 91.44 415 VAL A CA 1
ATOM 3202 C C . VAL A 1 415 ? 14.439 -6.315 -13.997 1.00 91.44 415 VAL A C 1
ATOM 3204 O O . VAL A 1 415 ? 13.496 -6.736 -13.334 1.00 91.44 415 VAL A O 1
ATOM 3207 N N . PHE A 1 416 ? 14.357 -5.192 -14.709 1.00 90.44 416 PHE A N 1
ATOM 3208 C CA . PHE A 1 416 ? 13.138 -4.389 -14.790 1.00 90.44 416 PHE A CA 1
ATOM 3209 C C . PHE A 1 416 ? 12.119 -4.918 -15.814 1.00 90.44 416 PHE A C 1
ATOM 3211 O O . PHE A 1 416 ? 11.061 -4.311 -15.968 1.00 90.44 416 PHE A O 1
ATOM 3218 N N . GLU A 1 417 ? 12.369 -6.068 -16.449 1.00 88.38 417 GLU A N 1
ATOM 3219 C CA . GLU A 1 417 ? 11.552 -6.647 -17.531 1.00 88.38 417 GLU A CA 1
ATOM 3220 C C . GLU A 1 417 ? 11.419 -5.721 -18.751 1.00 88.38 417 GLU A C 1
ATOM 3222 O O . GLU A 1 417 ? 10.457 -5.794 -19.519 1.00 88.38 417 GLU A O 1
ATOM 3227 N N . ILE A 1 418 ? 12.397 -4.838 -18.944 1.00 89.44 418 ILE A N 1
ATOM 3228 C CA . ILE A 1 418 ? 12.469 -3.950 -20.097 1.00 89.44 418 ILE A CA 1
ATOM 3229 C C . ILE A 1 418 ? 13.288 -4.666 -21.164 1.00 89.44 418 ILE A C 1
ATOM 3231 O O . ILE A 1 418 ? 14.487 -4.899 -21.007 1.00 89.44 418 ILE A O 1
ATOM 3235 N N . LYS A 1 419 ? 12.625 -5.024 -22.264 1.00 87.50 419 LYS A N 1
ATOM 3236 C CA . LYS A 1 419 ? 13.301 -5.559 -23.445 1.00 87.50 419 LYS A CA 1
ATOM 3237 C C . LYS A 1 419 ? 14.023 -4.411 -24.140 1.00 87.50 419 LYS A C 1
ATOM 3239 O O . LYS A 1 419 ? 13.369 -3.480 -24.603 1.00 87.50 419 LYS A O 1
ATOM 3244 N N . ILE A 1 420 ? 15.346 -4.487 -24.183 1.00 89.94 420 ILE A N 1
ATOM 3245 C CA . ILE A 1 420 ? 16.196 -3.570 -24.940 1.00 89.94 420 ILE A CA 1
ATOM 3246 C C . ILE A 1 420 ? 17.100 -4.374 -25.862 1.00 89.94 420 ILE A C 1
ATOM 3248 O O . ILE A 1 420 ? 17.543 -5.471 -25.506 1.00 89.94 420 ILE A O 1
ATOM 3252 N N . GLU A 1 421 ? 17.372 -3.831 -27.040 1.00 92.25 421 GLU A N 1
ATOM 3253 C CA . GLU A 1 421 ? 18.370 -4.401 -27.929 1.00 92.25 421 GLU A CA 1
ATOM 3254 C C . GLU A 1 421 ? 19.781 -3.947 -27.527 1.00 92.25 421 GLU A C 1
ATOM 3256 O O . GLU A 1 421 ? 19.989 -2.973 -26.798 1.00 92.25 421 GLU A O 1
ATOM 3261 N N . ILE A 1 422 ? 20.793 -4.662 -28.020 1.00 90.38 422 ILE A N 1
ATOM 3262 C CA . ILE A 1 422 ? 22.204 -4.313 -27.791 1.00 90.38 422 ILE A CA 1
ATOM 3263 C C . ILE A 1 422 ? 22.519 -2.925 -28.383 1.00 90.38 422 ILE A C 1
ATOM 3265 O O . ILE A 1 422 ? 23.308 -2.167 -27.816 1.00 90.38 422 ILE A O 1
ATOM 3269 N N . SER A 1 423 ? 21.887 -2.585 -29.509 1.00 90.69 423 SER A N 1
ATOM 3270 C CA . SER A 1 423 ? 21.935 -1.272 -30.164 1.00 90.69 423 SER A CA 1
ATOM 3271 C C . SER A 1 423 ? 21.464 -0.153 -29.228 1.00 90.69 423 SER A C 1
ATOM 3273 O O . SER A 1 423 ? 22.190 0.828 -29.046 1.00 90.69 423 SER A O 1
ATOM 3275 N N . ASP A 1 424 ? 20.318 -0.336 -28.569 1.00 91.19 424 ASP A N 1
ATOM 3276 C CA . ASP A 1 424 ? 19.755 0.620 -27.609 1.00 91.19 424 ASP A CA 1
ATOM 3277 C C . ASP A 1 424 ? 20.678 0.805 -26.401 1.00 91.19 424 ASP A C 1
ATOM 3279 O O . ASP A 1 424 ? 20.992 1.928 -26.003 1.00 91.19 424 ASP A O 1
ATOM 3283 N N . ALA A 1 425 ? 21.173 -0.300 -25.834 1.00 91.06 425 ALA A N 1
ATOM 3284 C CA . ALA A 1 425 ? 22.095 -0.263 -24.702 1.00 91.06 425 ALA A CA 1
ATOM 3285 C C . ALA A 1 425 ? 23.400 0.473 -25.052 1.00 91.06 425 ALA A C 1
ATOM 3287 O O . ALA A 1 425 ? 23.919 1.251 -24.248 1.00 91.06 425 ALA A O 1
ATOM 3288 N N . ARG A 1 426 ? 23.908 0.289 -26.278 1.00 91.00 426 ARG A N 1
ATOM 3289 C CA . ARG A 1 426 ? 25.075 1.018 -26.789 1.00 91.00 426 ARG A CA 1
ATOM 3290 C C . ARG A 1 426 ? 24.780 2.506 -26.954 1.00 91.00 426 ARG A C 1
ATOM 3292 O O . ARG A 1 426 ? 25.647 3.327 -26.661 1.00 91.00 426 ARG A O 1
ATOM 3299 N N . GLN A 1 427 ? 23.583 2.868 -27.410 1.00 90.44 427 GLN A N 1
ATOM 3300 C CA . GLN A 1 427 ? 23.172 4.265 -27.530 1.00 90.44 427 GLN A CA 1
ATOM 3301 C C . GLN A 1 427 ? 23.082 4.945 -26.159 1.00 90.44 427 GLN A C 1
ATOM 3303 O O . GLN A 1 427 ? 23.637 6.032 -26.000 1.00 90.44 427 GLN A O 1
ATOM 3308 N N . LEU A 1 428 ? 22.459 4.292 -25.173 1.00 90.19 428 LEU A N 1
ATOM 3309 C CA . LEU A 1 428 ? 22.385 4.778 -23.791 1.00 90.19 428 LEU A CA 1
ATOM 3310 C C . LEU A 1 428 ? 23.782 4.967 -23.189 1.00 90.19 428 LEU A C 1
ATOM 3312 O O . LEU A 1 428 ? 24.081 6.021 -22.631 1.00 90.19 428 LEU A O 1
ATOM 3316 N N . LEU A 1 429 ? 24.669 3.984 -23.368 1.00 88.50 429 LEU A N 1
ATOM 3317 C CA . LEU A 1 429 ? 26.058 4.075 -22.920 1.00 88.50 429 LEU A CA 1
ATOM 3318 C C . LEU A 1 429 ? 26.793 5.247 -23.586 1.00 88.50 429 LEU A C 1
ATOM 3320 O O . LEU A 1 429 ? 27.442 6.039 -22.908 1.00 88.50 429 LEU A O 1
ATOM 3324 N N . ASN A 1 430 ? 26.654 5.403 -24.905 1.00 85.50 430 ASN A N 1
ATOM 3325 C CA . ASN A 1 430 ? 27.255 6.516 -25.637 1.00 85.50 430 ASN A CA 1
ATOM 3326 C C . ASN A 1 430 ? 26.736 7.876 -25.155 1.00 85.50 430 ASN A C 1
ATOM 3328 O O . ASN A 1 430 ? 27.513 8.825 -25.101 1.00 85.50 430 ASN A O 1
ATOM 3332 N N . GLN A 1 431 ? 25.447 7.990 -24.824 1.00 86.69 431 GLN A N 1
ATOM 3333 C CA . GLN A 1 431 ? 24.862 9.217 -24.276 1.00 86.69 431 GLN A CA 1
ATOM 3334 C C . GLN A 1 431 ? 25.428 9.543 -22.894 1.00 86.69 431 GLN A C 1
ATOM 3336 O O . GLN A 1 431 ? 25.862 10.672 -22.681 1.00 86.69 431 GLN A O 1
ATOM 3341 N N . LEU A 1 432 ? 25.506 8.561 -21.989 1.00 83.81 432 LEU A N 1
ATOM 3342 C CA . LEU A 1 432 ? 26.134 8.751 -20.678 1.00 83.81 432 LEU A CA 1
ATOM 3343 C C . LEU A 1 432 ? 27.580 9.217 -20.807 1.00 83.81 432 LEU A C 1
ATOM 3345 O O . LEU A 1 432 ? 27.977 10.187 -20.165 1.00 83.81 432 LEU A O 1
ATOM 3349 N N . MET A 1 433 ? 28.347 8.560 -21.676 1.00 77.38 433 MET A N 1
ATOM 3350 C CA . MET A 1 433 ? 29.735 8.928 -21.906 1.00 77.38 433 MET A CA 1
ATOM 3351 C C . MET A 1 433 ? 29.825 10.346 -22.479 1.00 77.38 433 MET A C 1
ATOM 3353 O O . MET A 1 433 ? 30.528 11.165 -21.901 1.00 77.38 433 MET A O 1
ATOM 3357 N N . LYS A 1 434 ? 29.066 10.686 -23.537 1.00 77.56 434 LYS A N 1
ATOM 3358 C CA . LYS A 1 434 ? 28.963 12.052 -24.116 1.00 77.56 434 LYS A CA 1
ATOM 3359 C C . LYS A 1 434 ? 28.661 13.120 -23.071 1.00 77.56 434 LYS A C 1
ATOM 3361 O O . LYS A 1 434 ? 29.330 14.150 -23.050 1.00 77.56 434 LYS A O 1
ATOM 3366 N N . ASN A 1 435 ? 27.705 12.858 -22.189 1.00 74.50 435 ASN A N 1
ATOM 3367 C CA . ASN A 1 435 ? 27.332 13.788 -21.128 1.00 74.50 435 ASN A CA 1
ATOM 3368 C C . ASN A 1 435 ? 28.460 13.951 -20.104 1.00 74.50 435 ASN A C 1
ATOM 3370 O O . ASN A 1 435 ? 28.740 15.066 -19.667 1.00 74.50 435 ASN A O 1
ATOM 3374 N N . LEU A 1 436 ? 29.168 12.865 -19.787 1.00 72.50 436 LEU A N 1
ATOM 3375 C CA . LEU A 1 436 ? 30.357 12.915 -18.947 1.00 72.50 436 LEU A CA 1
ATOM 3376 C C . LEU A 1 436 ? 31.478 13.746 -19.602 1.00 72.50 436 LEU A C 1
ATOM 3378 O O . LEU A 1 436 ? 32.015 14.636 -18.942 1.00 72.50 436 LEU A O 1
ATOM 3382 N N . TYR A 1 437 ? 31.761 13.547 -20.901 1.00 69.06 437 TYR A N 1
ATOM 3383 C CA . TYR A 1 437 ? 32.723 14.360 -21.671 1.00 69.06 437 TYR A CA 1
ATOM 3384 C C . TYR A 1 437 ? 32.377 15.853 -21.613 1.00 69.06 437 TYR A C 1
ATOM 3386 O O . TYR A 1 437 ? 33.255 16.688 -21.408 1.00 69.06 437 TYR A O 1
ATOM 3394 N N . ALA A 1 438 ? 31.095 16.194 -21.773 1.00 68.62 438 ALA A N 1
ATOM 3395 C CA . ALA A 1 438 ? 30.631 17.575 -21.705 1.00 68.62 438 ALA A CA 1
ATOM 3396 C C . ALA A 1 438 ? 30.796 18.172 -20.296 1.00 68.62 438 ALA A C 1
ATOM 3398 O O . ALA A 1 438 ? 31.189 19.327 -20.162 1.00 68.62 438 ALA A O 1
ATOM 3399 N N . SER A 1 439 ? 30.542 17.381 -19.248 1.00 64.56 439 SER A N 1
ATOM 3400 C CA . SER A 1 439 ? 30.627 17.832 -17.852 1.00 64.56 439 SER A CA 1
ATOM 3401 C C . SER A 1 439 ? 32.057 18.017 -17.327 1.00 64.56 439 SER A C 1
ATOM 3403 O O . SER A 1 439 ? 32.272 18.837 -16.438 1.00 64.56 439 SER A O 1
ATOM 3405 N N . LEU A 1 440 ? 33.032 17.278 -17.871 1.00 64.62 440 LEU A N 1
ATOM 3406 C CA . LEU A 1 440 ? 34.443 17.321 -17.456 1.00 64.62 440 LEU A CA 1
ATOM 3407 C C . LEU A 1 440 ? 35.305 18.273 -18.308 1.00 64.62 440 LEU A C 1
ATOM 3409 O O . LEU A 1 440 ? 36.468 18.499 -17.979 1.00 64.62 440 LEU A O 1
ATOM 3413 N N . GLY A 1 441 ? 34.744 18.846 -19.378 1.00 59.00 441 GLY A N 1
ATOM 3414 C CA . GLY A 1 441 ? 35.473 19.660 -20.352 1.00 59.00 441 GLY A CA 1
ATOM 3415 C C . GLY A 1 441 ? 36.190 18.810 -21.411 1.00 59.00 441 GLY A C 1
ATOM 3416 O O . GLY A 1 441 ? 36.716 17.734 -21.134 1.00 59.00 441 GLY A O 1
ATOM 3417 N N . ALA A 1 442 ? 36.217 19.296 -22.656 1.00 50.31 442 ALA A N 1
ATOM 3418 C CA . ALA A 1 442 ? 36.597 18.537 -23.855 1.00 50.31 442 ALA A CA 1
ATOM 3419 C C . ALA A 1 442 ? 38.086 18.114 -23.969 1.00 50.31 442 ALA A C 1
ATOM 3421 O O . ALA A 1 442 ? 38.503 17.692 -25.046 1.00 50.31 442 ALA A O 1
ATOM 3422 N N . SER A 1 443 ? 38.905 18.216 -22.914 1.00 50.62 443 SER A N 1
ATOM 3423 C CA . SER A 1 443 ? 40.373 18.152 -23.032 1.00 50.62 443 SER A CA 1
ATOM 3424 C C . SER A 1 443 ? 41.133 17.149 -22.146 1.00 50.62 443 SER A C 1
ATOM 3426 O O . SER A 1 443 ? 42.353 17.090 -22.274 1.00 50.62 443 SER A O 1
ATOM 3428 N N . ALA A 1 444 ? 40.517 16.307 -21.302 1.00 46.09 444 ALA A N 1
ATOM 3429 C CA . ALA A 1 444 ? 41.315 15.370 -20.485 1.00 46.09 444 ALA A CA 1
ATOM 3430 C C . ALA A 1 444 ? 40.581 14.083 -20.086 1.00 46.09 444 ALA A C 1
ATOM 3432 O O . ALA A 1 444 ? 39.798 14.068 -19.141 1.00 46.09 444 ALA A O 1
ATOM 3433 N N . LEU A 1 445 ? 40.881 12.969 -20.762 1.00 48.78 445 LEU A N 1
ATOM 3434 C CA . LEU A 1 445 ? 40.092 11.735 -20.620 1.00 48.78 445 LEU A CA 1
ATOM 3435 C C . LEU A 1 445 ? 40.653 10.625 -19.747 1.00 48.78 445 LEU A C 1
ATOM 3437 O O . LEU A 1 445 ? 39.924 9.714 -19.380 1.00 48.78 445 LEU A O 1
ATOM 3441 N N . ALA A 1 446 ? 41.913 10.712 -19.366 1.00 49.06 446 ALA A N 1
ATOM 3442 C CA . ALA A 1 446 ? 42.530 9.757 -18.453 1.00 49.06 446 ALA A CA 1
ATOM 3443 C C . ALA A 1 446 ? 43.096 10.426 -17.189 1.00 49.06 446 ALA A C 1
ATOM 3445 O O . ALA A 1 446 ? 42.915 9.867 -16.108 1.00 49.06 446 ALA A O 1
ATOM 3446 N N . PRO A 1 447 ? 43.701 11.633 -17.250 1.00 51.72 447 PRO A N 1
ATOM 3447 C CA . PRO A 1 447 ? 44.344 12.204 -16.071 1.00 51.72 447 PRO A CA 1
ATOM 3448 C C . PRO A 1 447 ? 43.360 12.676 -15.000 1.00 51.72 447 PRO A C 1
ATOM 3450 O O . PRO A 1 447 ? 43.625 12.463 -13.829 1.00 51.72 447 PRO A O 1
ATOM 3453 N N . ALA A 1 448 ? 42.222 13.283 -15.355 1.00 49.81 448 ALA A N 1
ATOM 3454 C CA . ALA A 1 448 ? 41.367 13.964 -14.376 1.00 49.81 448 ALA A CA 1
ATOM 3455 C C . ALA A 1 448 ? 40.647 13.000 -13.409 1.00 49.81 448 ALA A C 1
ATOM 3457 O O . ALA A 1 448 ? 40.713 13.181 -12.195 1.00 49.81 448 ALA A O 1
ATOM 3458 N N . VAL A 1 449 ? 40.023 11.930 -13.920 1.00 52.66 449 VAL A N 1
ATOM 3459 C CA . VAL A 1 449 ? 39.374 10.904 -13.076 1.00 52.66 449 VAL A CA 1
ATOM 3460 C C . VAL A 1 449 ? 40.421 10.136 -12.266 1.00 52.66 449 VAL A C 1
ATOM 3462 O O . VAL A 1 449 ? 40.244 9.926 -11.067 1.00 52.66 449 VAL A O 1
ATOM 3465 N N . ALA A 1 450 ? 41.551 9.786 -12.891 1.00 54.88 450 ALA A N 1
ATOM 3466 C CA . ALA A 1 450 ? 42.665 9.152 -12.197 1.00 54.88 450 ALA A CA 1
ATOM 3467 C C . ALA A 1 450 ? 43.272 10.061 -11.119 1.00 54.88 450 ALA A C 1
ATOM 3469 O O . ALA A 1 450 ? 43.668 9.553 -10.080 1.00 54.88 450 ALA A O 1
ATOM 3470 N N . GLN A 1 451 ? 43.309 11.385 -11.310 1.00 59.19 451 GLN A N 1
ATOM 3471 C CA . GLN A 1 451 ? 43.819 12.342 -10.323 1.00 59.19 451 GLN A CA 1
ATOM 3472 C C . GLN A 1 451 ? 42.880 12.534 -9.136 1.00 59.19 451 GLN A C 1
ATOM 3474 O O . GLN A 1 451 ? 43.365 12.597 -8.009 1.00 59.19 451 GLN A O 1
ATOM 3479 N N . ILE A 1 452 ? 41.563 12.582 -9.357 1.00 58.47 452 ILE A N 1
ATOM 3480 C CA . ILE A 1 452 ? 40.562 12.635 -8.277 1.00 58.47 452 ILE A CA 1
ATOM 3481 C C . ILE A 1 452 ? 40.635 11.359 -7.425 1.00 58.47 452 ILE A C 1
ATOM 3483 O O . ILE A 1 452 ? 40.630 11.410 -6.197 1.00 58.47 452 ILE A O 1
ATOM 3487 N N . VAL A 1 453 ? 40.762 10.201 -8.074 1.00 54.59 453 VAL A N 1
ATOM 3488 C CA . VAL A 1 453 ? 40.917 8.915 -7.386 1.00 54.59 453 VAL A CA 1
ATOM 3489 C C . VAL A 1 453 ? 42.287 8.821 -6.694 1.00 54.59 453 VAL A C 1
ATOM 3491 O O . VAL A 1 453 ? 42.366 8.419 -5.536 1.00 54.59 453 VAL A O 1
ATOM 3494 N N . ALA A 1 454 ? 43.368 9.250 -7.349 1.00 56.84 454 ALA A N 1
ATOM 3495 C CA . ALA A 1 454 ? 44.722 9.215 -6.795 1.00 56.84 454 ALA A CA 1
ATOM 3496 C C . ALA A 1 454 ? 44.913 10.174 -5.610 1.00 56.84 454 ALA A C 1
ATOM 3498 O O . ALA A 1 454 ? 45.664 9.854 -4.691 1.00 56.84 454 ALA A O 1
ATOM 3499 N N . SER A 1 455 ? 44.253 11.335 -5.599 1.00 58.56 455 SER A N 1
ATOM 3500 C CA . SER A 1 455 ? 44.299 12.270 -4.469 1.00 58.56 455 SER A CA 1
ATOM 3501 C C . SER A 1 455 ? 43.530 11.738 -3.258 1.00 58.56 455 SER A C 1
ATOM 3503 O O . SER A 1 455 ? 44.032 11.832 -2.140 1.00 58.56 455 SER A O 1
ATOM 3505 N N . ALA A 1 456 ? 42.377 11.097 -3.472 1.00 55.19 456 ALA A N 1
ATOM 3506 C CA . ALA A 1 456 ? 41.599 10.462 -2.409 1.00 55.19 456 ALA A CA 1
ATOM 3507 C C . ALA A 1 456 ? 42.334 9.267 -1.775 1.00 55.19 456 ALA A C 1
ATOM 3509 O O . ALA A 1 456 ? 42.306 9.090 -0.558 1.00 55.19 456 ALA A O 1
ATOM 3510 N N . ILE A 1 457 ? 43.043 8.471 -2.581 1.00 55.31 457 ILE A N 1
ATOM 3511 C CA . ILE A 1 457 ? 43.805 7.314 -2.091 1.00 55.31 457 ILE A CA 1
ATOM 3512 C C . ILE A 1 457 ? 45.003 7.731 -1.228 1.00 55.31 457 ILE A C 1
ATOM 3514 O O . ILE A 1 457 ? 45.306 7.052 -0.248 1.00 55.31 457 ILE A O 1
ATOM 3518 N N . LYS A 1 458 ? 45.651 8.867 -1.527 1.00 57.06 458 LYS A N 1
ATOM 3519 C CA . LYS A 1 458 ? 46.754 9.400 -0.703 1.00 57.06 458 LYS A CA 1
ATOM 3520 C C . LYS A 1 458 ? 46.343 9.692 0.749 1.00 57.06 458 LYS A C 1
ATOM 3522 O O . LYS A 1 458 ? 47.218 9.775 1.603 1.00 57.06 458 LYS A O 1
ATOM 3527 N N . GLY A 1 459 ? 45.045 9.830 1.035 1.00 54.53 459 GLY A N 1
ATOM 3528 C CA . GLY A 1 459 ? 44.504 10.045 2.382 1.00 54.53 459 GLY A CA 1
ATOM 3529 C C . GLY A 1 459 ? 44.206 8.771 3.185 1.00 54.53 459 GLY A C 1
ATOM 3530 O O . GLY A 1 459 ? 43.737 8.876 4.316 1.00 54.53 459 GLY A O 1
ATOM 3531 N N . ILE A 1 460 ? 44.439 7.572 2.634 1.00 53.94 460 ILE A N 1
ATOM 3532 C CA . ILE A 1 460 ? 44.147 6.295 3.306 1.00 53.94 460 ILE A CA 1
ATOM 3533 C C . ILE A 1 460 ? 45.414 5.792 4.037 1.00 53.94 460 ILE A C 1
ATOM 3535 O O . ILE A 1 460 ? 46.431 5.580 3.376 1.00 53.94 460 ILE A O 1
ATOM 3539 N N . PRO A 1 461 ? 45.377 5.524 5.362 1.00 42.56 461 PRO A N 1
ATOM 3540 C CA . PRO A 1 461 ? 46.575 5.306 6.195 1.00 42.56 461 PRO A CA 1
ATOM 3541 C C . PRO A 1 461 ? 47.486 4.105 5.867 1.00 42.56 461 PRO A C 1
ATOM 3543 O O . PRO A 1 461 ? 48.495 3.932 6.541 1.00 42.56 461 PRO A O 1
ATOM 3546 N N . VAL A 1 462 ? 47.151 3.242 4.897 1.00 45.34 462 VAL A N 1
ATOM 3547 C CA . VAL A 1 462 ? 47.788 1.912 4.748 1.00 45.34 462 VAL A CA 1
ATOM 3548 C C . VAL A 1 462 ? 48.530 1.689 3.418 1.00 45.34 462 VAL A C 1
ATOM 3550 O O . VAL A 1 462 ? 49.280 0.725 3.319 1.00 45.34 462 VAL A O 1
ATOM 3553 N N . ALA A 1 463 ? 48.414 2.537 2.386 1.00 46.31 463 ALA A N 1
ATOM 3554 C CA . ALA A 1 463 ? 48.984 2.179 1.074 1.00 46.31 463 ALA A CA 1
ATOM 3555 C C . ALA A 1 463 ? 49.479 3.368 0.236 1.00 46.31 463 ALA A C 1
ATOM 3557 O O . ALA A 1 463 ? 48.787 3.855 -0.653 1.00 46.31 463 ALA A O 1
ATOM 3558 N N . GLY A 1 464 ? 50.729 3.781 0.457 1.00 47.09 464 GLY A N 1
ATOM 3559 C CA . GLY A 1 464 ? 51.443 4.714 -0.426 1.00 47.09 464 GLY A CA 1
ATOM 3560 C C . GLY A 1 464 ? 51.989 4.090 -1.725 1.00 47.09 464 GLY A C 1
ATOM 3561 O O . GLY A 1 464 ? 52.639 4.789 -2.495 1.00 47.09 464 GLY A O 1
ATOM 3562 N N . THR A 1 465 ? 51.761 2.796 -1.981 1.00 53.69 465 THR A N 1
ATOM 3563 C CA . THR A 1 465 ? 52.410 2.022 -3.061 1.00 53.69 465 THR A CA 1
ATOM 3564 C C . THR A 1 465 ? 51.418 1.190 -3.885 1.00 53.69 465 THR A C 1
ATOM 3566 O O . THR A 1 465 ? 51.588 -0.013 -4.077 1.00 53.69 465 THR A O 1
ATOM 3569 N N . LEU A 1 466 ? 50.351 1.810 -4.397 1.00 57.62 466 LEU A N 1
ATOM 3570 C CA . LEU A 1 466 ? 49.519 1.153 -5.411 1.00 57.62 466 LEU A CA 1
ATOM 3571 C C . LEU A 1 466 ? 50.255 1.114 -6.759 1.00 57.62 466 LEU A C 1
ATOM 3573 O O . LEU A 1 466 ? 50.707 2.145 -7.254 1.00 57.62 466 LEU A O 1
ATOM 3577 N N . SER A 1 467 ? 50.354 -0.071 -7.368 1.00 61.56 467 SER A N 1
ATOM 3578 C CA . SER A 1 467 ? 50.831 -0.228 -8.747 1.00 61.56 467 SER A CA 1
ATOM 3579 C C . SER A 1 467 ? 49.835 0.388 -9.741 1.00 61.56 467 SER A C 1
ATOM 3581 O O . SER A 1 467 ? 48.646 0.524 -9.440 1.00 61.56 467 SER A O 1
ATOM 3583 N N . GLY A 1 468 ? 50.300 0.744 -10.946 1.00 64.12 468 GLY A N 1
ATOM 3584 C CA . GLY A 1 468 ? 49.464 1.382 -11.976 1.00 64.12 468 GLY A CA 1
ATOM 3585 C C . GLY A 1 468 ? 48.155 0.632 -12.270 1.00 64.12 468 GLY A C 1
ATOM 3586 O O . GLY A 1 468 ? 47.101 1.261 -12.347 1.00 64.12 468 GLY A O 1
ATOM 3587 N N . GLY A 1 469 ? 48.193 -0.706 -12.305 1.00 69.12 469 GLY A N 1
ATOM 3588 C CA . GLY A 1 469 ? 47.003 -1.540 -12.515 1.00 69.12 469 GLY A CA 1
ATOM 3589 C C . GLY A 1 469 ? 45.980 -1.455 -11.375 1.00 69.12 469 GLY A C 1
ATOM 3590 O O . GLY A 1 469 ? 44.778 -1.367 -11.617 1.00 69.12 469 GLY A O 1
ATOM 3591 N N . ALA A 1 470 ? 46.418 -1.389 -10.114 1.00 71.88 470 ALA A N 1
ATOM 3592 C CA . ALA A 1 470 ? 45.491 -1.274 -8.985 1.00 71.88 470 ALA A CA 1
ATOM 3593 C C . ALA A 1 470 ? 44.704 0.049 -9.022 1.00 71.88 470 ALA A C 1
ATOM 3595 O O . ALA A 1 470 ? 43.498 0.062 -8.767 1.00 71.88 470 ALA A O 1
ATOM 3596 N N . LEU A 1 471 ? 45.362 1.150 -9.404 1.00 72.62 471 LEU A N 1
ATOM 3597 C CA . LEU A 1 471 ? 44.707 2.446 -9.592 1.00 72.62 471 LEU A CA 1
ATOM 3598 C C . LEU A 1 471 ? 43.689 2.404 -10.745 1.00 72.62 471 LEU A C 1
ATOM 3600 O O . LEU A 1 471 ? 42.571 2.901 -10.592 1.00 72.62 471 LEU A O 1
ATOM 3604 N N . GLN A 1 472 ? 44.043 1.771 -11.869 1.00 72.75 472 GLN A N 1
ATOM 3605 C CA . GLN A 1 472 ? 43.132 1.584 -13.004 1.00 72.75 472 GLN A CA 1
ATOM 3606 C C . GLN A 1 472 ? 41.890 0.769 -12.618 1.00 72.75 472 GLN A C 1
ATOM 3608 O O . GLN A 1 472 ? 40.778 1.132 -13.002 1.00 72.75 472 GLN A O 1
ATOM 3613 N N . GLY A 1 473 ? 42.043 -0.266 -11.786 1.00 78.44 473 GLY A N 1
ATOM 3614 C CA . GLY A 1 473 ? 40.918 -1.034 -11.251 1.00 78.44 473 GLY A CA 1
ATOM 3615 C C . GLY A 1 473 ? 39.946 -0.188 -10.421 1.00 78.44 473 GLY A C 1
ATOM 3616 O O . GLY A 1 473 ? 38.731 -0.311 -10.585 1.00 78.44 473 GLY A O 1
ATOM 3617 N N . VAL A 1 474 ? 40.451 0.718 -9.574 1.00 78.19 474 VAL A N 1
ATOM 3618 C CA . VAL A 1 474 ? 39.601 1.629 -8.782 1.00 78.19 474 VAL A CA 1
ATOM 3619 C C . VAL A 1 474 ? 38.856 2.614 -9.684 1.00 78.19 474 VAL A C 1
ATOM 3621 O O . VAL A 1 474 ? 37.648 2.783 -9.528 1.00 78.19 474 VAL A O 1
ATOM 3624 N N . VAL A 1 475 ? 39.538 3.223 -10.659 1.00 78.00 475 VAL A N 1
ATOM 3625 C CA . VAL A 1 475 ? 38.902 4.122 -11.639 1.00 78.00 475 VAL A CA 1
ATOM 3626 C C . VAL A 1 475 ? 37.782 3.394 -12.389 1.00 78.00 475 VAL A C 1
ATOM 3628 O O . VAL A 1 475 ? 36.665 3.905 -12.490 1.00 78.00 475 VAL A O 1
ATOM 3631 N N . GLN A 1 476 ? 38.043 2.166 -12.839 1.00 79.94 476 GLN A N 1
ATOM 3632 C CA . GLN A 1 476 ? 37.056 1.351 -13.537 1.00 79.94 476 GLN A CA 1
ATOM 3633 C C . GLN A 1 476 ? 35.862 0.989 -12.642 1.00 79.94 476 GLN A C 1
ATOM 3635 O O . GLN A 1 476 ? 34.720 1.003 -13.112 1.00 79.94 476 GLN A O 1
ATOM 3640 N N . ALA A 1 477 ? 36.095 0.710 -11.355 1.00 83.75 477 ALA A N 1
ATOM 3641 C CA . ALA A 1 477 ? 35.034 0.448 -10.388 1.00 83.75 477 ALA A CA 1
ATOM 3642 C C . ALA A 1 477 ? 34.108 1.663 -10.221 1.00 83.75 477 ALA A C 1
ATOM 3644 O O . ALA A 1 477 ? 32.888 1.515 -10.258 1.00 83.75 477 ALA A O 1
ATOM 3645 N N . VAL A 1 478 ? 34.676 2.867 -10.094 1.00 83.25 478 VAL A N 1
ATOM 3646 C CA . VAL A 1 478 ? 33.910 4.117 -9.954 1.00 83.25 478 VAL A CA 1
ATOM 3647 C C . VAL A 1 478 ? 33.030 4.352 -11.180 1.00 83.25 478 VAL A C 1
ATOM 3649 O O . VAL A 1 478 ? 31.821 4.530 -11.041 1.00 83.25 478 VAL A O 1
ATOM 3652 N N . VAL A 1 479 ? 33.608 4.283 -12.384 1.00 82.44 479 VAL A N 1
ATOM 3653 C CA . VAL A 1 479 ? 32.872 4.508 -13.639 1.00 82.44 479 VAL A CA 1
ATOM 3654 C C . VAL A 1 479 ? 31.784 3.450 -13.842 1.00 82.44 479 VAL A C 1
ATOM 3656 O O . VAL A 1 479 ? 30.642 3.792 -14.144 1.00 82.44 479 VAL A O 1
ATOM 3659 N N . THR A 1 480 ? 32.099 2.169 -13.622 1.00 86.62 480 THR A N 1
ATOM 3660 C CA . THR A 1 480 ? 31.129 1.071 -13.790 1.00 86.62 480 THR A CA 1
ATOM 3661 C C . THR A 1 480 ? 29.973 1.200 -12.796 1.00 86.62 480 THR A C 1
ATOM 3663 O O . THR A 1 480 ? 28.809 1.073 -13.179 1.00 86.62 480 THR A O 1
ATOM 3666 N N . ARG A 1 481 ? 30.267 1.507 -11.527 1.00 89.25 481 ARG A N 1
ATOM 3667 C CA . ARG A 1 481 ? 29.249 1.687 -10.485 1.00 89.25 481 ARG A CA 1
ATOM 3668 C C . ARG A 1 481 ? 28.374 2.910 -10.744 1.00 89.25 481 ARG A C 1
ATOM 3670 O O . ARG A 1 481 ? 27.165 2.841 -10.520 1.00 89.25 481 ARG A O 1
ATOM 3677 N N . TRP A 1 482 ? 28.955 3.997 -11.252 1.00 88.25 482 TRP A N 1
ATOM 3678 C CA . TRP A 1 482 ? 28.215 5.186 -11.671 1.00 88.25 482 TRP A CA 1
ATOM 3679 C C . TRP A 1 482 ? 27.242 4.873 -12.816 1.00 88.25 482 TRP A C 1
ATOM 3681 O O . TRP A 1 482 ? 26.040 5.072 -12.643 1.00 88.25 482 TRP A O 1
ATOM 3691 N N . ILE A 1 483 ? 27.724 4.290 -13.926 1.00 89.56 483 ILE A N 1
ATOM 3692 C CA . ILE A 1 483 ? 26.877 3.874 -15.065 1.00 89.56 483 ILE A CA 1
ATOM 3693 C C . ILE A 1 483 ? 25.743 2.972 -14.574 1.00 89.56 483 ILE A C 1
ATOM 3695 O O . ILE A 1 483 ? 24.581 3.176 -14.921 1.00 89.56 483 ILE A O 1
ATOM 3699 N N . GLY A 1 484 ? 26.077 1.986 -13.739 1.00 92.06 484 GLY A N 1
ATOM 3700 C CA . GLY A 1 484 ? 25.111 1.060 -13.168 1.00 92.06 484 GLY A CA 1
ATOM 3701 C C . GLY A 1 484 ? 24.037 1.764 -12.343 1.00 92.06 484 GLY A C 1
ATOM 3702 O O . GLY A 1 484 ? 22.856 1.494 -12.531 1.00 92.06 484 GLY A O 1
ATOM 3703 N N . THR A 1 485 ? 24.424 2.698 -11.473 1.00 92.50 485 THR A N 1
ATOM 3704 C CA . THR A 1 485 ? 23.491 3.445 -10.612 1.00 92.50 485 THR A CA 1
ATOM 3705 C C . THR A 1 485 ? 22.533 4.308 -11.432 1.00 92.50 485 THR A C 1
ATOM 3707 O O . THR A 1 485 ? 21.325 4.235 -11.220 1.00 92.50 485 THR A O 1
ATOM 3710 N N . VAL A 1 486 ? 23.050 5.042 -12.423 1.00 91.31 486 VAL A N 1
ATOM 3711 C CA . VAL A 1 486 ? 22.231 5.856 -13.336 1.00 91.31 486 VAL A CA 1
ATOM 3712 C C . VAL A 1 486 ? 21.238 4.981 -14.105 1.00 91.31 486 VAL A C 1
ATOM 3714 O O . VAL A 1 486 ? 20.070 5.327 -14.237 1.00 91.31 486 VAL A O 1
ATOM 3717 N N . MET A 1 487 ? 21.674 3.812 -14.576 1.00 94.19 487 MET A N 1
ATOM 3718 C CA . MET A 1 487 ? 20.820 2.896 -15.336 1.00 94.19 487 MET A CA 1
ATOM 3719 C C . MET A 1 487 ? 19.743 2.234 -14.475 1.00 94.19 487 MET A C 1
ATOM 3721 O O . MET A 1 487 ? 18.623 2.049 -14.946 1.00 94.19 487 MET A O 1
ATOM 3725 N N . VAL A 1 488 ? 20.047 1.905 -13.215 1.00 93.75 488 VAL A N 1
ATOM 3726 C CA . VAL A 1 488 ? 19.046 1.396 -12.264 1.00 93.75 488 VAL A CA 1
ATOM 3727 C C . VAL A 1 488 ? 17.900 2.389 -12.109 1.00 93.75 488 VAL A C 1
ATOM 3729 O O . VAL A 1 488 ? 16.741 1.990 -12.186 1.00 93.75 488 VAL A O 1
ATOM 3732 N N . GLU A 1 489 ? 18.215 3.666 -11.923 1.00 90.94 489 GLU A N 1
ATOM 3733 C CA . GLU A 1 489 ? 17.215 4.707 -11.695 1.00 90.94 489 GLU A CA 1
ATOM 3734 C C . GLU A 1 489 ? 16.471 5.080 -12.986 1.00 90.94 489 GLU A C 1
ATOM 3736 O O . GLU A 1 489 ? 15.242 5.087 -12.998 1.00 90.94 489 GLU A O 1
ATOM 3741 N N . TYR A 1 490 ? 17.180 5.193 -14.115 1.00 90.75 490 TYR A N 1
ATOM 3742 C CA . TYR A 1 490 ? 16.574 5.394 -15.435 1.00 90.75 490 TYR A CA 1
ATOM 3743 C C . TYR A 1 490 ? 15.547 4.303 -15.794 1.00 90.75 490 TYR A C 1
ATOM 3745 O O . TYR A 1 490 ? 14.431 4.591 -16.235 1.00 90.75 490 TYR A O 1
ATOM 3753 N N . PHE A 1 491 ? 15.893 3.025 -15.599 1.00 91.06 491 PHE A N 1
ATOM 3754 C CA . PHE A 1 491 ? 14.971 1.924 -15.887 1.00 91.06 491 PHE A CA 1
ATOM 3755 C C . PHE A 1 491 ? 13.855 1.795 -14.846 1.00 91.06 491 PHE A C 1
ATOM 3757 O O . PHE A 1 491 ? 12.745 1.387 -15.201 1.00 91.06 491 PHE A O 1
ATOM 3764 N N . GLN A 1 492 ? 14.106 2.173 -13.590 1.00 88.81 492 GLN A N 1
ATOM 3765 C CA . GLN A 1 492 ? 13.079 2.227 -12.553 1.00 88.81 492 GLN A CA 1
ATOM 3766 C C . GLN A 1 492 ? 11.993 3.256 -12.898 1.00 88.81 492 GLN A C 1
ATOM 3768 O O . GLN A 1 492 ? 10.817 2.894 -12.888 1.00 88.81 492 GLN A O 1
ATOM 3773 N N . GLU A 1 493 ? 12.370 4.487 -13.252 1.00 86.38 493 GLU A N 1
ATOM 3774 C CA . GLU A 1 493 ? 11.430 5.550 -13.648 1.00 86.38 493 GLU A CA 1
ATOM 3775 C C . GLU A 1 493 ? 10.631 5.163 -14.898 1.00 86.38 493 GLU A C 1
ATOM 3777 O O . GLU A 1 493 ? 9.411 5.330 -14.985 1.00 86.38 493 GLU A O 1
ATOM 3782 N N . ARG A 1 494 ? 11.306 4.541 -15.872 1.00 84.06 494 ARG A N 1
ATOM 3783 C CA . ARG A 1 494 ? 10.650 4.052 -17.087 1.00 84.06 494 ARG A CA 1
ATOM 3784 C C . ARG A 1 494 ? 9.631 2.947 -16.792 1.00 84.06 494 ARG A C 1
ATOM 3786 O O . ARG A 1 494 ? 8.604 2.876 -17.471 1.00 84.06 494 ARG A O 1
ATOM 3793 N N . LYS A 1 495 ? 9.881 2.097 -15.787 1.00 80.19 495 LYS A N 1
ATOM 3794 C CA . LYS A 1 495 ? 8.925 1.073 -15.330 1.00 80.19 495 LYS A CA 1
ATOM 3795 C C . LYS A 1 495 ? 7.760 1.686 -14.543 1.00 80.19 495 LYS A C 1
ATOM 3797 O O . LYS A 1 495 ? 6.630 1.235 -14.736 1.00 80.19 495 LYS A O 1
ATOM 3802 N N . SER A 1 496 ? 7.998 2.704 -13.710 1.00 69.62 496 SER A N 1
ATOM 3803 C CA . SER A 1 496 ? 6.947 3.380 -12.926 1.00 69.62 496 SER A CA 1
ATOM 3804 C C . SER A 1 496 ? 6.044 4.295 -13.764 1.00 69.62 496 SER A C 1
ATOM 3806 O O . SER A 1 496 ? 4.962 4.655 -13.305 1.00 69.62 496 SER A O 1
ATOM 3808 N N . ARG A 1 497 ? 6.424 4.607 -15.016 1.00 66.38 497 ARG A N 1
ATOM 3809 C CA . ARG A 1 497 ? 5.722 5.561 -15.905 1.00 66.38 497 ARG A CA 1
ATOM 3810 C C . ARG A 1 497 ? 5.616 6.968 -15.304 1.00 66.38 497 ARG A C 1
ATOM 3812 O O . ARG A 1 497 ? 4.721 7.726 -15.680 1.00 66.38 497 ARG A O 1
ATOM 3819 N N . GLU A 1 498 ? 6.500 7.305 -14.374 1.00 61.06 498 GLU A N 1
ATOM 3820 C CA . GLU A 1 498 ? 6.638 8.667 -13.867 1.00 61.06 498 GLU A CA 1
ATOM 3821 C C . GLU A 1 498 ? 7.243 9.561 -14.959 1.00 61.06 498 GLU A C 1
ATOM 3823 O O . GLU A 1 498 ? 7.810 9.065 -15.938 1.00 61.06 498 GLU A O 1
ATOM 3828 N N . THR A 1 499 ? 7.056 10.881 -14.849 1.00 52.50 499 THR A N 1
ATOM 3829 C CA . THR A 1 499 ? 7.634 11.860 -15.782 1.00 52.50 499 THR A CA 1
ATOM 3830 C C . THR A 1 499 ? 9.150 11.692 -15.761 1.00 52.50 499 THR A C 1
ATOM 3832 O O . THR A 1 499 ? 9.796 12.158 -14.829 1.00 52.50 499 THR A O 1
ATOM 3835 N N . GLY A 1 500 ? 9.686 10.956 -16.739 1.00 54.78 500 GLY A N 1
ATOM 3836 C CA . GLY A 1 500 ? 11.079 10.522 -16.729 1.00 54.78 500 GLY A CA 1
ATOM 3837 C C . GLY A 1 500 ? 12.018 11.709 -16.586 1.00 54.78 500 GLY A C 1
ATOM 3838 O O . GLY A 1 500 ? 11.891 12.689 -17.329 1.00 54.78 500 GLY A O 1
ATOM 3839 N N . SER A 1 501 ? 12.935 11.618 -15.626 1.00 58.91 501 SER A N 1
ATOM 3840 C CA . SER A 1 501 ? 14.034 12.562 -15.524 1.00 58.91 501 SER A CA 1
ATOM 3841 C C . SER A 1 501 ? 14.872 12.476 -16.800 1.00 58.91 501 SER A C 1
ATOM 3843 O O . SER A 1 501 ? 15.007 11.416 -17.424 1.00 58.91 501 SER A O 1
ATOM 3845 N N . ASP A 1 502 ? 15.395 13.615 -17.250 1.00 79.25 502 ASP A N 1
ATOM 3846 C CA . ASP A 1 502 ? 16.314 13.603 -18.378 1.00 79.25 502 ASP A CA 1
ATOM 3847 C C . ASP A 1 502 ? 17.546 12.774 -17.984 1.00 79.25 502 ASP A C 1
ATOM 3849 O O . ASP A 1 502 ? 18.144 12.975 -16.920 1.00 79.25 502 ASP A O 1
ATOM 3853 N N . LEU A 1 503 ? 17.937 11.826 -18.841 1.00 82.31 503 LEU A N 1
ATOM 3854 C CA . LEU A 1 503 ? 19.072 10.936 -18.584 1.00 82.31 503 LEU A CA 1
ATOM 3855 C C . LEU A 1 503 ? 20.342 11.748 -18.285 1.00 82.31 503 LEU A C 1
ATOM 3857 O O . LEU A 1 503 ? 21.201 11.315 -17.519 1.00 82.31 503 LEU A O 1
ATOM 3861 N N . GLN A 1 504 ? 20.446 12.946 -18.865 1.00 82.44 504 GLN A N 1
ATOM 3862 C CA . GLN A 1 504 ? 21.528 13.884 -18.605 1.00 82.44 504 GLN A CA 1
ATOM 3863 C C . GLN A 1 504 ? 21.523 14.432 -17.171 1.00 82.44 504 GLN A C 1
ATOM 3865 O O . GLN A 1 504 ? 22.576 14.417 -16.528 1.00 82.44 504 GLN A O 1
ATOM 3870 N N . SER A 1 505 ? 20.377 14.888 -16.652 1.00 82.38 505 SER A N 1
ATOM 3871 C CA . SER A 1 505 ? 20.299 15.418 -15.283 1.00 82.38 505 SER A CA 1
ATOM 3872 C C . SER A 1 505 ? 20.642 14.349 -14.251 1.00 82.38 505 SER A C 1
ATOM 3874 O O . SER A 1 505 ? 21.449 14.594 -13.353 1.00 82.38 505 SER A O 1
ATOM 3876 N N . LEU A 1 506 ? 20.119 13.137 -14.455 1.00 84.81 506 LEU A N 1
ATOM 3877 C CA . LEU A 1 506 ? 20.371 11.992 -13.589 1.00 84.81 506 LEU A CA 1
ATOM 3878 C C . LEU A 1 506 ? 21.860 11.608 -13.581 1.00 84.81 506 LEU A C 1
ATOM 3880 O O . LEU A 1 506 ? 22.467 11.397 -12.530 1.00 84.81 506 LEU A O 1
ATOM 3884 N N . ALA A 1 507 ? 22.482 11.578 -14.762 1.00 83.12 507 ALA A N 1
ATOM 3885 C CA . ALA A 1 507 ? 23.899 11.272 -14.920 1.00 83.12 507 ALA A CA 1
ATOM 3886 C C . ALA A 1 507 ? 24.804 12.258 -14.157 1.00 83.12 507 ALA A C 1
ATOM 3888 O O . ALA A 1 507 ? 25.746 11.833 -13.482 1.00 83.12 507 ALA A O 1
ATOM 3889 N N . MET A 1 508 ? 24.507 13.560 -14.237 1.00 80.50 508 MET A N 1
ATOM 3890 C CA . MET A 1 508 ? 25.281 14.621 -13.578 1.00 80.50 508 MET A CA 1
ATOM 3891 C C . MET A 1 508 ? 25.137 14.594 -12.054 1.00 80.50 508 MET A C 1
ATOM 3893 O O . MET A 1 508 ? 26.128 14.778 -11.345 1.00 80.50 508 MET A O 1
ATOM 3897 N N . GLU A 1 509 ? 23.929 14.348 -11.545 1.00 85.38 509 GLU A N 1
ATOM 3898 C CA . GLU A 1 509 ? 23.677 14.194 -10.110 1.00 85.38 509 GLU A CA 1
ATOM 3899 C C . GLU A 1 509 ? 24.477 13.017 -9.540 1.00 85.38 509 GLU A C 1
ATOM 3901 O O . GLU A 1 509 ? 25.295 13.191 -8.632 1.00 85.38 509 GLU A O 1
ATOM 3906 N N . LYS A 1 510 ? 24.331 11.830 -10.145 1.00 86.62 510 LYS A N 1
ATOM 3907 C CA . LYS A 1 510 ? 25.008 10.617 -9.669 1.00 86.62 510 LYS A CA 1
ATOM 3908 C C . LYS A 1 510 ? 26.517 10.655 -9.856 1.00 86.62 510 LYS A C 1
ATOM 3910 O O . LYS A 1 510 ? 27.228 9.980 -9.115 1.00 86.62 510 LYS A O 1
ATOM 3915 N N . TRP A 1 511 ? 27.032 11.439 -10.805 1.00 81.88 511 TRP A N 1
ATOM 3916 C CA . TRP A 1 511 ? 28.477 11.622 -10.959 1.00 81.88 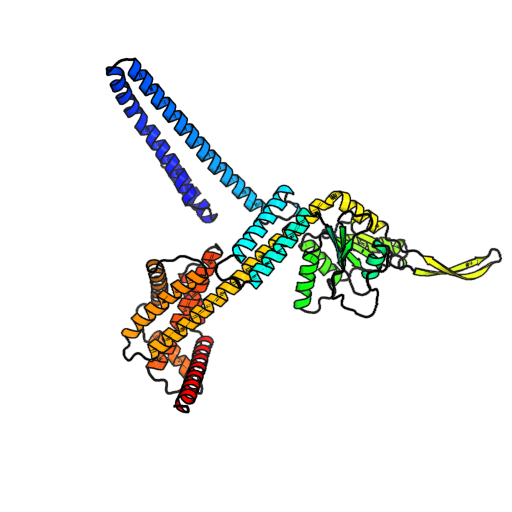511 TRP A CA 1
ATOM 3917 C C . TRP A 1 511 ? 29.078 12.311 -9.733 1.00 81.88 511 TRP A C 1
ATOM 3919 O O . TRP A 1 511 ? 30.044 11.807 -9.165 1.00 81.88 511 TRP A O 1
ATOM 3929 N N . LYS A 1 512 ? 28.459 13.408 -9.269 1.00 79.81 512 LYS A N 1
ATOM 3930 C CA . LYS A 1 512 ? 28.913 14.136 -8.072 1.00 79.81 512 LYS A CA 1
ATOM 3931 C C . LYS A 1 512 ? 28.922 13.241 -6.834 1.00 79.81 512 LYS A C 1
ATOM 3933 O O . LYS A 1 512 ? 29.883 13.278 -6.067 1.00 79.81 512 LYS A O 1
ATOM 3938 N N . GLU A 1 513 ? 27.883 12.423 -6.663 1.00 82.88 513 GLU A N 1
ATOM 3939 C CA . GLU A 1 513 ? 27.813 11.438 -5.581 1.00 82.88 513 GLU A CA 1
ATOM 3940 C C . GLU A 1 513 ? 28.947 10.408 -5.691 1.00 82.88 513 GLU A C 1
ATOM 3942 O O . GLU A 1 513 ? 29.685 10.197 -4.725 1.00 82.88 513 GLU A O 1
ATOM 3947 N N . ALA A 1 514 ? 29.133 9.807 -6.871 1.00 77.44 514 ALA A N 1
ATOM 3948 C CA . ALA A 1 514 ? 30.117 8.752 -7.107 1.00 77.44 514 ALA A CA 1
ATOM 3949 C C . ALA A 1 514 ? 31.574 9.215 -6.928 1.00 77.44 514 ALA A C 1
ATOM 3951 O O . ALA A 1 514 ? 32.411 8.428 -6.488 1.00 77.44 514 ALA A O 1
ATOM 3952 N N . THR A 1 515 ? 31.883 10.480 -7.233 1.00 72.88 515 THR A N 1
ATOM 3953 C CA . THR A 1 515 ? 33.228 11.061 -7.068 1.00 72.88 515 THR A CA 1
ATOM 3954 C C . THR A 1 515 ? 33.459 11.737 -5.715 1.00 72.88 515 THR A C 1
ATOM 3956 O O . THR A 1 515 ? 34.503 12.354 -5.509 1.00 72.88 515 THR A O 1
ATOM 3959 N N . SER A 1 516 ? 32.505 11.662 -4.783 1.00 79.19 516 SER A N 1
ATOM 3960 C CA . SER A 1 516 ? 32.686 12.216 -3.438 1.00 79.19 516 SER A CA 1
ATOM 3961 C C . SER A 1 516 ? 33.798 11.483 -2.672 1.00 79.19 516 SER A C 1
ATOM 3963 O O . SER A 1 516 ? 33.976 10.269 -2.800 1.00 79.19 516 SER A O 1
ATOM 3965 N N . ALA A 1 517 ? 34.547 12.215 -1.840 1.00 71.69 517 ALA A N 1
ATOM 3966 C CA . ALA A 1 517 ? 35.684 11.660 -1.099 1.00 71.69 517 ALA A CA 1
ATOM 3967 C C . ALA A 1 517 ? 35.298 10.451 -0.220 1.00 71.69 517 ALA A C 1
ATOM 3969 O O . ALA A 1 517 ? 36.059 9.490 -0.117 1.00 71.69 517 ALA A O 1
ATOM 3970 N N . SER A 1 518 ? 34.094 10.461 0.362 1.00 75.25 518 SER A N 1
ATOM 3971 C CA . SER A 1 518 ? 33.568 9.363 1.180 1.00 75.25 518 SER A CA 1
ATOM 3972 C C . SER A 1 518 ? 33.282 8.098 0.363 1.00 75.25 518 SER A C 1
ATOM 3974 O O . SER A 1 518 ? 33.654 7.000 0.783 1.00 75.25 518 SER A O 1
ATOM 3976 N N . GLN A 1 519 ? 32.674 8.231 -0.820 1.00 79.19 519 GLN A N 1
ATOM 3977 C CA . GLN A 1 519 ? 32.395 7.096 -1.706 1.00 79.19 519 GLN A CA 1
ATOM 3978 C C . GLN A 1 519 ? 33.689 6.478 -2.246 1.00 79.19 519 GLN A C 1
ATOM 3980 O O . GLN A 1 519 ? 33.847 5.256 -2.196 1.00 79.19 519 GLN A O 1
ATOM 3985 N N . LEU A 1 520 ? 34.651 7.303 -2.671 1.00 75.19 520 LEU A N 1
ATOM 3986 C CA . LEU A 1 520 ? 35.958 6.837 -3.147 1.00 75.19 520 LEU A CA 1
ATOM 3987 C C . LEU A 1 520 ? 36.738 6.090 -2.055 1.00 75.19 520 LEU A C 1
ATOM 3989 O O . LEU A 1 520 ? 37.249 4.996 -2.304 1.00 75.19 520 LEU A O 1
ATOM 3993 N N . ALA A 1 521 ? 36.768 6.628 -0.831 1.00 70.25 521 ALA A N 1
ATOM 3994 C CA . ALA A 1 521 ? 37.385 5.957 0.311 1.00 70.25 521 ALA A CA 1
ATOM 3995 C C . ALA A 1 521 ? 36.703 4.612 0.617 1.00 70.25 521 ALA A C 1
ATOM 3997 O O . ALA A 1 521 ? 37.380 3.607 0.842 1.00 70.25 521 ALA A O 1
ATOM 3998 N N . SER A 1 522 ? 35.366 4.562 0.565 1.00 80.00 522 SER A N 1
ATOM 3999 C CA . SER A 1 522 ? 34.614 3.324 0.795 1.00 80.00 522 SER A CA 1
ATOM 4000 C C . SER A 1 522 ? 34.925 2.237 -0.243 1.00 80.00 522 SER A C 1
ATOM 4002 O O . SER A 1 522 ? 35.136 1.082 0.128 1.00 80.00 522 SER A O 1
ATOM 4004 N N . LEU A 1 523 ? 35.039 2.607 -1.524 1.00 78.88 523 LEU A N 1
ATOM 4005 C CA . LEU A 1 523 ? 35.374 1.697 -2.621 1.00 78.88 523 LEU A CA 1
ATOM 4006 C C . LEU A 1 523 ? 36.796 1.142 -2.490 1.00 78.88 523 LEU A C 1
ATOM 4008 O O . LEU A 1 523 ? 37.011 -0.054 -2.696 1.00 78.88 523 LEU A O 1
ATOM 4012 N N . ALA A 1 524 ? 37.756 1.987 -2.104 1.00 70.50 524 ALA A N 1
ATOM 4013 C CA . ALA A 1 524 ? 39.134 1.572 -1.863 1.00 70.50 524 ALA A CA 1
ATOM 4014 C C . ALA A 1 524 ? 39.232 0.563 -0.701 1.00 70.50 524 ALA A C 1
ATOM 4016 O O . ALA A 1 524 ? 39.863 -0.487 -0.839 1.00 70.50 524 ALA A O 1
ATOM 4017 N N . VAL A 1 525 ? 38.543 0.825 0.418 1.00 76.25 525 VAL A N 1
ATOM 4018 C CA . VAL A 1 525 ? 38.480 -0.094 1.571 1.00 76.25 525 VAL A CA 1
ATOM 4019 C C . VAL A 1 525 ? 37.763 -1.401 1.217 1.00 76.25 525 VAL A C 1
ATOM 4021 O O . VAL A 1 525 ? 38.211 -2.482 1.608 1.00 76.25 525 VAL A O 1
ATOM 4024 N N . GLU A 1 526 ? 36.657 -1.338 0.470 1.00 80.62 526 GLU A N 1
ATOM 4025 C CA . GLU A 1 526 ? 35.939 -2.532 0.013 1.00 80.62 526 GLU A CA 1
ATOM 4026 C C . GLU A 1 526 ? 36.821 -3.397 -0.902 1.00 80.62 526 GLU A C 1
ATOM 4028 O O . GLU A 1 526 ? 36.842 -4.623 -0.757 1.00 80.62 526 GLU A O 1
ATOM 4033 N N . GLY A 1 527 ? 37.606 -2.762 -1.778 1.00 75.31 527 GLY A N 1
ATOM 4034 C CA . GLY A 1 527 ? 38.581 -3.427 -2.640 1.00 75.31 527 GLY A CA 1
ATOM 4035 C C . GLY A 1 527 ? 39.656 -4.157 -1.860 1.00 75.31 527 GLY A C 1
ATOM 4036 O O . GLY A 1 527 ? 39.823 -5.362 -2.054 1.00 75.31 527 GLY A O 1
ATOM 4037 N N . LEU A 1 528 ? 40.312 -3.475 -0.918 1.00 69.69 528 LEU A N 1
ATOM 4038 C CA . LEU A 1 528 ? 41.323 -4.079 -0.044 1.00 69.69 528 LEU A CA 1
ATOM 4039 C C . LEU A 1 528 ? 40.774 -5.323 0.676 1.00 69.69 528 LEU A C 1
ATOM 4041 O O . LEU A 1 528 ? 41.365 -6.400 0.600 1.00 69.69 528 LEU A O 1
ATOM 4045 N N . ARG A 1 529 ? 39.572 -5.229 1.265 1.00 77.31 529 ARG A N 1
ATOM 4046 C CA . ARG A 1 529 ? 38.915 -6.359 1.953 1.00 77.31 529 ARG A CA 1
ATOM 4047 C C . ARG A 1 529 ? 38.574 -7.532 1.030 1.00 77.31 529 ARG A C 1
ATOM 4049 O O . ARG A 1 529 ? 38.507 -8.674 1.496 1.00 77.31 529 ARG A O 1
ATOM 4056 N N . ARG A 1 530 ? 38.265 -7.283 -0.247 1.00 74.50 530 ARG A N 1
ATOM 4057 C CA . ARG A 1 530 ? 37.987 -8.343 -1.234 1.00 74.50 530 ARG A CA 1
ATOM 4058 C C . ARG A 1 530 ? 39.277 -9.021 -1.697 1.00 74.50 530 ARG A C 1
ATOM 4060 O O . ARG A 1 530 ? 39.294 -10.249 -1.779 1.00 74.50 530 ARG A O 1
ATOM 4067 N N . PHE A 1 531 ? 40.349 -8.258 -1.911 1.00 65.88 531 PHE A N 1
ATOM 4068 C CA . PHE A 1 531 ? 41.673 -8.793 -2.241 1.00 65.88 531 PHE A CA 1
ATOM 4069 C C . PHE A 1 531 ? 42.263 -9.630 -1.096 1.00 65.88 531 PHE A C 1
ATOM 4071 O O . PHE A 1 531 ? 42.722 -10.745 -1.340 1.00 65.88 531 PHE A O 1
ATOM 4078 N N . GLU A 1 532 ? 42.159 -9.181 0.159 1.00 66.06 532 GLU A N 1
ATOM 4079 C CA . GLU A 1 532 ? 42.586 -9.965 1.331 1.00 66.06 532 GLU A CA 1
ATOM 4080 C C . GLU A 1 532 ? 41.829 -11.299 1.459 1.00 66.06 532 GLU A C 1
ATOM 4082 O O . GLU A 1 532 ? 42.422 -12.343 1.746 1.00 66.06 532 GLU A O 1
ATOM 4087 N N . ARG A 1 533 ? 40.511 -11.296 1.203 1.00 69.56 533 ARG A N 1
ATOM 4088 C CA . ARG A 1 533 ? 39.686 -12.518 1.200 1.00 69.56 533 ARG A CA 1
ATOM 4089 C C . ARG A 1 533 ? 40.061 -13.478 0.070 1.00 69.56 533 ARG A C 1
ATOM 4091 O O . ARG A 1 533 ? 40.070 -14.689 0.296 1.00 69.56 533 ARG A O 1
ATOM 4098 N N . ALA A 1 534 ? 40.376 -12.964 -1.118 1.00 62.50 534 ALA A N 1
ATOM 4099 C CA . ALA A 1 534 ? 40.847 -13.772 -2.242 1.00 62.50 534 ALA A CA 1
ATOM 4100 C C . ALA A 1 534 ? 42.237 -14.376 -1.963 1.00 62.50 534 ALA A C 1
ATOM 4102 O O . ALA A 1 534 ? 42.438 -15.570 -2.180 1.00 62.50 534 ALA A O 1
ATOM 4103 N N . GLY A 1 535 ? 43.154 -13.596 -1.377 1.00 56.16 535 GLY A N 1
ATOM 4104 C CA . GLY A 1 535 ? 44.484 -14.058 -0.967 1.00 56.16 535 GLY A CA 1
ATOM 4105 C C . GLY A 1 535 ? 44.456 -15.124 0.138 1.00 56.16 535 GLY A C 1
ATOM 4106 O O . GLY A 1 535 ? 45.222 -16.086 0.083 1.00 56.16 535 GLY A O 1
ATOM 4107 N N . ARG A 1 536 ? 43.532 -15.024 1.109 1.00 55.31 536 ARG A N 1
ATOM 4108 C CA . ARG A 1 536 ? 43.314 -16.075 2.126 1.00 55.31 536 ARG A CA 1
ATOM 4109 C C . ARG A 1 536 ? 42.747 -17.369 1.537 1.00 55.31 536 ARG A C 1
ATOM 4111 O O . ARG A 1 536 ? 43.201 -18.441 1.923 1.00 55.31 536 ARG A O 1
ATOM 4118 N N . LYS A 1 537 ? 41.804 -17.297 0.588 1.00 53.84 537 LYS A N 1
ATOM 4119 C CA . LYS A 1 537 ? 41.288 -18.492 -0.110 1.00 53.84 537 LYS A CA 1
ATOM 4120 C C . LYS A 1 537 ? 42.357 -19.175 -0.974 1.00 53.84 537 LYS A C 1
ATOM 4122 O O . LYS A 1 537 ? 42.391 -20.399 -1.010 1.00 53.84 537 LYS A O 1
ATOM 4127 N N . GLY A 1 538 ? 43.253 -18.407 -1.599 1.00 47.75 538 GLY A N 1
ATOM 4128 C CA . GLY A 1 538 ? 44.390 -18.945 -2.355 1.00 47.75 538 GLY A CA 1
ATOM 4129 C C . GLY A 1 538 ? 45.421 -19.677 -1.485 1.00 47.75 538 GLY A C 1
ATOM 4130 O O . GLY A 1 538 ? 45.897 -20.735 -1.876 1.00 47.75 538 GLY A O 1
ATOM 4131 N N . LYS A 1 539 ? 45.709 -19.176 -0.274 1.00 47.69 539 LYS A N 1
ATOM 4132 C CA . LYS A 1 539 ? 46.639 -19.829 0.673 1.00 47.69 539 LYS A CA 1
ATOM 4133 C C . LYS A 1 539 ? 46.098 -21.115 1.309 1.00 47.69 539 LYS A C 1
ATOM 4135 O O . LYS A 1 539 ? 46.885 -21.996 1.625 1.00 47.69 539 LYS A O 1
ATOM 4140 N N . ILE A 1 540 ? 44.780 -21.244 1.482 1.00 48.06 540 ILE A N 1
ATOM 4141 C CA . ILE A 1 540 ? 44.161 -22.484 1.992 1.00 48.06 540 ILE A CA 1
ATOM 4142 C C . ILE A 1 540 ? 44.147 -23.574 0.903 1.00 48.06 540 ILE A C 1
ATOM 4144 O O . ILE A 1 540 ? 44.284 -24.750 1.216 1.00 48.06 540 ILE A O 1
ATOM 4148 N N . GLY A 1 541 ? 44.057 -23.195 -0.378 1.00 40.41 541 GLY A N 1
ATOM 4149 C CA . GLY A 1 541 ? 44.139 -24.131 -1.507 1.00 40.41 541 GLY A CA 1
ATOM 4150 C C . GLY A 1 541 ? 45.551 -24.635 -1.833 1.00 40.41 541 GLY A C 1
ATOM 4151 O O . GLY A 1 541 ? 45.672 -25.683 -2.451 1.00 40.41 541 GLY A O 1
ATOM 4152 N N . SER A 1 542 ? 46.611 -23.934 -1.408 1.00 44.09 542 SER A N 1
ATOM 4153 C CA . SER A 1 542 ? 48.009 -24.325 -1.668 1.00 44.09 542 SER A CA 1
ATOM 4154 C C . SER A 1 542 ? 48.696 -25.043 -0.497 1.00 44.09 542 SER A C 1
ATOM 4156 O O . SER A 1 542 ? 49.888 -25.317 -0.578 1.00 44.09 542 SER A O 1
ATOM 4158 N N . GLN A 1 543 ? 47.991 -25.291 0.613 1.00 43.12 543 GLN A N 1
ATOM 4159 C CA . GLN A 1 543 ? 48.472 -26.137 1.721 1.00 43.12 543 GLN A CA 1
ATOM 4160 C C . GLN A 1 543 ? 47.804 -27.525 1.744 1.00 43.12 543 GLN A C 1
ATOM 4162 O O . GLN A 1 543 ? 48.024 -28.294 2.673 1.00 43.12 543 GLN A O 1
ATOM 4167 N N . GLY A 1 544 ? 46.998 -27.847 0.727 1.00 49.78 544 GLY A N 1
ATOM 4168 C CA . GLY A 1 544 ? 46.307 -29.131 0.576 1.00 49.78 544 GLY A CA 1
ATOM 4169 C C . GLY A 1 544 ? 46.522 -29.798 -0.785 1.00 49.78 544 GLY A C 1
ATOM 4170 O O . GLY A 1 544 ? 45.645 -30.539 -1.222 1.00 49.78 544 GLY A O 1
ATOM 4171 N N . SER A 1 545 ? 47.638 -29.505 -1.461 1.00 36.25 545 SER A N 1
ATOM 4172 C CA . SER A 1 545 ? 48.094 -30.198 -2.676 1.00 36.25 545 SER A CA 1
ATOM 4173 C C . SER A 1 545 ? 49.481 -30.775 -2.469 1.00 36.25 545 SER A C 1
ATOM 4175 O O . SER A 1 545 ? 50.351 -29.959 -2.078 1.00 36.25 545 SER A O 1
#

Sequence (545 aa):
MLIFLRHMAEEQEKNKKDGKNPVFSMALVAVLFFLGYLLVTLPGTFIEQYQAAKAHGPVWGYMYLGAVALGLLLLAGASSWAAWMVLKNTIEGRKRRRFSSAPASRIPDKEKVSIISRNIQEARRSAGSSGCAPDFSKAIEKSARTIEQKLEAGLLEIAVAGTVSSGKSTLLNTLVGRQVFETAASGGTTRQVRQIDFPGGDRVRLVDLPGLAEADGIDREEEARQAAASADLVLFVIDGPLKDFEFTAIKDLAAMEKRVIVCLNKQDWFSPEDQEILLGRLRQQLEGLVNQEDIVAVQAAEVRREITRVSPDGTEREDFEEIAPDVSALVERMTGIIKGHRRDLLLCNLLLQSRMLKKDTEERLRKMLVSRARRVVDSYTWKSALAAAASPTPILDVAAGLGFSLKMILDIASVFEIKIEISDARQLLNQLMKNLYASLGASALAPAVAQIVASAIKGIPVAGTLSGGALQGVVQAVVTRWIGTVMVEYFQERKSRETGSDLQSLAMEKWKEATSASQLASLAVEGLRRFERAGRKGKIGSQGS

Secondary structure (DSSP, 8-state):
-HHHHHHHHHHHHHHHHTT--HHHHHHHHHHHHHHHHHHHHHHHHHHHHHHHHHTT-HHHHHHHHHHHHHHHHHHHHHHHHHHHHHHHHHHHHHHHHHHHSS-GGGS-HHHHHHHHHHHHHHHHHHHTSTT--HHHHHHHHHHHHHHHHHHHHT-EEEEEEE-TTS-HHHHHHHHHTS--S----S-----S--EEEPTT-TTEEEEEPP-TT---SHHHHHHHHHHHHH-SEEEEEESSSPPHHHHHHHHHHHHTT-EEEEEE--GGGS-HHHHHHHHHHHHHHTTTTS-GGGEEE-B-S-EEEEEEEEPTTS-EEEEEEEE--B-HHHHHHHHHHHHHHHHHHHHHHHHHHHHHHHHHHHHHHHHHHHHHHHHHHHHHHHHHHHHHHT-SSHHHHHHHHHHHHHHHHHHHHHHTT----HHHHHHHHHHHHHHHHHHH-TT-SSHHHHHHHHHHHTTSTT-S---HHHHHHHHHHHHHHHHHHHHHHHHHHHHHT--PPPHHHHHHHHHHHHTSHHHHHHHHHHHHHHHHHHHHHHHHHTS--